Protein AF-0000000077134402 (afdb_homodimer)

Solvent-accessible surface area (backbone atoms only — not comparable to full-atom values): 26500 Å² total; per-residue (Å²): 78,47,36,36,38,31,28,26,30,56,18,74,83,23,66,14,29,56,68,52,81,73,99,56,54,17,52,42,47,50,51,47,54,36,48,26,69,74,70,67,46,53,70,77,66,26,56,72,42,44,47,68,75,46,51,51,25,24,29,27,65,27,42,36,31,26,36,39,36,92,64,82,77,86,51,47,68,60,49,38,51,52,44,47,68,61,34,60,74,41,41,32,59,74,43,62,47,64,33,29,77,82,57,44,39,45,81,50,39,56,36,37,30,36,38,35,28,37,31,40,31,74,64,68,55,40,90,40,61,70,52,24,43,69,37,25,93,60,51,57,41,64,67,41,34,41,50,27,36,51,57,60,47,41,76,41,54,43,44,19,34,32,56,82,59,87,61,71,84,65,78,67,80,48,63,39,38,26,78,42,45,45,72,40,78,44,98,60,91,42,38,34,37,37,38,37,31,21,54,55,78,56,54,64,19,68,34,20,48,49,18,36,26,49,45,24,18,57,41,92,87,36,46,40,70,50,53,44,52,40,43,74,63,45,42,39,88,77,46,56,67,52,40,73,39,38,16,33,27,40,47,38,65,39,59,60,66,74,40,60,87,80,46,35,35,37,31,29,28,31,55,20,74,83,23,68,14,29,55,68,51,79,83,92,52,52,18,51,43,46,50,51,48,53,34,48,26,68,73,71,68,46,54,72,78,65,26,56,72,42,45,46,68,77,45,51,51,25,26,29,27,64,26,42,37,30,28,34,40,38,93,63,82,76,86,50,49,70,60,48,38,52,52,43,48,68,62,33,59,75,40,40,34,58,74,44,61,47,63,34,30,75,82,57,43,39,45,80,48,39,56,36,35,31,36,37,35,29,38,30,39,33,75,63,69,54,39,88,39,60,73,51,24,43,71,36,25,93,58,50,56,41,64,69,42,34,41,52,27,35,52,57,59,47,39,76,42,53,40,43,17,34,33,54,81,60,87,60,72,81,64,80,67,80,46,64,38,38,26,79,42,45,46,72,41,76,45,97,59,92,43,38,36,38,37,36,38,31,20,55,57,78,56,55,63,18,67,34,21,48,49,18,37,26,50,45,25,19,57,43,92,87,38,47,40,69,51,54,44,52,40,40,72,64,45,41,41,87,77,45,56,68,53,41,72,40,38,18,33,28,39,47,37,65,39,59,59,68,74,39,60,88

Secondary structure (DSSP, 8-state):
-EEEEEEEE-GGGSS-SS--SSS---HHHHHHHHHHHHH---HHHH--EES--PPTT-EEEEEEEEEE-SS--S-HHHHHHHHHHHS-TTEEEEEEE---TT--TTTT--EEEEEEEEE-SSS--TTTTTTSEE-TTSPPPHHHHHHHHHHH-EEEE-GGG-PPPS-TT-----EEEEEEEEEEE-SSTTEEEEEEEES---TTHHHHHHHHHHHHHH-SS--HHHHHHHHHHT-GGGSPPPPPGGGEEEEEEE--HHHH-/-EEEEEEEE-GGGSS-SS--SSS---HHHHHHHHHHHHH---HHHH--EES--PPTT-EEEEEEEEEE-SS--S-HHHHHHHHHHHS-TTEEEEEEE---TT--TTTT--EEEEEEEEE-SSS--TTTTTTSEE-TTSPPPHHHHHHHHHHH-EEEE-GGG-PPPSSTT-----EEEEEEEEEEE-SSTTEEEEEEEES---TTHHHHHHHHHHHHHH-SS--HHHHHHHHHHT-GGGSPPPPPGGGEEEEEEE--HHHH-

Sequence (522 aa):
HTYALTLAYDGENYLGFQYQPRDAKTVQGEVEKALTKITGEDRDFLGIQASGRTDAGVHARGQVLHFYARRPIEDLARFQRSMNGVLPRDVRVMKAIRPHPAFHARFHAVRKTYHYYLDTRLTMDPFLRRHALHVGWNPPDVEKLRRGAECFVGTRDFSAFSNKPRDKTLVRDPVRTIYRFDVNELKGDGLLRLEVEGNGFMYKQVRNMVGAMITAATSKKMQPADIAAMLEGKDRGVAPMGAPAHGLFLHDVVYPRELLEHTYALTLAYDGENYLGFQYQPRDAKTVQGEVEKALTKITGEDRDFLGIQASGRTDAGVHARGQVLHFYARRPIEDLARFQRSMNGVLPRDVRVMKAIRPHPAFHARFHAVRKTYHYYLDTRLTMDPFLRRHALHVGWNPPDVEKLRRGAECFVGTRDFSAFSNKPRDKTLVRDPVRTIYRFDVNELKGDGLLRLEVEGNGFMYKQVRNMVGAMITAATSKKMQPADIAAMLEGKDRGVAPMGAPAHGLFLHDVVYPRELLE

Nearest PDB structures (foldseek):
  9enb-assembly1_B  TM=8.510E-01  e=1.877E-19  Homo sapiens
  9enc-assembly1_B  TM=8.887E-01  e=1.921E-18  Homo sapiens
  9enf-assembly1_B  TM=8.537E-01  e=2.308E-18  Homo sapiens
  9ene-assembly1_B  TM=8.421E-01  e=1.002E-17  Homo sapiens
  8okd-assembly1_A  TM=8.614E-01  e=1.447E-17  Homo sapiens

Foldseek 3Di:
DKKKWWKWFQLAQAQKADDDDDPGHHVVVLLLVLCCVLQVDHSVQQVKDKQDIAGRLATAPTIMIMTDGPDDDDDVPVVQVSSCVRGDVRMHGPDMADWAPVDGNHPQWQKWKKKFKAFQDLDDDPVCVQAHHYDNVQGFDLVQLALLQVLQAAWAQQLLQADQDPPNVPPDRSTWHKHDWDWDDDDDPGMIMTMTMTRDHHHLRVQLSNQQSRCQRRDPVHGSVVSNVSRVVSHNVVGGDGHDNSRMYRYHTDGDPNGRD/DKKKWWKWFQLAQAQKADDDDDPGRHVVVLLLVLCCVLQVDHSVQQPKDKQDIAGRLATAPTIMIMTDGPDDDDDVPVVQVSSCVRGDVRMHGPDMADWAPVDGNHPQWQKWKKKFKAFQDLDDDPVCVQAHHYDNVQGFDLVQLALLQVLQAAWAQQLLQADQDPPNVPPDRSTWHKHDWDWDDDDDPGMIMTMTMTRDHHHLRVQQSNQQSRCQRRDPVHGSVVSNVSRVVSHNVVGGDGHDNSRMYRYHTDGDPNGRD

pLDDT: mean 95.22, std 7.21, range [56.81, 98.94]

Structure (mmCIF, N/CA/C/O backbone):
data_AF-0000000077134402-model_v1
#
loop_
_entity.id
_entity.type
_entity.pdbx_description
1 polymer 'tRNA pseudouridine synthase'
#
loop_
_atom_site.group_PDB
_atom_site.id
_atom_site.type_symbol
_atom_site.label_atom_id
_atom_site.label_alt_id
_atom_site.label_comp_id
_atom_site.label_asym_id
_atom_site.label_entity_id
_atom_site.label_seq_id
_atom_site.pdbx_PDB_ins_code
_atom_site.Cartn_x
_atom_site.Cartn_y
_atom_site.Cartn_z
_atom_site.occupancy
_atom_site.B_iso_or_equiv
_atom_site.auth_seq_id
_atom_site.auth_comp_id
_atom_site.auth_asym_id
_atom_site.auth_atom_id
_atom_site.pdbx_PDB_model_num
ATOM 1 N N . HIS A 1 1 ? 27.797 22.297 10.875 1 96.56 1 HIS A N 1
ATOM 2 C CA . HIS A 1 1 ? 27.266 22.219 9.523 1 96.56 1 HIS A CA 1
ATOM 3 C C . HIS A 1 1 ? 25.797 21.812 9.523 1 96.56 1 HIS A C 1
ATOM 5 O O . HIS A 1 1 ? 25.391 20.953 10.297 1 96.56 1 HIS A O 1
ATOM 11 N N . THR A 1 2 ? 25.078 22.562 8.656 1 97.31 2 THR A N 1
ATOM 12 C CA . THR A 1 2 ? 23.641 22.312 8.586 1 97.31 2 THR A CA 1
ATOM 13 C C . THR A 1 2 ? 23.312 21.375 7.422 1 97.31 2 THR A C 1
ATOM 15 O O . THR A 1 2 ? 23.797 21.578 6.305 1 97.31 2 THR A O 1
ATOM 18 N N . TYR A 1 3 ? 22.484 20.375 7.707 1 98.56 3 TYR A N 1
ATOM 19 C CA . TYR A 1 3 ? 22.016 19.453 6.68 1 98.56 3 TYR A CA 1
ATOM 20 C C . TYR A 1 3 ? 20.5 19.312 6.746 1 98.56 3 TYR A C 1
ATOM 22 O O . TYR A 1 3 ? 19.891 19.547 7.793 1 98.56 3 TYR A O 1
ATOM 30 N N . ALA A 1 4 ? 19.906 18.984 5.633 1 98.69 4 ALA A N 1
ATOM 31 C CA . ALA A 1 4 ? 18.469 18.719 5.57 1 98.69 4 ALA A CA 1
ATOM 32 C C . ALA A 1 4 ? 18.188 17.359 4.938 1 98.69 4 ALA A C 1
ATOM 34 O O . ALA A 1 4 ? 18.828 16.984 3.965 1 98.69 4 ALA A O 1
ATOM 35 N N . LEU A 1 5 ? 17.266 16.656 5.508 1 98.69 5 LEU A N 1
ATOM 36 C CA . LEU A 1 5 ? 16.797 15.375 4.98 1 98.69 5 LEU A CA 1
ATOM 37 C C . LEU A 1 5 ? 15.328 15.453 4.598 1 98.69 5 LEU A C 1
ATOM 39 O O . LEU A 1 5 ? 14.523 16.062 5.309 1 98.69 5 LEU A O 1
ATOM 43 N N . THR A 1 6 ? 14.953 14.891 3.488 1 98.81 6 THR A N 1
ATOM 44 C CA . THR A 1 6 ? 13.57 14.562 3.172 1 98.81 6 THR A CA 1
ATOM 45 C C . THR A 1 6 ? 13.266 13.102 3.51 1 98.81 6 THR A C 1
ATOM 47 O O . THR A 1 6 ? 13.961 12.195 3.039 1 98.81 6 THR A O 1
ATOM 50 N N . LEU A 1 7 ? 12.266 12.891 4.277 1 98.75 7 LEU A N 1
ATOM 51 C CA . LEU A 1 7 ? 11.945 11.555 4.77 1 98.75 7 LEU A CA 1
ATOM 52 C C . LEU A 1 7 ? 10.594 11.094 4.23 1 98.75 7 LEU A C 1
ATOM 54 O O . LEU A 1 7 ? 9.648 11.883 4.137 1 98.75 7 LEU A O 1
ATOM 58 N N . ALA A 1 8 ? 10.508 9.828 3.92 1 98.81 8 ALA A N 1
ATOM 59 C CA . ALA A 1 8 ? 9.25 9.094 3.803 1 98.81 8 ALA A CA 1
ATOM 60 C C . ALA A 1 8 ? 9.141 8.023 4.887 1 98.81 8 ALA A C 1
ATOM 62 O O . ALA A 1 8 ? 10.125 7.371 5.23 1 98.81 8 ALA A O 1
ATOM 63 N N . TYR A 1 9 ? 7.934 7.906 5.484 1 98.81 9 TYR A N 1
ATOM 64 C CA . TYR A 1 9 ? 7.773 6.855 6.48 1 98.81 9 TYR A CA 1
ATOM 65 C C . TYR A 1 9 ? 6.316 6.41 6.574 1 98.81 9 TYR A C 1
ATOM 67 O O . TYR A 1 9 ? 5.402 7.215 6.379 1 98.81 9 TYR A O 1
ATOM 75 N N . ASP A 1 10 ? 6.133 5.113 6.812 1 98.69 10 ASP A N 1
ATOM 76 C CA . ASP A 1 10 ? 4.871 4.52 7.242 1 98.69 10 ASP A CA 1
ATOM 77 C C . ASP A 1 10 ? 4.664 4.699 8.75 1 98.69 10 ASP A C 1
ATOM 79 O O . ASP A 1 10 ? 5.367 4.086 9.555 1 98.69 10 ASP A O 1
ATOM 83 N N . GLY A 1 11 ? 3.686 5.512 9.133 1 98.5 11 GLY A N 1
ATOM 84 C CA . GLY A 1 11 ? 3.52 5.914 10.516 1 98.5 11 GLY A CA 1
ATOM 85 C C . GLY A 1 11 ? 2.766 4.895 11.352 1 98.5 11 GLY A C 1
ATOM 86 O O . GLY A 1 11 ? 2.557 5.094 12.547 1 98.5 11 GLY A O 1
ATOM 87 N N . GLU A 1 12 ? 2.441 3.77 10.797 1 97.12 12 GLU A N 1
ATOM 88 C CA . GLU A 1 12 ? 1.578 2.777 11.43 1 97.12 12 GLU A CA 1
ATOM 89 C C . GLU A 1 12 ? 2.129 2.355 12.789 1 97.12 12 GLU A C 1
ATOM 91 O O . GLU A 1 12 ? 1.375 2.225 13.758 1 97.12 12 GLU A O 1
ATOM 96 N N . ASN A 1 13 ? 3.424 2.16 12.883 1 96.5 13 ASN A N 1
ATOM 97 C CA . ASN A 1 13 ? 4.012 1.557 14.07 1 96.5 13 ASN A CA 1
ATOM 98 C C . ASN A 1 13 ? 4.648 2.607 14.977 1 96.5 13 ASN A C 1
ATOM 100 O O . ASN A 1 13 ? 5.48 2.281 15.828 1 96.5 13 ASN A O 1
ATOM 104 N N . TYR A 1 14 ? 4.266 3.857 14.828 1 97.94 14 TYR A N 1
ATOM 105 C CA . TYR A 1 14 ? 4.957 4.91 15.562 1 97.94 14 TYR A CA 1
ATOM 106 C C . TYR A 1 14 ? 3.969 5.758 16.359 1 97.94 14 TYR A C 1
ATOM 108 O O . TYR A 1 14 ? 2.861 6.031 15.891 1 97.94 14 TYR A O 1
ATOM 116 N N . LEU A 1 15 ? 4.367 6.199 17.453 1 96.94 15 LEU A N 1
ATOM 117 C CA . LEU A 1 15 ? 3.607 7.137 18.281 1 96.94 15 LEU A CA 1
ATOM 118 C C . LEU A 1 15 ? 3.863 8.57 17.844 1 96.94 15 LEU A C 1
ATOM 120 O O . LEU A 1 15 ? 4.184 9.43 18.672 1 96.94 15 LEU A O 1
ATOM 124 N N . GLY A 1 16 ? 3.816 8.781 16.484 1 96.44 16 GLY A N 1
ATOM 125 C CA . GLY A 1 16 ? 4.027 10.094 15.906 1 96.44 16 GLY A CA 1
ATOM 126 C C . GLY A 1 16 ? 5.473 10.352 15.516 1 96.44 16 GLY A C 1
ATOM 127 O O . GLY A 1 16 ? 6.309 9.453 15.586 1 96.44 16 GLY A O 1
ATOM 128 N N . PHE A 1 17 ? 5.688 11.547 15.055 1 97.5 17 PHE A N 1
ATOM 129 C CA . PHE A 1 17 ? 7.031 11.922 14.625 1 97.5 17 PHE A CA 1
ATOM 130 C C . PHE A 1 17 ? 7.902 12.273 15.82 1 97.5 17 PHE A C 1
ATOM 132 O O . PHE A 1 17 ? 9.023 11.781 15.945 1 97.5 17 PHE A O 1
ATOM 139 N N . GLN A 1 18 ? 7.402 13.086 16.688 1 93.81 18 GLN A N 1
ATOM 140 C CA . GLN A 1 18 ? 8.172 13.75 17.734 1 93.81 18 GLN A CA 1
ATOM 141 C C . GLN A 1 18 ? 8.672 12.75 18.781 1 93.81 18 GLN A C 1
ATOM 143 O O . GLN A 1 18 ? 7.906 11.898 19.234 1 93.81 18 GLN A O 1
ATOM 148 N N . TYR A 1 19 ? 9.898 12.992 19.078 1 93.25 19 TYR A N 1
ATOM 149 C CA . TYR A 1 19 ? 10.523 12.156 20.094 1 93.25 19 TYR A CA 1
ATOM 150 C C . TYR A 1 19 ? 9.781 12.266 21.422 1 93.25 19 TYR A C 1
ATOM 152 O O . TYR A 1 19 ? 9.391 13.359 21.828 1 93.25 19 TYR A O 1
ATOM 160 N N . GLN A 1 20 ? 9.508 11.203 22 1 86.75 20 GLN A N 1
ATOM 161 C CA . GLN A 1 20 ? 8.93 11.109 23.344 1 86.75 20 GLN A CA 1
ATOM 162 C C . GLN A 1 20 ? 9.789 10.242 24.25 1 86.75 20 GLN A C 1
ATOM 164 O O . GLN A 1 20 ? 10.305 9.203 23.828 1 86.75 20 GLN A O 1
ATOM 169 N N . PRO A 1 21 ? 9.828 10.828 25.453 1 77.12 21 PRO A N 1
ATOM 170 C CA . PRO A 1 21 ? 10.633 10.023 26.375 1 77.12 21 PRO A CA 1
ATOM 171 C C . PRO A 1 21 ? 10.047 8.633 26.609 1 77.12 21 PRO A C 1
ATOM 173 O O . PRO A 1 21 ? 8.898 8.375 26.25 1 77.12 21 PRO A O 1
ATOM 176 N N . ARG A 1 22 ? 10.727 7.844 27.375 1 69.19 22 ARG A N 1
ATOM 177 C CA . ARG A 1 22 ? 10.273 6.551 27.875 1 69.19 22 ARG A CA 1
ATOM 178 C C . ARG A 1 22 ? 9.961 5.598 26.734 1 69.19 22 ARG A C 1
ATOM 180 O O . ARG A 1 22 ? 9.836 6.023 25.578 1 69.19 22 ARG A O 1
ATOM 187 N N . ASP A 1 23 ? 10.406 4.535 26.297 1 76.75 23 ASP A N 1
ATOM 188 C CA . ASP A 1 23 ? 10.336 3.365 25.438 1 76.75 23 ASP A CA 1
ATOM 189 C C . ASP A 1 23 ? 9.305 3.564 24.328 1 76.75 23 ASP A C 1
ATOM 191 O O . ASP A 1 23 ? 8.797 2.594 23.766 1 76.75 23 ASP A O 1
ATOM 195 N N . ALA A 1 24 ? 9.055 4.922 23.969 1 89.31 24 ALA A N 1
ATOM 196 C CA . ALA A 1 24 ? 8.109 5.16 22.875 1 89.31 24 ALA A CA 1
ATOM 197 C C . ALA A 1 24 ? 8.797 5.094 21.516 1 89.31 24 ALA A C 1
ATOM 199 O O . ALA A 1 24 ? 9.875 5.668 21.344 1 89.31 24 ALA A O 1
ATOM 200 N N . LYS A 1 25 ? 8.25 4.305 20.609 1 95.75 25 LYS A N 1
ATOM 201 C CA . LYS A 1 25 ? 8.781 4.234 19.25 1 95.75 25 LYS A CA 1
ATOM 202 C C . LYS A 1 25 ? 8.273 5.398 18.406 1 95.75 25 LYS A C 1
ATOM 204 O O . LYS A 1 25 ? 7.086 5.469 18.078 1 95.75 25 LYS A O 1
ATOM 209 N N . THR A 1 26 ? 9.125 6.414 18.109 1 97.81 26 THR A N 1
ATOM 210 C CA . THR A 1 26 ? 8.805 7.578 17.297 1 97.81 26 THR A CA 1
ATOM 211 C C . THR A 1 26 ? 9.711 7.648 16.078 1 97.81 26 THR A C 1
ATOM 213 O O . THR A 1 26 ? 10.789 7.051 16.062 1 97.81 26 THR A O 1
ATOM 216 N N . VAL A 1 27 ? 9.273 8.312 15.031 1 98.31 27 VAL A N 1
ATOM 217 C CA . VAL A 1 27 ? 10.078 8.453 13.82 1 98.31 27 VAL A CA 1
ATOM 218 C C . VAL A 1 27 ? 11.352 9.227 14.133 1 98.31 27 VAL A C 1
ATOM 220 O O . VAL A 1 27 ? 12.453 8.82 13.742 1 98.31 27 VAL A O 1
ATOM 223 N N . GLN A 1 28 ? 11.18 10.344 14.852 1 97.5 28 GLN A N 1
ATOM 224 C CA . GLN A 1 28 ? 12.336 11.156 15.234 1 97.5 28 GLN A CA 1
ATOM 225 C C . GLN A 1 28 ? 13.359 10.32 16 1 97.5 28 GLN A C 1
ATOM 227 O O . GLN A 1 28 ? 14.562 10.453 15.781 1 97.5 28 GLN A O 1
ATOM 232 N N . GLY A 1 29 ? 12.867 9.555 16.938 1 96.62 29 GLY A N 1
ATOM 233 C CA . GLY A 1 29 ? 13.758 8.703 17.703 1 96.62 29 GLY A CA 1
ATOM 234 C C . GLY A 1 29 ? 14.609 7.793 16.828 1 96.62 29 GLY A C 1
ATOM 235 O O . GLY A 1 29 ? 15.812 7.668 17.047 1 96.62 29 GLY A O 1
ATOM 236 N N . GLU A 1 30 ? 14.008 7.137 15.836 1 97.56 30 GLU A N 1
ATOM 237 C CA . GLU A 1 30 ? 14.734 6.262 14.922 1 97.56 30 GLU A CA 1
ATOM 238 C C . GLU A 1 30 ? 15.758 7.043 14.102 1 97.56 30 GLU A C 1
ATOM 240 O O . GLU A 1 30 ? 16.875 6.574 13.875 1 97.56 30 GLU A O 1
ATOM 245 N N . VAL A 1 31 ? 15.383 8.211 13.656 1 98.12 31 VAL A N 1
ATOM 246 C CA . VAL A 1 31 ? 16.266 9.039 12.836 1 98.12 31 VAL A CA 1
ATOM 247 C C . VAL A 1 31 ? 17.469 9.5 13.672 1 98.12 31 VAL A C 1
ATOM 249 O O . VAL A 1 31 ? 18.609 9.461 13.203 1 98.12 31 VAL A O 1
ATOM 252 N N . GLU A 1 32 ? 17.203 9.922 14.906 1 96.94 32 GLU A N 1
ATOM 253 C CA . GLU A 1 32 ? 18.266 10.359 15.789 1 96.94 32 GLU A CA 1
ATOM 254 C C . GLU A 1 32 ? 19.25 9.227 16.078 1 96.94 32 GLU A C 1
ATOM 256 O O . GLU A 1 32 ? 20.469 9.438 16.078 1 96.94 32 GLU A O 1
ATOM 261 N N . LYS A 1 33 ? 18.719 8.086 16.359 1 96.25 33 LYS A N 1
ATOM 262 C CA . LYS A 1 33 ? 19.562 6.922 16.578 1 96.25 33 LYS A CA 1
ATOM 263 C C . LYS A 1 33 ? 20.484 6.68 15.375 1 96.25 33 LYS A C 1
ATOM 265 O O . LYS A 1 33 ? 21.688 6.457 15.539 1 96.25 33 LYS A O 1
ATOM 270 N N . ALA A 1 34 ? 19.922 6.719 14.195 1 98.12 34 ALA A N 1
ATOM 271 C CA . ALA A 1 34 ? 20.703 6.496 12.969 1 98.12 34 ALA A CA 1
ATOM 272 C C . ALA A 1 34 ? 21.75 7.586 12.781 1 98.12 34 ALA A C 1
ATOM 274 O O . ALA A 1 34 ? 22.906 7.297 12.477 1 98.12 34 ALA A O 1
ATOM 275 N N . LEU A 1 35 ? 21.375 8.852 12.977 1 98.31 35 LEU A N 1
ATOM 276 C CA . LEU A 1 35 ? 22.297 9.977 12.805 1 98.31 35 LEU A CA 1
ATOM 277 C C . LEU A 1 35 ? 23.453 9.891 13.797 1 98.31 35 LEU A C 1
ATOM 279 O O . LEU A 1 35 ? 24.594 10.148 13.438 1 98.31 35 LEU A O 1
ATOM 283 N N . THR A 1 36 ? 23.094 9.555 15.031 1 97.62 36 THR A N 1
ATOM 284 C CA . THR A 1 36 ? 24.125 9.43 16.047 1 97.62 36 THR A CA 1
ATOM 285 C C . THR A 1 36 ? 25.141 8.352 15.664 1 97.62 36 THR A C 1
ATOM 287 O O . THR A 1 36 ? 26.359 8.555 15.773 1 97.62 36 THR A O 1
ATOM 290 N N . LYS A 1 37 ? 24.672 7.293 15.203 1 97.38 37 LYS A N 1
ATOM 291 C CA . LYS A 1 37 ? 25.531 6.18 14.805 1 97.38 37 LYS A CA 1
ATOM 292 C C . LYS A 1 37 ? 26.453 6.574 13.656 1 97.38 37 LYS A C 1
ATOM 294 O O . LYS A 1 37 ? 27.641 6.238 13.656 1 97.38 37 LYS A O 1
ATOM 299 N N . ILE A 1 38 ? 25.953 7.293 12.727 1 97.12 38 ILE A N 1
ATOM 300 C CA . ILE A 1 38 ? 26.672 7.559 11.477 1 97.12 38 ILE A CA 1
ATOM 301 C C . ILE A 1 38 ? 27.594 8.758 11.664 1 97.12 38 ILE A C 1
ATOM 303 O O . ILE A 1 38 ? 28.719 8.766 11.141 1 97.12 38 ILE A O 1
ATOM 307 N N . THR A 1 39 ? 27.188 9.766 12.406 1 96.31 39 THR A N 1
ATOM 308 C CA . THR A 1 39 ? 27.969 11 12.508 1 96.31 39 THR A CA 1
ATOM 309 C C . THR A 1 39 ? 28.844 10.984 13.758 1 96.31 39 THR A C 1
ATOM 311 O O . THR A 1 39 ? 29.797 11.75 13.867 1 96.31 39 THR A O 1
ATOM 314 N N . GLY A 1 40 ? 28.422 10.188 14.742 1 95.81 40 GLY A N 1
ATOM 315 C CA . GLY A 1 40 ? 29.094 10.188 16.031 1 95.81 40 GLY A CA 1
ATOM 316 C C . GLY A 1 40 ? 28.656 11.32 16.938 1 95.81 40 GLY A C 1
ATOM 317 O O . GLY A 1 40 ? 29.219 11.516 18.016 1 95.81 40 GLY A O 1
ATOM 318 N N . GLU A 1 41 ? 27.672 12.102 16.5 1 95.81 41 GLU A N 1
ATOM 319 C CA . GLU A 1 41 ? 27.188 13.242 17.281 1 95.81 41 GLU A CA 1
ATOM 320 C C . GLU A 1 41 ? 26.188 12.805 18.344 1 95.81 41 GLU A C 1
ATOM 322 O O . GLU A 1 41 ? 25.391 11.898 18.109 1 95.81 41 GLU A O 1
ATOM 327 N N . ASP A 1 42 ? 26.203 13.43 19.453 1 94.06 42 ASP A N 1
ATOM 328 C CA . ASP A 1 42 ? 25.172 13.188 20.453 1 94.06 42 ASP A CA 1
ATOM 329 C C . ASP A 1 42 ? 23.844 13.805 20.016 1 94.06 42 ASP A C 1
ATOM 331 O O . ASP A 1 42 ? 23.812 14.766 19.25 1 94.06 42 ASP A O 1
ATOM 335 N N . ARG A 1 43 ? 22.812 13.289 20.594 1 90.06 43 ARG A N 1
ATOM 336 C CA . ARG A 1 43 ? 21.453 13.695 20.25 1 90.06 43 ARG A CA 1
ATOM 337 C C . ARG A 1 43 ? 21.281 15.195 20.422 1 90.06 43 ARG A C 1
ATOM 339 O O . ARG A 1 43 ? 20.703 15.859 19.547 1 90.06 43 ARG A O 1
ATOM 346 N N . ASP A 1 44 ? 21.781 15.703 21.469 1 91.69 44 ASP A N 1
ATOM 347 C CA . ASP A 1 44 ? 21.578 17.109 21.797 1 91.69 44 ASP A CA 1
ATOM 348 C C . ASP A 1 44 ? 22.266 18.016 20.766 1 91.69 44 ASP A C 1
ATOM 350 O O . ASP A 1 44 ? 21.75 19.078 20.422 1 91.69 44 ASP A O 1
ATOM 354 N N . PHE A 1 45 ? 23.359 17.562 20.375 1 95.25 45 PHE A N 1
ATOM 355 C CA . PHE A 1 45 ? 24.094 18.375 19.406 1 95.25 45 PHE A CA 1
ATOM 356 C C . PHE A 1 45 ? 23.422 18.344 18.047 1 95.25 45 PHE A C 1
ATOM 358 O O . PHE A 1 45 ? 23.422 19.344 17.328 1 95.25 45 PHE A O 1
ATOM 365 N N . LEU A 1 46 ? 22.875 17.266 17.594 1 96.31 46 LEU A N 1
ATOM 366 C CA . LEU A 1 46 ? 22.219 17.141 16.312 1 96.31 46 LEU A CA 1
ATOM 367 C C . LEU A 1 46 ? 21.172 18.234 16.125 1 96.31 46 LEU A C 1
ATOM 369 O O . LEU A 1 46 ? 21 18.75 15.008 1 96.31 46 LEU A O 1
ATOM 373 N N . GLY A 1 47 ? 20.391 18.547 17.234 1 95.75 47 GLY A N 1
ATOM 374 C CA . GLY A 1 47 ? 19.422 19.641 17.188 1 95.75 47 GLY A CA 1
ATOM 375 C C . GLY A 1 47 ? 18.344 19.422 16.141 1 95.75 47 GLY A C 1
ATOM 376 O O . GLY A 1 47 ? 17.969 20.359 15.43 1 95.75 47 GLY A O 1
ATOM 377 N N . ILE A 1 48 ? 17.812 18.266 16.047 1 96.12 48 ILE A N 1
ATOM 378 C CA . ILE A 1 48 ? 16.875 17.891 15.016 1 96.12 48 ILE A CA 1
ATOM 379 C C . ILE A 1 48 ? 15.578 18.703 15.172 1 96.12 48 ILE A C 1
ATOM 381 O O . ILE A 1 48 ? 15.047 18.812 16.281 1 96.12 48 ILE A O 1
ATOM 385 N N . GLN A 1 49 ? 15.141 19.312 14.102 1 96.19 49 GLN A N 1
ATOM 386 C CA . GLN A 1 49 ? 13.82 19.922 13.969 1 96.19 49 GLN A CA 1
ATOM 387 C C . GLN A 1 49 ? 13.172 19.547 12.641 1 96.19 49 GLN A C 1
ATOM 389 O O . GLN A 1 49 ? 13.844 19.469 11.617 1 96.19 49 GLN A O 1
ATOM 394 N N . ALA A 1 50 ? 11.977 19.312 12.688 1 97.94 50 ALA A N 1
ATOM 395 C CA . ALA A 1 50 ? 11.242 18.922 11.492 1 97.94 50 ALA A CA 1
ATOM 396 C C . ALA A 1 50 ? 10.273 20.016 11.047 1 97.94 50 ALA A C 1
ATOM 398 O O . ALA A 1 50 ? 9.984 20.938 11.812 1 97.94 50 ALA A O 1
ATOM 399 N N . SER A 1 51 ? 9.844 19.859 9.758 1 97.81 51 SER A N 1
ATOM 400 C CA . SER A 1 51 ? 8.891 20.828 9.219 1 97.81 51 SER A CA 1
ATOM 401 C C . SER A 1 51 ? 7.547 20.734 9.938 1 97.81 51 SER A C 1
ATOM 403 O O . SER A 1 51 ? 6.812 21.734 10 1 97.81 51 SER A O 1
ATOM 405 N N . GLY A 1 52 ? 7.195 19.609 10.328 1 94.25 52 GLY A N 1
ATOM 406 C CA . GLY A 1 52 ? 5.957 19.359 11.055 1 94.25 52 GLY A CA 1
ATOM 407 C C . GLY A 1 52 ? 6.016 18.109 11.906 1 94.25 52 GLY A C 1
ATOM 408 O O . GLY A 1 52 ? 6.859 17.234 11.688 1 94.25 52 GLY A O 1
ATOM 409 N N . ARG A 1 53 ? 5.16 18.047 12.906 1 93.31 53 ARG A N 1
ATOM 410 C CA . ARG A 1 53 ? 5.02 16.875 13.773 1 93.31 53 ARG A CA 1
ATOM 411 C C . ARG A 1 53 ? 3.756 16.094 13.438 1 93.31 53 ARG A C 1
ATOM 413 O O . ARG A 1 53 ? 2.646 16.531 13.742 1 93.31 53 ARG A O 1
ATOM 420 N N . THR A 1 54 ? 3.941 14.969 12.836 1 97.06 54 THR A N 1
ATOM 421 C CA . THR A 1 54 ? 2.785 14.148 12.484 1 97.06 54 THR A CA 1
ATOM 422 C C . THR A 1 54 ? 2.309 13.344 13.695 1 97.06 54 THR A C 1
ATOM 424 O O . THR A 1 54 ? 3.121 12.875 14.492 1 97.06 54 THR A O 1
ATOM 427 N N . ASP A 1 55 ? 0.983 13.148 13.812 1 96.06 55 ASP A N 1
ATOM 428 C CA . ASP A 1 55 ? 0.365 12.367 14.875 1 96.06 55 ASP A CA 1
ATOM 429 C C . ASP A 1 55 ? 0.697 10.883 14.734 1 96.06 55 ASP A C 1
ATOM 431 O O . ASP A 1 55 ? 1.209 10.453 13.695 1 96.06 55 ASP A O 1
ATOM 435 N N . ALA A 1 56 ? 0.428 10.219 15.906 1 97.19 56 ALA A N 1
ATOM 436 C CA . ALA A 1 56 ? 0.511 8.766 15.852 1 97.19 56 ALA A CA 1
ATOM 437 C C . ALA A 1 56 ? -0.332 8.211 14.711 1 97.19 56 ALA A C 1
ATOM 439 O O . ALA A 1 56 ? -1.491 8.594 14.539 1 97.19 56 ALA A O 1
ATOM 440 N N . GLY A 1 57 ? 0.314 7.371 13.883 1 98.19 57 GLY A N 1
ATOM 441 C CA . GLY A 1 57 ? -0.411 6.695 12.812 1 98.19 57 GLY A CA 1
ATOM 442 C C . GLY A 1 57 ? -0.388 7.457 11.5 1 98.19 57 GLY A C 1
ATOM 443 O O . GLY A 1 57 ? -0.767 6.918 10.461 1 98.19 57 GLY A O 1
ATOM 444 N N . VAL A 1 58 ? 0.014 8.734 11.531 1 98.81 58 VAL A N 1
ATOM 445 C CA . VAL A 1 58 ? 0.063 9.531 10.312 1 98.81 58 VAL A CA 1
ATOM 446 C C . VAL A 1 58 ? 1.345 9.227 9.539 1 98.81 58 VAL A C 1
ATOM 448 O O . VAL A 1 58 ? 2.398 9.008 10.141 1 98.81 58 VAL A O 1
ATOM 451 N N . HIS A 1 59 ? 1.251 9.219 8.25 1 98.88 59 HIS A N 1
ATOM 452 C CA . HIS A 1 59 ? 2.35 8.875 7.355 1 98.88 59 HIS A CA 1
ATOM 453 C C . HIS A 1 59 ? 2.986 10.125 6.758 1 98.88 59 HIS A C 1
ATOM 455 O O . HIS A 1 59 ? 2.488 11.234 6.961 1 98.88 59 HIS A O 1
ATOM 461 N N . ALA A 1 60 ? 4.109 9.859 6.035 1 98.88 60 ALA A N 1
ATOM 462 C CA . ALA A 1 60 ? 4.695 10.961 5.277 1 98.88 60 ALA A CA 1
ATOM 463 C C . ALA A 1 60 ? 5.402 10.453 4.027 1 98.88 60 ALA A C 1
ATOM 465 O O . ALA A 1 60 ? 6.043 9.398 4.051 1 98.88 60 ALA A O 1
ATOM 466 N N . ARG A 1 61 ? 5.309 11.188 2.951 1 98.5 61 ARG A N 1
ATOM 467 C CA . ARG A 1 61 ? 6.105 10.977 1.745 1 98.5 61 ARG A CA 1
ATOM 468 C C . ARG A 1 61 ? 7.176 12.055 1.601 1 98.5 61 ARG A C 1
ATOM 470 O O . ARG A 1 61 ? 8.148 11.875 0.865 1 98.5 61 ARG A O 1
ATOM 477 N N . GLY A 1 62 ? 6.945 13.203 2.35 1 98.69 62 GLY A N 1
ATOM 478 C CA . GLY A 1 62 ? 7.867 14.312 2.162 1 98.69 62 GLY A CA 1
ATOM 479 C C . GLY A 1 62 ? 8.086 15.125 3.424 1 98.69 62 GLY A C 1
ATOM 480 O O . GLY A 1 62 ? 7.996 16.359 3.4 1 98.69 62 GLY A O 1
ATOM 481 N N . GLN A 1 63 ? 8.305 14.5 4.586 1 98.81 63 GLN A N 1
ATOM 482 C CA . GLN A 1 63 ? 8.727 15.203 5.789 1 98.81 63 GLN A CA 1
ATOM 483 C C . GLN A 1 63 ? 10.148 15.742 5.645 1 98.81 63 GLN A C 1
ATOM 485 O O . GLN A 1 63 ? 11.023 15.062 5.094 1 98.81 63 GLN A O 1
ATOM 490 N N . VAL A 1 64 ? 10.367 16.969 6.035 1 98.81 64 VAL A N 1
ATOM 491 C CA . VAL A 1 64 ? 11.711 17.531 5.977 1 98.81 64 VAL A CA 1
ATOM 492 C C . VAL A 1 64 ? 12.211 17.812 7.391 1 98.81 64 VAL A C 1
ATOM 494 O O . VAL A 1 64 ? 11.461 18.328 8.227 1 98.81 64 VAL A O 1
ATOM 497 N N . LEU A 1 65 ? 13.375 17.453 7.676 1 98.5 65 LEU A N 1
ATOM 498 C CA . LEU A 1 65 ? 14.016 17.844 8.93 1 98.5 65 LEU A CA 1
ATOM 499 C C . LEU A 1 65 ? 15.43 18.359 8.68 1 98.5 65 LEU A C 1
ATOM 501 O O . LEU A 1 65 ? 15.984 18.156 7.598 1 98.5 65 LEU A O 1
ATOM 505 N N . HIS A 1 66 ? 15.953 19.141 9.586 1 98.5 66 HIS A N 1
ATOM 506 C CA . HIS A 1 66 ? 17.359 19.5 9.539 1 98.5 66 HIS A CA 1
ATOM 507 C C . HIS A 1 66 ? 18.094 19.062 10.797 1 98.5 66 HIS A C 1
ATOM 509 O O . HIS A 1 66 ? 17.469 18.75 11.812 1 98.5 66 HIS A O 1
ATOM 515 N N . PHE A 1 67 ? 19.375 18.953 10.695 1 98.31 67 PHE A N 1
ATOM 516 C CA . PHE A 1 67 ? 20.25 18.625 11.812 1 98.31 67 PHE A CA 1
ATOM 517 C C . PHE A 1 67 ? 21.609 19.266 11.633 1 98.31 67 PHE A C 1
ATOM 519 O O . PHE A 1 67 ? 21.906 19.828 10.57 1 98.31 67 PHE A O 1
ATOM 526 N N . TYR A 1 68 ? 22.344 19.219 12.711 1 97.56 68 TYR A N 1
ATOM 527 C CA . TYR A 1 68 ? 23.688 19.812 12.703 1 97.56 68 TYR A CA 1
ATOM 528 C C . TYR A 1 68 ? 24.75 18.734 12.883 1 97.56 68 TYR A C 1
ATOM 530 O O . TYR A 1 68 ? 24.516 17.719 13.562 1 97.56 68 TYR A O 1
ATOM 538 N N . ALA A 1 69 ? 25.828 18.938 12.273 1 97.12 69 ALA A N 1
ATOM 539 C CA . ALA A 1 69 ? 27 18.078 12.438 1 97.12 69 ALA A CA 1
ATOM 540 C C . ALA A 1 69 ? 28.266 18.906 12.617 1 97.12 69 ALA A C 1
ATOM 542 O O . ALA A 1 69 ? 28.438 19.922 11.961 1 97.12 69 ALA A O 1
ATOM 543 N N . ARG A 1 70 ? 29.141 18.406 13.508 1 95.94 70 ARG A N 1
ATOM 544 C CA . ARG A 1 70 ? 30.375 19.125 13.773 1 95.94 70 ARG A CA 1
ATOM 545 C C . ARG A 1 70 ? 31.328 19.062 12.57 1 95.94 70 ARG A C 1
ATOM 547 O O . ARG A 1 70 ? 31.953 20.062 12.219 1 95.94 70 ARG A O 1
ATOM 554 N N . ARG A 1 71 ? 31.406 17.891 12.023 1 95.44 71 ARG A N 1
ATOM 555 C CA . ARG A 1 71 ? 32.281 17.672 10.859 1 95.44 71 ARG A CA 1
ATOM 556 C C . ARG A 1 71 ? 31.453 17.609 9.578 1 95.44 71 ARG A C 1
ATOM 558 O O . ARG A 1 71 ? 30.328 17.078 9.57 1 95.44 71 ARG A O 1
ATOM 565 N N . PRO A 1 72 ? 32.094 18.141 8.547 1 96.31 72 PRO A N 1
ATOM 566 C CA . PRO A 1 72 ? 31.344 18.109 7.285 1 96.31 72 PRO A CA 1
ATOM 567 C C . PRO A 1 72 ? 31.141 16.703 6.738 1 96.31 72 PRO A C 1
ATOM 569 O O . PRO A 1 72 ? 32.031 15.859 6.852 1 96.31 72 PRO A O 1
ATOM 572 N N . ILE A 1 73 ? 29.984 16.453 6.238 1 96.75 73 ILE A N 1
ATOM 573 C CA . ILE A 1 73 ? 29.688 15.234 5.504 1 96.75 73 ILE A CA 1
ATOM 574 C C . ILE A 1 73 ? 30.094 15.398 4.043 1 96.75 73 ILE A C 1
ATOM 576 O O . ILE A 1 73 ? 29.484 16.156 3.299 1 96.75 73 ILE A O 1
ATOM 580 N N . GLU A 1 74 ? 31.047 14.711 3.605 1 95.38 74 GLU A N 1
ATOM 581 C CA . GLU A 1 74 ? 31.672 14.93 2.309 1 95.38 74 GLU A CA 1
ATOM 582 C C . GLU A 1 74 ? 30.828 14.352 1.177 1 95.38 74 GLU A C 1
ATOM 584 O O . GLU A 1 74 ? 30.672 14.984 0.13 1 95.38 74 GLU A O 1
ATOM 589 N N . ASP A 1 75 ? 30.328 13.172 1.394 1 97.62 75 ASP A N 1
ATOM 590 C CA . ASP A 1 75 ? 29.547 12.477 0.374 1 97.62 75 ASP A CA 1
ATOM 591 C C . ASP A 1 75 ? 28.109 12.242 0.838 1 97.62 75 ASP A C 1
ATOM 593 O O . ASP A 1 75 ? 27.812 11.25 1.515 1 97.62 75 ASP A O 1
ATOM 597 N N . LEU A 1 76 ? 27.234 13.133 0.406 1 97.44 76 LEU A N 1
ATOM 598 C CA . LEU A 1 76 ? 25.844 13.078 0.872 1 97.44 76 LEU A CA 1
ATOM 599 C C . LEU A 1 76 ? 25.125 11.859 0.306 1 97.44 76 LEU A C 1
ATOM 601 O O . LEU A 1 76 ? 24.234 11.297 0.951 1 97.44 76 LEU A O 1
ATOM 605 N N . ALA A 1 77 ? 25.547 11.484 -0.88 1 96.5 77 ALA A N 1
ATOM 606 C CA . ALA A 1 77 ? 24.953 10.281 -1.459 1 96.5 77 ALA A CA 1
ATOM 607 C C . ALA A 1 77 ? 25.281 9.047 -0.625 1 96.5 77 ALA A C 1
ATOM 609 O O . ALA A 1 77 ? 24.406 8.227 -0.342 1 96.5 77 ALA A O 1
ATOM 610 N N . ARG A 1 78 ? 26.547 8.938 -0.292 1 96.81 78 ARG A N 1
ATOM 611 C CA . ARG A 1 78 ? 26.969 7.836 0.566 1 96.81 78 ARG A CA 1
ATOM 612 C C . ARG A 1 78 ? 26.312 7.93 1.939 1 96.81 78 ARG A C 1
ATOM 614 O O . ARG A 1 78 ? 25.906 6.914 2.514 1 96.81 78 ARG A O 1
ATOM 621 N N . PHE A 1 79 ? 26.281 9.156 2.457 1 98.06 79 PHE A N 1
ATOM 622 C CA . PHE A 1 79 ? 25.625 9.414 3.732 1 98.06 79 PHE A CA 1
ATOM 623 C C . PHE A 1 79 ? 24.172 8.953 3.689 1 98.06 79 PHE A C 1
ATOM 625 O O . PHE A 1 79 ? 23.719 8.227 4.578 1 98.06 79 PHE A O 1
ATOM 632 N N . GLN A 1 80 ? 23.406 9.297 2.668 1 98.31 80 GLN A N 1
ATOM 633 C CA . GLN A 1 80 ? 22.031 8.891 2.48 1 98.31 80 GLN A CA 1
ATOM 634 C C . GLN A 1 80 ? 21.891 7.371 2.473 1 98.31 80 GLN A C 1
ATOM 636 O O . GLN A 1 80 ? 21 6.816 3.131 1 98.31 80 GLN A O 1
ATOM 641 N N . ARG A 1 81 ? 22.75 6.699 1.772 1 97.06 81 ARG A N 1
ATOM 642 C CA . ARG A 1 81 ? 22.734 5.242 1.704 1 97.06 81 ARG A CA 1
ATOM 643 C C . ARG A 1 81 ? 22.984 4.625 3.074 1 97.06 81 ARG A C 1
ATOM 645 O O . ARG A 1 81 ? 22.328 3.648 3.455 1 97.06 81 ARG A O 1
ATOM 652 N N . SER A 1 82 ? 23.953 5.18 3.768 1 98.06 82 SER A N 1
ATOM 653 C CA . SER A 1 82 ? 24.281 4.695 5.105 1 98.06 82 SER A CA 1
ATOM 654 C C . SER A 1 82 ? 23.094 4.852 6.047 1 98.06 82 SER A C 1
ATOM 656 O O . SER A 1 82 ? 22.781 3.941 6.82 1 98.06 82 SER A O 1
ATOM 658 N N . MET A 1 83 ? 22.453 6.039 5.996 1 98.56 83 MET A N 1
ATOM 659 C CA . MET A 1 83 ? 21.25 6.266 6.793 1 98.56 83 MET A CA 1
ATOM 660 C C . MET A 1 83 ? 20.203 5.191 6.516 1 98.56 83 MET A C 1
ATOM 662 O O . MET A 1 83 ? 19.656 4.59 7.445 1 98.56 83 MET A O 1
ATOM 666 N N . ASN A 1 84 ? 19.953 4.926 5.258 1 98.12 84 ASN A N 1
ATOM 667 C CA . ASN A 1 84 ? 18.922 3.967 4.859 1 98.12 84 ASN A CA 1
ATOM 668 C C . ASN A 1 84 ? 19.344 2.535 5.191 1 98.12 84 ASN A C 1
ATOM 670 O O . ASN A 1 84 ? 18.5 1.644 5.277 1 98.12 84 ASN A O 1
ATOM 674 N N . GLY A 1 85 ? 20.625 2.307 5.355 1 97.38 85 GLY A N 1
ATOM 675 C CA . GLY A 1 85 ? 21.109 1.018 5.82 1 97.38 85 GLY A CA 1
ATOM 676 C C . GLY A 1 85 ? 20.844 0.771 7.293 1 97.38 85 GLY A C 1
ATOM 677 O O . GLY A 1 85 ? 20.719 -0.377 7.723 1 97.38 85 GLY A O 1
ATOM 678 N N . VAL A 1 86 ? 20.703 1.819 8.047 1 97.88 86 VAL A N 1
ATOM 679 C CA . VAL A 1 86 ? 20.562 1.728 9.492 1 97.88 86 VAL A CA 1
ATOM 680 C C . VAL A 1 86 ? 19.094 1.856 9.883 1 97.88 86 VAL A C 1
ATOM 682 O O . VAL A 1 86 ? 18.641 1.208 10.828 1 97.88 86 VAL A O 1
ATOM 685 N N . LEU A 1 87 ? 18.359 2.635 9.227 1 98.56 87 LEU A N 1
ATOM 686 C CA . LEU A 1 87 ? 16.953 2.93 9.555 1 98.56 87 LEU A CA 1
ATOM 687 C C . LEU A 1 87 ? 16.078 1.7 9.344 1 98.56 87 LEU A C 1
ATOM 689 O O . LEU A 1 87 ? 16.359 0.872 8.477 1 98.56 87 LEU A O 1
ATOM 693 N N . PRO A 1 88 ? 15.039 1.601 10.227 1 98.19 88 PRO A N 1
ATOM 694 C CA . PRO A 1 88 ? 14.047 0.573 9.898 1 98.19 88 PRO A CA 1
ATOM 695 C C . PRO A 1 88 ? 13.469 0.735 8.492 1 98.19 88 PRO A C 1
ATOM 697 O O . PRO A 1 88 ? 13.445 1.845 7.957 1 98.19 88 PRO A O 1
ATOM 700 N N . ARG A 1 89 ? 12.875 -0.34 7.918 1 97.62 89 ARG A N 1
ATOM 701 C CA . ARG A 1 89 ? 12.461 -0.373 6.52 1 97.62 89 ARG A CA 1
ATOM 702 C C . ARG A 1 89 ? 11.242 0.511 6.293 1 97.62 89 ARG A C 1
ATOM 704 O O . ARG A 1 89 ? 10.891 0.808 5.148 1 97.62 89 ARG A O 1
ATOM 711 N N . ASP A 1 90 ? 10.562 0.888 7.383 1 98.5 90 ASP A N 1
ATOM 712 C CA . ASP A 1 90 ? 9.383 1.726 7.227 1 98.5 90 ASP A CA 1
ATOM 713 C C . ASP A 1 90 ? 9.734 3.205 7.363 1 98.5 90 ASP A C 1
ATOM 715 O O . ASP A 1 90 ? 8.844 4.059 7.406 1 98.5 90 ASP A O 1
ATOM 719 N N . VAL A 1 91 ? 10.961 3.588 7.477 1 98.81 91 VAL A N 1
ATOM 720 C CA . VAL A 1 91 ? 11.477 4.953 7.449 1 98.81 91 VAL A CA 1
ATOM 721 C C . VAL A 1 91 ? 12.617 5.059 6.441 1 98.81 91 VAL A C 1
ATOM 723 O O . VAL A 1 91 ? 13.562 4.266 6.48 1 98.81 91 VAL A O 1
ATOM 726 N N . ARG A 1 92 ? 12.539 6.043 5.551 1 98.75 92 ARG A N 1
ATOM 727 C CA . ARG A 1 92 ? 13.547 6.184 4.504 1 98.75 92 ARG A CA 1
ATOM 728 C C . ARG A 1 92 ? 13.969 7.641 4.34 1 98.75 92 ARG A C 1
ATOM 730 O O . ARG A 1 92 ? 13.125 8.539 4.371 1 98.75 92 ARG A O 1
ATOM 737 N N . VAL A 1 93 ? 15.242 7.848 4.195 1 98.81 93 VAL A N 1
ATOM 738 C CA . VAL A 1 93 ? 15.75 9.117 3.697 1 98.81 93 VAL A CA 1
ATOM 739 C C . VAL A 1 93 ? 15.672 9.148 2.172 1 98.81 93 VAL A C 1
ATOM 741 O O . VAL A 1 93 ? 16.391 8.422 1.49 1 98.81 93 VAL A O 1
ATOM 744 N N . MET A 1 94 ? 14.883 9.992 1.695 1 98.25 94 MET A N 1
ATOM 745 C CA . MET A 1 94 ? 14.664 10.094 0.255 1 98.25 94 MET A CA 1
ATOM 746 C C . MET A 1 94 ? 15.664 11.039 -0.386 1 98.25 94 MET A C 1
ATOM 748 O O . MET A 1 94 ? 16.031 10.875 -1.553 1 98.25 94 MET A O 1
ATOM 752 N N . LYS A 1 95 ? 16.047 12.039 0.312 1 98 95 LYS A N 1
ATOM 753 C CA . LYS A 1 95 ? 16.969 13.07 -0.163 1 98 95 LYS A CA 1
ATOM 754 C C . LYS A 1 95 ? 17.781 13.664 0.99 1 98 95 LYS A C 1
ATOM 756 O O . LYS A 1 95 ? 17.234 13.867 2.082 1 98 95 LYS A O 1
ATOM 761 N N . ALA A 1 96 ? 19.031 13.914 0.788 1 98.31 96 ALA A N 1
ATOM 762 C CA . ALA A 1 96 ? 19.906 14.633 1.705 1 98.31 96 ALA A CA 1
ATOM 763 C C . ALA A 1 96 ? 20.594 15.797 1.002 1 98.31 96 ALA A C 1
ATOM 765 O O . ALA A 1 96 ? 21.172 15.625 -0.074 1 98.31 96 ALA A O 1
ATOM 766 N N . ILE A 1 97 ? 20.531 17 1.658 1 98.31 97 ILE A N 1
ATOM 767 C CA . ILE A 1 97 ? 21.172 18.141 1.021 1 98.31 97 ILE A CA 1
ATOM 768 C C . ILE A 1 97 ? 21.906 18.969 2.072 1 98.31 97 ILE A C 1
ATOM 770 O O . ILE A 1 97 ? 21.672 18.812 3.271 1 98.31 97 ILE A O 1
ATOM 774 N N . ARG A 1 98 ? 22.844 19.766 1.571 1 97.81 98 ARG A N 1
ATOM 775 C CA . ARG A 1 98 ? 23.453 20.844 2.354 1 97.81 98 ARG A CA 1
ATOM 776 C C . ARG A 1 98 ? 22.828 22.188 2.025 1 97.81 98 ARG A C 1
ATOM 778 O O . ARG A 1 98 ? 23.234 22.844 1.068 1 97.81 98 ARG A O 1
ATOM 785 N N . PRO A 1 99 ? 21.906 22.578 2.836 1 98.19 99 PRO A N 1
ATOM 786 C CA . PRO A 1 99 ? 21.219 23.844 2.545 1 98.19 99 PRO A CA 1
ATOM 787 C C . PRO A 1 99 ? 22.016 25.062 3.023 1 98.19 99 PRO A C 1
ATOM 789 O O . PRO A 1 99 ? 23.156 24.922 3.473 1 98.19 99 PRO A O 1
ATOM 792 N N . HIS A 1 100 ? 21.406 26.266 2.812 1 96.94 100 HIS A N 1
ATOM 793 C CA . HIS A 1 100 ? 21.969 27.469 3.436 1 96.94 100 HIS A CA 1
ATOM 794 C C . HIS A 1 100 ? 22.141 27.281 4.938 1 96.94 100 HIS A C 1
ATOM 796 O O . HIS A 1 100 ? 21.281 26.688 5.594 1 96.94 100 HIS A O 1
ATOM 802 N N . PRO A 1 101 ? 23.188 27.766 5.52 1 95.81 101 PRO A N 1
ATOM 803 C CA . PRO A 1 101 ? 23.453 27.562 6.945 1 95.81 101 PRO A CA 1
ATOM 804 C C . PRO A 1 101 ? 22.328 28.094 7.832 1 95.81 101 PRO A C 1
ATOM 806 O O . PRO A 1 101 ? 22.156 27.641 8.969 1 95.81 101 PRO A O 1
ATOM 809 N N . ALA A 1 102 ? 21.594 29 7.332 1 95.62 102 ALA A N 1
ATOM 810 C CA . ALA A 1 102 ? 20.516 29.609 8.109 1 95.62 102 ALA A CA 1
ATOM 811 C C . ALA A 1 102 ? 19.234 28.812 7.977 1 95.62 102 ALA A C 1
ATOM 813 O O . ALA A 1 102 ? 18.219 29.141 8.586 1 95.62 102 ALA A O 1
ATOM 814 N N . PHE A 1 103 ? 19.281 27.781 7.18 1 97.88 103 PHE A N 1
ATOM 815 C CA . PHE A 1 103 ? 18.094 26.984 6.898 1 97.88 103 PHE A CA 1
ATOM 816 C C . PHE A 1 103 ? 17.484 26.438 8.188 1 97.88 103 PHE A C 1
ATOM 818 O O . PHE A 1 103 ? 18.203 25.922 9.047 1 97.88 103 PHE A O 1
ATOM 825 N N . HIS A 1 104 ? 16.219 26.578 8.344 1 97.88 104 HIS A N 1
ATOM 826 C CA . HIS A 1 104 ? 15.422 25.984 9.422 1 97.88 104 HIS A CA 1
ATOM 827 C C . HIS A 1 104 ? 14.188 25.281 8.883 1 97.88 104 HIS A C 1
ATOM 829 O O . HIS A 1 104 ? 13.32 25.906 8.273 1 97.88 104 HIS A O 1
ATOM 835 N N . ALA A 1 105 ? 14.078 23.984 9.156 1 98.06 105 ALA A N 1
ATOM 836 C CA . ALA A 1 105 ? 13.07 23.141 8.531 1 98.06 105 ALA A CA 1
ATOM 837 C C . ALA A 1 105 ? 11.656 23.594 8.883 1 98.06 105 ALA A C 1
ATOM 839 O O . ALA A 1 105 ? 10.75 23.516 8.055 1 98.06 105 ALA A O 1
ATOM 840 N N . ARG A 1 106 ? 11.445 24.078 10.078 1 95.5 106 ARG A N 1
ATOM 841 C CA . ARG A 1 106 ? 10.109 24.453 10.547 1 95.5 106 ARG A CA 1
ATOM 842 C C . ARG A 1 106 ? 9.766 25.875 10.117 1 95.5 106 ARG A C 1
ATOM 844 O O . ARG A 1 106 ? 8.727 26.094 9.484 1 95.5 106 ARG A O 1
ATOM 851 N N . PHE A 1 107 ? 10.711 26.797 10.297 1 95.31 107 PHE A N 1
ATOM 852 C CA . PHE A 1 107 ? 10.383 28.219 10.234 1 95.31 107 PHE A CA 1
ATOM 853 C C . PHE A 1 107 ? 10.43 28.703 8.789 1 95.31 107 PHE A C 1
ATOM 855 O O . PHE A 1 107 ? 9.773 29.688 8.445 1 95.31 107 PHE A O 1
ATOM 862 N N . HIS A 1 108 ? 11.195 28.094 8 1 97.56 108 HIS A N 1
ATOM 863 C CA . HIS A 1 108 ? 11.359 28.578 6.637 1 97.56 108 HIS A CA 1
ATOM 864 C C . HIS A 1 108 ? 10.422 27.859 5.672 1 97.56 108 HIS A C 1
ATOM 866 O O . HIS A 1 108 ? 10.414 28.156 4.473 1 97.56 108 HIS A O 1
ATOM 872 N N . ALA A 1 109 ? 9.656 26.875 6.199 1 97.56 109 ALA A N 1
ATOM 873 C CA . ALA A 1 109 ? 8.656 26.25 5.34 1 97.56 109 ALA A CA 1
ATOM 874 C C . ALA A 1 109 ? 7.605 27.25 4.887 1 97.56 109 ALA A C 1
ATOM 876 O O . ALA A 1 109 ? 7.043 27.984 5.703 1 97.56 109 ALA A O 1
ATOM 877 N N . VAL A 1 110 ? 7.297 27.266 3.598 1 97.94 110 VAL A N 1
ATOM 878 C CA . VAL A 1 110 ? 6.355 28.25 3.104 1 97.94 110 VAL A CA 1
ATOM 879 C C . VAL A 1 110 ? 5.047 27.578 2.701 1 97.94 110 VAL A C 1
ATOM 881 O O . VAL A 1 110 ? 3.996 28.219 2.654 1 97.94 110 VAL A O 1
ATOM 884 N N . ARG A 1 111 ? 5.09 26.344 2.311 1 98.25 111 ARG A N 1
ATOM 885 C CA . ARG A 1 111 ? 3.902 25.562 1.975 1 98.25 111 ARG A CA 1
ATOM 886 C C . ARG A 1 111 ? 4.031 24.125 2.473 1 98.25 111 ARG A C 1
ATOM 888 O O . ARG A 1 111 ? 5.121 23.547 2.443 1 98.25 111 ARG A O 1
ATOM 895 N N . LYS A 1 112 ? 2.975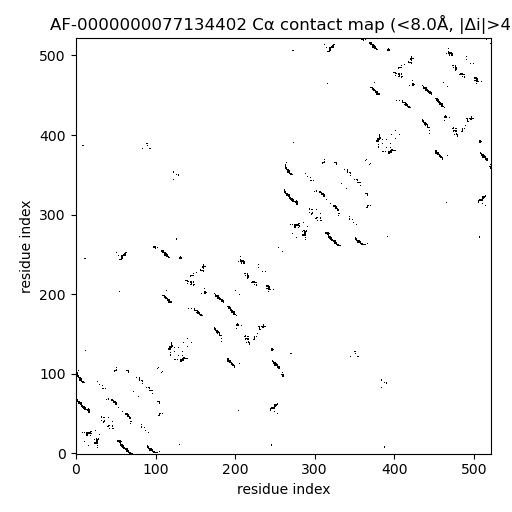 23.656 2.967 1 98.56 112 LYS A N 1
ATOM 896 C CA . LYS A 1 112 ? 2.838 22.234 3.277 1 98.56 112 LYS A CA 1
ATOM 897 C C . LYS A 1 112 ? 1.613 21.641 2.588 1 98.56 112 LYS A C 1
ATOM 899 O O . LYS A 1 112 ? 0.551 22.266 2.549 1 98.56 112 LYS A O 1
ATOM 904 N N . THR A 1 113 ? 1.812 20.484 2.02 1 98.88 113 THR A N 1
ATOM 905 C CA . THR A 1 113 ? 0.715 19.781 1.367 1 98.88 113 THR A CA 1
ATOM 906 C C . THR A 1 113 ? 0.441 18.453 2.059 1 98.88 113 THR A C 1
ATOM 908 O O . THR A 1 113 ? 1.362 17.672 2.295 1 98.88 113 THR A O 1
ATOM 911 N N . TYR A 1 114 ? -0.807 18.266 2.389 1 98.88 114 TYR A N 1
ATOM 912 C CA . TYR A 1 114 ? -1.253 17 2.949 1 98.88 114 TYR A CA 1
ATOM 913 C C . TYR A 1 114 ? -2.221 16.297 2.004 1 98.88 114 TYR A C 1
ATOM 915 O O . TYR A 1 114 ? -2.998 16.953 1.304 1 98.88 114 TYR A O 1
ATOM 923 N N . HIS A 1 115 ? -2.123 15 1.948 1 98.88 115 HIS A N 1
ATOM 924 C CA . HIS A 1 115 ? -3.094 14.133 1.29 1 98.88 115 HIS A CA 1
ATOM 925 C C . HIS A 1 115 ? -3.848 13.273 2.305 1 98.88 115 HIS A C 1
ATOM 927 O O . HIS A 1 115 ? -3.246 12.734 3.232 1 98.88 115 HIS A O 1
ATOM 933 N N . TYR A 1 116 ? -5.098 13.258 2.211 1 98.94 116 TYR A N 1
ATOM 934 C CA . TYR A 1 116 ? -5.922 12.281 2.924 1 98.94 116 TYR A CA 1
ATOM 935 C C . TYR A 1 116 ? -6.645 11.359 1.948 1 98.94 116 TYR A C 1
ATOM 937 O O . TYR A 1 116 ? -7.336 11.828 1.039 1 98.94 116 TYR A O 1
ATOM 945 N N . TYR A 1 117 ? -6.555 10.047 2.184 1 98.56 117 TYR A N 1
ATOM 946 C CA . TYR A 1 117 ? -7.141 9.102 1.24 1 98.56 117 TYR A CA 1
ATOM 947 C C . TYR A 1 117 ? -8.414 8.484 1.809 1 98.56 117 TYR A C 1
ATOM 949 O O . TYR A 1 117 ? -8.43 8.016 2.949 1 98.56 117 TYR A O 1
ATOM 957 N N . LEU A 1 118 ? -9.469 8.523 0.967 1 98.12 118 LEU A N 1
ATOM 958 C CA . LEU A 1 118 ? -10.742 7.875 1.254 1 98.12 118 LEU A CA 1
ATOM 959 C C . LEU A 1 118 ? -11.008 6.742 0.268 1 98.12 118 LEU A C 1
ATOM 961 O O . LEU A 1 118 ? -10.906 6.93 -0.946 1 98.12 118 LEU A O 1
ATOM 965 N N . ASP A 1 119 ? -11.234 5.566 0.771 1 97.06 119 ASP A N 1
ATOM 966 C CA . ASP A 1 119 ? -11.695 4.438 -0.038 1 97.06 119 ASP A CA 1
ATOM 967 C C . ASP A 1 119 ? -13.219 4.324 -0.007 1 97.06 119 ASP A C 1
ATOM 969 O O . ASP A 1 119 ? -13.789 3.895 0.997 1 97.06 119 ASP A O 1
ATOM 973 N N . THR A 1 120 ? -13.891 4.688 -1.113 1 96.5 120 THR A N 1
ATOM 974 C CA . THR A 1 120 ? -15.344 4.762 -1.132 1 96.5 120 THR A CA 1
ATOM 975 C C . THR A 1 120 ? -15.945 3.502 -1.755 1 96.5 120 THR A C 1
ATOM 977 O O . THR A 1 120 ? -17.156 3.42 -1.959 1 96.5 120 THR A O 1
ATOM 980 N N . ARG A 1 121 ? -15.188 2.527 -2.086 1 95.06 121 ARG A N 1
ATOM 981 C CA . ARG A 1 121 ? -15.688 1.271 -2.639 1 95.06 121 ARG A CA 1
ATOM 982 C C . ARG A 1 121 ? -16.453 0.475 -1.589 1 95.06 121 ARG A C 1
ATOM 984 O O . ARG A 1 121 ? -16.156 0.565 -0.396 1 95.06 121 ARG A O 1
ATOM 991 N N . LEU A 1 122 ? -17.422 -0.245 -2.061 1 93.12 122 LEU A N 1
ATOM 992 C CA . LEU A 1 122 ? -18.25 -1.018 -1.141 1 93.12 122 LEU A CA 1
ATOM 993 C C . LEU A 1 122 ? -17.391 -2.016 -0.357 1 93.12 122 LEU A C 1
ATOM 995 O O . LEU A 1 122 ? -17.547 -2.146 0.859 1 93.12 122 LEU A O 1
ATOM 999 N N . THR A 1 123 ? -16.562 -2.732 -1.054 1 95.44 123 THR A N 1
ATOM 1000 C CA . THR A 1 123 ? -15.625 -3.652 -0.409 1 95.44 123 THR A CA 1
ATOM 1001 C C . THR A 1 123 ? -14.25 -3.016 -0.26 1 95.44 123 THR A C 1
ATOM 1003 O O . THR A 1 123 ? -13.656 -2.57 -1.245 1 95.44 123 THR A O 1
ATOM 1006 N N . MET A 1 124 ? -13.773 -2.969 0.973 1 95.94 124 MET A N 1
ATOM 1007 C CA . MET A 1 124 ? -12.469 -2.389 1.268 1 95.94 124 MET A CA 1
ATOM 1008 C C . MET A 1 124 ? -11.367 -3.123 0.515 1 95.94 124 MET A C 1
ATOM 1010 O O . MET A 1 124 ? -11.375 -4.352 0.43 1 95.94 124 MET A O 1
ATOM 1014 N N . ASP A 1 125 ? -10.438 -2.459 -0.042 1 95.31 125 ASP A N 1
ATOM 1015 C CA . ASP A 1 125 ? -9.203 -3.047 -0.559 1 95.31 125 ASP A CA 1
ATOM 1016 C C . ASP A 1 125 ? -8.25 -3.41 0.577 1 95.31 125 ASP A C 1
ATOM 1018 O O . ASP A 1 125 ? -7.781 -2.533 1.305 1 95.31 125 ASP A O 1
ATOM 1022 N N . PRO A 1 126 ? -7.98 -4.684 0.733 1 97.44 126 PRO A N 1
ATOM 1023 C CA . PRO A 1 126 ? -7.121 -5.051 1.862 1 97.44 126 PRO A CA 1
ATOM 1024 C C . PRO A 1 126 ? -5.727 -4.434 1.769 1 97.44 126 PRO A C 1
ATOM 1026 O O . PRO A 1 126 ? -5.023 -4.336 2.775 1 97.44 126 PRO A O 1
ATOM 1029 N N . PHE A 1 127 ? -5.277 -3.975 0.604 1 97.06 127 PHE A N 1
ATOM 1030 C CA . PHE A 1 127 ? -3.945 -3.416 0.408 1 97.06 127 PHE A CA 1
ATOM 1031 C C . PHE A 1 127 ? -3.93 -1.926 0.72 1 97.06 127 PHE A C 1
ATOM 1033 O O . PHE A 1 127 ? -2.863 -1.314 0.811 1 97.06 127 PHE A O 1
ATOM 1040 N N . LEU A 1 128 ? -5.078 -1.318 0.884 1 96.25 128 LEU A N 1
ATOM 1041 C CA . LEU A 1 128 ? -5.18 0.102 1.201 1 96.25 128 LEU A CA 1
ATOM 1042 C C . LEU A 1 128 ? -5.613 0.307 2.648 1 96.25 128 LEU A C 1
ATOM 1044 O O . LEU A 1 128 ? -5.664 1.44 3.131 1 96.25 128 LEU A O 1
ATOM 1048 N N . ARG A 1 129 ? -5.797 -0.756 3.357 1 96.88 129 ARG A N 1
ATOM 1049 C CA . ARG A 1 129 ? -6.461 -0.753 4.656 1 96.88 129 ARG A CA 1
ATOM 1050 C C . ARG A 1 129 ? -5.684 0.084 5.668 1 96.88 129 ARG A C 1
ATOM 1052 O O . ARG A 1 129 ? -6.258 0.591 6.633 1 96.88 129 ARG A O 1
ATOM 1059 N N . ARG A 1 130 ? -4.445 0.314 5.418 1 97.44 130 ARG A N 1
ATOM 1060 C CA . ARG A 1 130 ? -3.605 1.013 6.387 1 97.44 130 ARG A CA 1
ATOM 1061 C C . ARG A 1 130 ? -3.312 2.438 5.93 1 97.44 130 ARG A C 1
ATOM 1063 O O . ARG A 1 130 ? -2.691 3.213 6.66 1 97.44 130 ARG A O 1
ATOM 1070 N N . HIS A 1 131 ? -3.787 2.783 4.734 1 98.19 131 HIS A N 1
ATOM 1071 C CA . HIS A 1 131 ? -3.342 4.043 4.152 1 98.19 131 HIS A CA 1
ATOM 1072 C C . HIS A 1 131 ? -4.516 4.832 3.58 1 98.19 131 HIS A C 1
ATOM 1074 O O . HIS A 1 131 ? -4.32 5.887 2.975 1 98.19 131 HIS A O 1
ATOM 1080 N N . ALA A 1 132 ? -5.699 4.309 3.736 1 98.06 132 ALA A N 1
ATOM 1081 C CA . ALA A 1 132 ? -6.934 4.973 3.324 1 98.06 132 ALA A CA 1
ATOM 1082 C C . ALA A 1 132 ? -8.078 4.652 4.285 1 98.06 132 ALA A C 1
ATOM 1084 O O . ALA A 1 132 ? -8.195 3.521 4.77 1 98.06 132 ALA A O 1
ATOM 1085 N N . LEU A 1 133 ? -8.852 5.633 4.559 1 98.38 133 LEU A N 1
ATOM 1086 C CA . LEU A 1 133 ? -10.047 5.395 5.355 1 98.38 133 LEU A CA 1
ATOM 1087 C C . LEU A 1 133 ? -11.164 4.801 4.5 1 98.38 133 LEU A C 1
ATOM 1089 O O . LEU A 1 133 ? -11.602 5.426 3.533 1 98.38 133 LEU A O 1
ATOM 1093 N N . HIS A 1 134 ? -11.594 3.613 4.805 1 97.62 134 HIS A N 1
ATOM 1094 C CA . HIS A 1 134 ? -12.711 2.988 4.098 1 97.62 134 HIS A CA 1
ATOM 1095 C C . HIS A 1 134 ? -14.047 3.566 4.551 1 97.62 134 HIS A C 1
ATOM 1097 O O . HIS A 1 134 ? -14.359 3.555 5.742 1 97.62 134 HIS A O 1
ATOM 1103 N N . VAL A 1 135 ? -14.797 4.117 3.604 1 96.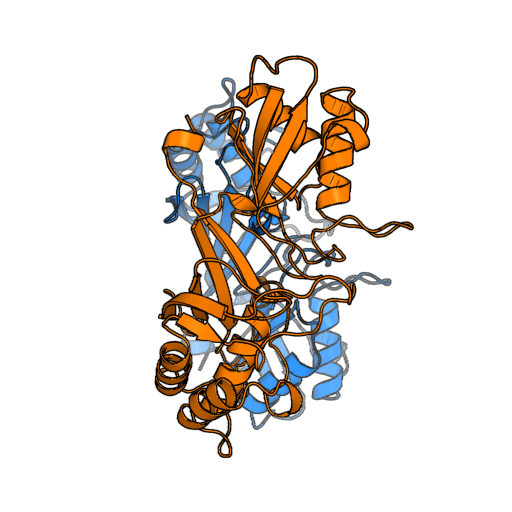69 135 VAL A N 1
ATOM 1104 C CA . VAL A 1 135 ? -16.078 4.738 3.918 1 96.69 135 VAL A CA 1
ATOM 1105 C C . VAL A 1 135 ? -17.156 4.219 2.967 1 96.69 135 VAL A C 1
ATOM 1107 O O . VAL A 1 135 ? -18.109 4.93 2.648 1 96.69 135 VAL A O 1
ATOM 1110 N N . GLY A 1 136 ? -17.047 2.998 2.471 1 92 136 GLY A N 1
ATOM 1111 C CA . GLY A 1 136 ? -17.906 2.438 1.438 1 92 136 GLY A CA 1
ATOM 1112 C C . GLY A 1 136 ? -19.328 2.162 1.916 1 92 136 GLY A C 1
ATOM 1113 O O . GLY A 1 136 ? -20.266 2.164 1.121 1 92 136 GLY A O 1
ATOM 1114 N N . TRP A 1 137 ? -19.562 1.94 3.15 1 89.69 137 TRP A N 1
ATOM 1115 C CA . TRP A 1 137 ? -20.891 1.639 3.697 1 89.69 137 TRP A CA 1
ATOM 1116 C C . TRP A 1 137 ? -21.781 2.867 3.654 1 89.69 137 TRP A C 1
ATOM 1118 O O . TRP A 1 137 ? -23.016 2.744 3.609 1 89.69 137 TRP A O 1
ATOM 1128 N N . ASN A 1 138 ? -21.141 4.027 3.664 1 92.69 138 ASN A N 1
ATOM 1129 C CA . ASN A 1 138 ? -21.797 5.32 3.521 1 92.69 138 ASN A CA 1
ATOM 1130 C C . ASN A 1 138 ? -20.938 6.309 2.744 1 92.69 138 ASN A C 1
ATOM 1132 O O . ASN A 1 138 ? -20.359 7.23 3.328 1 92.69 138 ASN A O 1
ATOM 1136 N N . PRO A 1 139 ? -20.938 6.086 1.447 1 93.62 139 PRO A N 1
ATOM 1137 C CA . PRO A 1 139 ? -20.016 6.906 0.649 1 93.62 139 PRO A CA 1
ATOM 1138 C C . PRO A 1 139 ? -20.422 8.383 0.626 1 93.62 139 PRO A C 1
ATOM 1140 O O . PRO A 1 139 ? -21.609 8.703 0.512 1 93.62 139 PRO A O 1
ATOM 1143 N N . PRO A 1 140 ? -19.438 9.211 0.742 1 96.69 140 PRO A N 1
ATOM 1144 C CA . PRO A 1 140 ? -19.734 10.641 0.73 1 96.69 140 PRO A CA 1
ATOM 1145 C C . PRO A 1 140 ? -20.109 11.156 -0.658 1 96.69 140 PRO A C 1
ATOM 1147 O O . PRO A 1 140 ? -19.625 10.633 -1.665 1 96.69 140 PRO A O 1
ATOM 1150 N N . ASP A 1 141 ? -21 12.172 -0.672 1 96.75 141 ASP A N 1
ATOM 1151 C CA . ASP A 1 141 ? -21.266 12.938 -1.889 1 96.75 141 ASP A CA 1
ATOM 1152 C C . ASP A 1 141 ? -20.047 13.766 -2.279 1 96.75 141 ASP A C 1
ATOM 1154 O O . ASP A 1 141 ? -19.641 14.664 -1.542 1 96.75 141 ASP A O 1
ATOM 1158 N N . VAL A 1 142 ? -19.5 13.484 -3.398 1 96.81 142 VAL A N 1
ATOM 1159 C CA . VAL A 1 142 ? -18.234 14.07 -3.803 1 96.81 142 VAL A CA 1
ATOM 1160 C C . VAL A 1 142 ? -18.391 15.586 -3.947 1 96.81 142 VAL A C 1
ATOM 1162 O O . VAL A 1 142 ? -17.484 16.344 -3.609 1 96.81 142 VAL A O 1
ATOM 1165 N N . GLU A 1 143 ? -19.516 16 -4.48 1 97.44 143 GLU A N 1
ATOM 1166 C CA . GLU A 1 143 ? -19.75 17.438 -4.629 1 97.44 143 GLU A CA 1
ATOM 1167 C C . GLU A 1 143 ? -19.844 18.125 -3.27 1 97.44 143 GLU A C 1
ATOM 1169 O O . GLU A 1 143 ? -19.359 19.25 -3.107 1 97.44 143 GLU A O 1
ATOM 1174 N N . LYS A 1 144 ? -20.453 17.516 -2.309 1 98 144 LYS A N 1
ATOM 1175 C CA . LYS A 1 144 ? -20.5 18.078 -0.959 1 98 144 LYS A CA 1
ATOM 1176 C C . LYS A 1 144 ? -19.109 18.141 -0.345 1 98 144 LYS A C 1
ATOM 1178 O O . LYS A 1 144 ? -18.781 19.094 0.375 1 98 144 LYS A O 1
ATOM 1183 N N . LEU A 1 145 ? -18.297 17.109 -0.625 1 98.5 145 LEU A N 1
ATOM 1184 C CA . LEU A 1 145 ? -16.906 17.156 -0.185 1 98.5 145 LEU A CA 1
ATOM 1185 C C . LEU A 1 145 ? -16.203 18.391 -0.752 1 98.5 145 LEU A C 1
ATOM 1187 O O . LEU A 1 145 ? -15.508 19.094 -0.025 1 98.5 145 LEU A O 1
ATOM 1191 N N . ARG A 1 146 ? -16.406 18.609 -2.045 1 98.69 146 ARG A N 1
ATOM 1192 C CA . ARG A 1 146 ? -15.766 19.734 -2.717 1 98.69 146 ARG A CA 1
ATOM 1193 C C . ARG A 1 146 ? -16.219 21.062 -2.117 1 98.69 146 ARG A C 1
ATOM 1195 O O . ARG A 1 146 ? -15.398 21.953 -1.878 1 98.69 146 ARG A O 1
ATOM 1202 N N . ARG A 1 147 ? -17.453 21.188 -1.868 1 98.44 147 ARG A N 1
ATOM 1203 C CA . ARG A 1 147 ? -17.984 22.406 -1.267 1 98.44 147 ARG A CA 1
ATOM 1204 C C . ARG A 1 147 ? -17.453 22.594 0.145 1 98.44 147 ARG A C 1
ATOM 1206 O O . ARG A 1 147 ? -17.141 23.719 0.547 1 98.44 147 ARG A O 1
ATOM 1213 N N . GLY A 1 148 ? -17.406 21.5 0.922 1 98.44 148 GLY A N 1
ATOM 1214 C CA . GLY A 1 148 ? -16.797 21.578 2.242 1 98.44 148 GLY A CA 1
ATOM 1215 C C . GLY A 1 148 ? -15.352 22.047 2.207 1 98.44 148 GLY A C 1
ATOM 1216 O O . GLY A 1 148 ? -14.945 22.891 3.01 1 98.44 148 GLY A O 1
ATOM 1217 N N . ALA A 1 149 ? -14.594 21.484 1.288 1 98.75 149 ALA A N 1
ATOM 1218 C CA . ALA A 1 149 ? -13.188 21.859 1.117 1 98.75 149 ALA A CA 1
ATOM 1219 C C . ALA A 1 149 ? -13.055 23.344 0.805 1 98.75 149 ALA A C 1
ATOM 1221 O O . ALA A 1 149 ? -12.188 24.016 1.359 1 98.75 149 ALA A O 1
ATOM 1222 N N . GLU A 1 150 ? -13.883 23.844 -0.02 1 98.38 150 GLU A N 1
ATOM 1223 C CA . GLU A 1 150 ? -13.852 25.25 -0.458 1 98.38 150 GLU A CA 1
ATOM 1224 C C . GLU A 1 150 ? -14.062 26.203 0.713 1 98.38 150 GLU A C 1
ATOM 1226 O O . GLU A 1 150 ? -13.508 27.297 0.734 1 98.38 150 GLU A O 1
ATOM 1231 N N . CYS A 1 151 ? -14.812 25.797 1.665 1 98.12 151 CYS A N 1
ATOM 1232 C CA . CYS A 1 151 ? -15.094 26.625 2.83 1 98.12 151 CYS A CA 1
ATOM 1233 C C . CYS A 1 151 ? -13.812 26.984 3.576 1 98.12 151 CYS A C 1
ATOM 1235 O O . CYS A 1 151 ? -13.734 28.016 4.234 1 98.12 151 CYS A O 1
ATOM 1237 N N . PHE A 1 152 ? -12.836 26.125 3.453 1 98.5 152 PHE A N 1
ATOM 1238 C CA . PHE A 1 152 ? -11.633 26.281 4.262 1 98.5 152 PHE A CA 1
ATOM 1239 C C . PHE A 1 152 ? -10.602 27.156 3.545 1 98.5 152 PHE A C 1
ATOM 1241 O O . PHE A 1 152 ? -9.641 27.609 4.156 1 98.5 152 PHE A O 1
ATOM 1248 N N . VAL A 1 153 ? -10.727 27.359 2.287 1 98.69 153 VAL A N 1
ATOM 1249 C CA . VAL A 1 153 ? -9.711 28.031 1.488 1 98.69 153 VAL A CA 1
ATOM 1250 C C . VAL A 1 153 ? -9.656 29.516 1.86 1 98.69 153 VAL A C 1
ATOM 1252 O O . VAL A 1 153 ? -10.695 30.156 1.997 1 98.69 153 VAL A O 1
ATOM 1255 N N . GLY A 1 154 ? -8.469 30.062 2.012 1 98.25 154 GLY A N 1
ATOM 1256 C CA . GLY A 1 154 ? -8.242 31.453 2.404 1 98.25 154 GLY A CA 1
ATOM 1257 C C . GLY A 1 154 ? -7.605 31.578 3.773 1 98.25 154 GLY A C 1
ATOM 1258 O O . GLY A 1 154 ? -7.16 30.594 4.355 1 98.25 154 GLY A O 1
ATOM 1259 N N . THR A 1 155 ? -7.391 32.812 4.223 1 98.06 155 THR A N 1
ATOM 1260 C CA . THR A 1 155 ? -6.848 33.094 5.543 1 98.06 155 THR A CA 1
ATOM 1261 C C . THR A 1 155 ? -7.957 33.156 6.586 1 98.06 155 THR A C 1
ATOM 1263 O O . THR A 1 155 ? -8.852 34 6.508 1 98.06 155 THR A O 1
ATOM 1266 N N . ARG A 1 156 ? -7.895 32.188 7.52 1 96.5 156 ARG A N 1
ATOM 1267 C CA . ARG A 1 156 ? -8.969 32.062 8.5 1 96.5 156 ARG A CA 1
ATOM 1268 C C . ARG A 1 156 ? -8.406 31.688 9.875 1 96.5 156 ARG A C 1
ATOM 1270 O O . ARG A 1 156 ? -7.238 31.328 10 1 96.5 156 ARG A O 1
ATOM 1277 N N . ASP A 1 157 ? -9.234 32.031 10.883 1 96.69 157 ASP A N 1
ATOM 1278 C CA . ASP A 1 157 ? -8.992 31.469 12.211 1 96.69 157 ASP A CA 1
ATOM 1279 C C . ASP A 1 157 ? -9.461 30.016 12.305 1 96.69 157 ASP A C 1
ATOM 1281 O O . ASP A 1 157 ? -10.648 29.734 12.133 1 96.69 157 ASP A O 1
ATOM 1285 N N . PHE A 1 158 ? -8.547 29.078 12.609 1 97.12 158 PHE A N 1
ATOM 1286 C CA . PHE A 1 158 ? -8.891 27.672 12.555 1 97.12 158 PHE A CA 1
ATOM 1287 C C . PHE A 1 158 ? -9.039 27.094 13.961 1 97.12 158 PHE A C 1
ATOM 1289 O O . PHE A 1 158 ? -8.914 25.875 14.156 1 97.12 158 PHE A O 1
ATOM 1296 N N . SER A 1 159 ? -9.359 27.906 14.945 1 95.5 159 SER A N 1
ATOM 1297 C CA . SER A 1 159 ? -9.562 27.469 16.328 1 95.5 159 SER A CA 1
ATOM 1298 C C . SER A 1 159 ? -10.617 26.375 16.422 1 95.5 159 SER A C 1
ATOM 1300 O O . SER A 1 159 ? -10.469 25.422 17.188 1 95.5 159 SER A O 1
ATOM 1302 N N . ALA A 1 160 ? -11.656 26.484 15.609 1 96.44 160 ALA A N 1
ATOM 1303 C CA . ALA A 1 160 ? -12.742 25.5 15.641 1 96.44 160 ALA A CA 1
ATOM 1304 C C . ALA A 1 160 ? -12.289 24.156 15.117 1 96.44 160 ALA A C 1
ATOM 1306 O O . ALA A 1 160 ? -12.961 23.141 15.328 1 96.44 160 ALA A O 1
ATOM 1307 N N . PHE A 1 161 ? -11.164 24.125 14.43 1 97.31 161 PHE A N 1
ATOM 1308 C CA . PHE A 1 161 ? -10.719 22.891 13.789 1 97.31 161 PHE A CA 1
ATOM 1309 C C . PHE A 1 161 ? -9.312 22.516 14.266 1 97.31 161 PHE A C 1
ATOM 1311 O O . PHE A 1 161 ? -8.555 21.891 13.523 1 97.31 161 PHE A O 1
ATOM 1318 N N . SER A 1 162 ? -8.977 22.922 15.391 1 95.12 162 SER A N 1
ATOM 1319 C CA . SER A 1 162 ? -7.699 22.531 15.984 1 95.12 162 SER A CA 1
ATOM 1320 C C . SER A 1 162 ? -7.867 22.109 17.438 1 95.12 162 SER A C 1
ATOM 1322 O O . SER A 1 162 ? -8.797 22.547 18.125 1 95.12 162 SER A O 1
ATOM 1324 N N . ASN A 1 163 ? -7.023 21.203 17.875 1 91.44 163 ASN A N 1
ATOM 1325 C CA . ASN A 1 163 ? -6.992 20.812 19.281 1 91.44 163 ASN A CA 1
ATOM 1326 C C . ASN A 1 163 ? -5.977 21.641 20.062 1 91.44 163 ASN A C 1
ATOM 1328 O O . ASN A 1 163 ? -5.078 22.234 19.469 1 91.44 163 ASN A O 1
ATOM 1332 N N . LYS A 1 164 ? -6.227 21.75 21.312 1 83.38 164 LYS A N 1
ATOM 1333 C CA . LYS A 1 164 ? -5.25 22.406 22.172 1 83.38 164 LYS A CA 1
ATOM 1334 C C . LYS A 1 164 ? -4.008 21.547 22.359 1 83.38 164 LYS A C 1
ATOM 1336 O O . LYS A 1 164 ? -4.113 20.344 22.641 1 83.38 164 LYS A O 1
ATOM 1341 N N . PRO A 1 165 ? -2.871 22.156 22.016 1 73.69 165 PRO A N 1
ATOM 1342 C CA . PRO A 1 165 ? -1.649 21.375 22.234 1 73.69 165 PRO A CA 1
ATOM 1343 C C . PRO A 1 165 ? -1.423 21.016 23.703 1 73.69 165 PRO A C 1
ATOM 1345 O O . PRO A 1 165 ? -1.945 21.703 24.594 1 73.69 165 PRO A O 1
ATOM 1348 N N . ARG A 1 166 ? -0.816 19.969 23.969 1 66.12 166 ARG A N 1
ATOM 1349 C CA . ARG A 1 166 ? -0.535 19.516 25.312 1 66.12 166 ARG A CA 1
ATOM 1350 C C . ARG A 1 166 ? 0.27 20.547 26.094 1 66.12 166 ARG A C 1
ATOM 1352 O O . ARG A 1 166 ? 0.086 20.703 27.297 1 66.12 166 ARG A O 1
ATOM 1359 N N . ASP A 1 167 ? 1.17 21.094 25.312 1 62.19 167 ASP A N 1
ATOM 1360 C CA . ASP A 1 167 ? 1.93 22.172 25.938 1 62.19 167 ASP A CA 1
ATOM 1361 C C . ASP A 1 167 ? 1.157 23.484 25.875 1 62.19 167 ASP A C 1
ATOM 1363 O O . ASP A 1 167 ? 1.141 24.156 24.844 1 62.19 167 ASP A O 1
ATOM 1367 N N . LYS A 1 168 ? 0.46 23.812 27 1 60.72 168 LYS A N 1
ATOM 1368 C CA . LYS A 1 168 ? -0.483 24.922 27.125 1 60.72 168 LYS A CA 1
ATOM 1369 C C . LYS A 1 168 ? 0.227 26.266 27 1 60.72 168 LYS A C 1
ATOM 1371 O O . LYS A 1 168 ? -0.419 27.297 26.812 1 60.72 168 LYS A O 1
ATOM 1376 N N . THR A 1 169 ? 1.488 26.234 27.188 1 57.06 169 THR A N 1
ATOM 1377 C CA . THR A 1 169 ? 2.223 27.484 27.141 1 57.06 169 THR A CA 1
ATOM 1378 C C . THR A 1 169 ? 2.385 27.969 25.703 1 57.06 169 THR A C 1
ATOM 1380 O O . THR A 1 169 ? 2.717 29.141 25.469 1 57.06 169 THR A O 1
ATOM 1383 N N . LEU A 1 170 ? 2.154 27.094 24.797 1 58.19 170 LEU A N 1
ATOM 1384 C CA . LEU A 1 170 ? 2.35 27.438 23.391 1 58.19 170 LEU A CA 1
ATOM 1385 C C . LEU A 1 170 ? 1.074 28.016 22.797 1 58.19 170 LEU A C 1
ATOM 1387 O O . LEU A 1 170 ? 0.086 27.312 22.609 1 58.19 170 LEU A O 1
ATOM 1391 N N . VAL A 1 171 ? 0.807 29.375 23.172 1 59.09 171 VAL A N 1
ATOM 1392 C CA . VAL A 1 171 ? -0.305 30.016 22.484 1 59.09 171 VAL A CA 1
ATOM 1393 C C . VAL A 1 171 ? 0.058 30.234 21.016 1 59.09 171 VAL A C 1
ATOM 1395 O O . VAL A 1 171 ? 1.011 30.953 20.719 1 59.09 171 VAL A O 1
ATOM 1398 N N . ARG A 1 172 ? -0.458 29.422 20.141 1 73.44 172 ARG A N 1
ATOM 1399 C CA . ARG A 1 172 ? -0.17 29.625 18.734 1 73.44 172 ARG A CA 1
ATOM 1400 C C . ARG A 1 172 ? -1.306 30.375 18.047 1 73.44 172 ARG A C 1
ATOM 1402 O O . ARG A 1 172 ? -2.473 30.219 18.406 1 73.44 172 ARG A O 1
ATOM 1409 N N . ASP A 1 173 ? -0.906 31.328 17.312 1 86.69 173 ASP A N 1
ATOM 1410 C CA . ASP A 1 173 ? -1.824 32.031 16.422 1 86.69 173 ASP A CA 1
ATOM 1411 C C . ASP A 1 173 ? -2.645 31.031 15.602 1 86.69 173 ASP A C 1
ATOM 1413 O O . ASP A 1 173 ? -2.088 30.25 14.836 1 86.69 173 ASP A O 1
ATOM 1417 N N . PRO A 1 174 ? -3.924 31.062 15.805 1 93.38 174 PRO A N 1
ATOM 1418 C CA . PRO A 1 174 ? -4.762 30.062 15.117 1 93.38 174 PRO A CA 1
ATOM 1419 C C . PRO A 1 174 ? -5.074 30.453 13.672 1 93.38 174 PRO A C 1
ATOM 1421 O O . PRO A 1 174 ? -5.793 29.734 12.977 1 93.38 174 PRO A O 1
ATOM 1424 N N . VAL A 1 175 ? -4.555 31.609 13.242 1 96.31 175 VAL A N 1
ATOM 1425 C CA . VAL A 1 175 ? -4.809 32.062 11.883 1 96.31 175 VAL A CA 1
ATOM 1426 C C . VAL A 1 175 ? -3.844 31.359 10.922 1 96.31 175 VAL A C 1
ATOM 1428 O O . VAL A 1 175 ? -2.629 31.375 11.133 1 96.31 175 VAL A O 1
ATOM 1431 N N . ARG A 1 176 ? -4.379 30.734 9.938 1 97.06 176 ARG A N 1
ATOM 1432 C CA . ARG A 1 176 ? -3.637 30.078 8.875 1 97.06 176 ARG A CA 1
ATOM 1433 C C . ARG A 1 176 ? -4.223 30.422 7.508 1 97.06 176 ARG A C 1
ATOM 1435 O O . ARG A 1 176 ? -5.352 30.906 7.414 1 97.06 176 ARG A O 1
ATOM 1442 N N . THR A 1 177 ? -3.402 30.203 6.516 1 98.44 177 THR A N 1
ATOM 1443 C CA . THR A 1 177 ? -3.867 30.344 5.141 1 98.44 177 THR A CA 1
ATOM 1444 C C . THR A 1 177 ? -3.867 28.984 4.434 1 98.44 177 THR A C 1
ATOM 1446 O O . THR A 1 177 ? -2.84 28.312 4.379 1 98.44 177 THR A O 1
ATOM 1449 N N . ILE A 1 178 ? -4.973 28.578 3.947 1 98.69 178 ILE A N 1
ATOM 1450 C CA . ILE A 1 178 ? -5.086 27.453 3.045 1 98.69 178 ILE A CA 1
ATOM 1451 C C . ILE A 1 178 ? -5.125 27.938 1.599 1 98.69 178 ILE A C 1
ATOM 1453 O O . ILE A 1 178 ? -6.047 28.656 1.202 1 98.69 178 ILE A O 1
ATOM 1457 N N . TYR A 1 179 ? -4.152 27.562 0.84 1 98.81 179 TYR A N 1
ATOM 1458 C CA . TYR A 1 179 ? -4.023 28.016 -0.541 1 98.81 179 TYR A CA 1
ATOM 1459 C C . TYR A 1 179 ? -4.953 27.234 -1.461 1 98.81 179 TYR A C 1
ATOM 1461 O O . TYR A 1 179 ? -5.512 27.797 -2.408 1 98.81 179 TYR A O 1
ATOM 1469 N N . ARG A 1 180 ? -5.07 26.016 -1.214 1 98.69 180 ARG A N 1
ATOM 1470 C CA . ARG A 1 180 ? -5.934 25.141 -2.012 1 98.69 180 ARG A CA 1
ATOM 1471 C C . ARG A 1 180 ? -6.367 23.922 -1.215 1 98.69 180 ARG A C 1
ATOM 1473 O O . ARG A 1 180 ? -5.641 23.453 -0.332 1 98.69 180 ARG A O 1
ATOM 1480 N N . PHE A 1 181 ? -7.504 23.438 -1.476 1 98.81 181 PHE A N 1
ATOM 1481 C CA . PHE A 1 181 ? -8.062 22.203 -0.918 1 98.81 181 PHE A CA 1
ATOM 1482 C C . PHE A 1 181 ? -8.891 21.469 -1.96 1 98.81 181 PHE A C 1
ATOM 1484 O O . PHE A 1 181 ? -10.062 21.781 -2.168 1 98.81 181 PHE A O 1
ATOM 1491 N N . ASP A 1 182 ? -8.328 20.422 -2.574 1 98.75 182 ASP A N 1
ATOM 1492 C CA . ASP A 1 182 ? -8.914 19.75 -3.729 1 98.75 182 ASP A CA 1
ATOM 1493 C C . ASP A 1 182 ? -9.398 18.344 -3.365 1 98.75 182 ASP A C 1
ATOM 1495 O O . ASP A 1 182 ? -8.82 17.703 -2.494 1 98.75 182 ASP A O 1
ATOM 1499 N N . VAL A 1 183 ? -10.461 17.984 -3.967 1 98.31 183 VAL A N 1
ATOM 1500 C CA . VAL A 1 183 ? -10.953 16.609 -3.918 1 98.31 183 VAL A CA 1
ATOM 1501 C C . VAL A 1 183 ? -10.719 15.93 -5.266 1 98.31 183 VAL A C 1
ATOM 1503 O O . VAL A 1 183 ? -11.406 16.234 -6.246 1 98.31 183 VAL A O 1
ATOM 1506 N N . ASN A 1 184 ? -9.797 15 -5.289 1 97.69 184 ASN A N 1
ATOM 1507 C CA . ASN A 1 184 ? -9.406 14.344 -6.535 1 97.69 184 ASN A CA 1
ATOM 1508 C C . ASN A 1 184 ? -9.875 12.891 -6.578 1 97.69 184 ASN A C 1
ATOM 1510 O O . ASN A 1 184 ? -9.602 12.125 -5.656 1 97.69 184 ASN A O 1
ATOM 1514 N N . GLU A 1 185 ? -10.555 12.562 -7.633 1 96 185 GLU A N 1
ATOM 1515 C CA . GLU A 1 185 ? -10.875 11.164 -7.891 1 96 185 GLU A CA 1
ATOM 1516 C C . GLU A 1 185 ? -9.719 10.453 -8.594 1 96 185 GLU A C 1
ATOM 1518 O O . GLU A 1 185 ? -9.344 10.812 -9.711 1 96 185 GLU A O 1
ATOM 1523 N N . LEU A 1 186 ? -9.102 9.539 -7.93 1 92.88 186 LEU A N 1
ATOM 1524 C CA . LEU A 1 186 ? -7.949 8.852 -8.492 1 92.88 186 LEU A CA 1
ATOM 1525 C C . LEU A 1 186 ? -8.383 7.809 -9.516 1 92.88 186 LEU A C 1
ATOM 1527 O O . LEU A 1 186 ? -9.5 7.301 -9.461 1 92.88 186 LEU A O 1
ATOM 1531 N N . LYS A 1 187 ? -7.348 7.59 -10.516 1 73.56 187 LYS A N 1
ATOM 1532 C CA . LYS A 1 187 ? -7.617 6.594 -11.547 1 73.56 187 LYS A CA 1
ATOM 1533 C C . LYS A 1 187 ? -7.891 5.223 -10.938 1 73.56 187 LYS A C 1
ATOM 1535 O O . LYS A 1 187 ? -7.203 4.809 -10 1 73.56 187 LYS A O 1
ATOM 1540 N N . GLY A 1 188 ? -8.969 4.625 -10.93 1 65.19 188 GLY A N 1
ATOM 1541 C CA . GLY A 1 188 ? -9.531 3.396 -10.398 1 65.19 188 GLY A CA 1
ATOM 1542 C C . GLY A 1 188 ? -10.773 3.625 -9.562 1 65.19 188 GLY A C 1
ATOM 1543 O O . GLY A 1 188 ? -10.977 4.711 -9.016 1 65.19 188 GLY A O 1
ATOM 1544 N N . ASP A 1 189 ? -11.766 3.154 -9.688 1 71.12 189 ASP A N 1
ATOM 1545 C CA . ASP A 1 189 ? -13.148 3.32 -9.258 1 71.12 189 ASP A CA 1
ATOM 1546 C C . ASP A 1 189 ? -13.258 3.273 -7.734 1 71.12 189 ASP A C 1
ATOM 1548 O O . ASP A 1 189 ? -13.023 2.23 -7.121 1 71.12 189 ASP A O 1
ATOM 1552 N N . GLY A 1 190 ? -13.227 4.629 -7.023 1 90.62 190 GLY A N 1
ATOM 1553 C CA . GLY A 1 190 ? -13.742 4.668 -5.664 1 90.62 190 GLY A CA 1
ATOM 1554 C C . GLY A 1 190 ? -12.742 5.203 -4.66 1 90.62 190 GLY A C 1
ATOM 1555 O O . GLY A 1 190 ? -13.047 5.309 -3.469 1 90.62 190 GLY A O 1
ATOM 1556 N N . LEU A 1 191 ? -11.508 5.551 -5.195 1 96 191 LEU A N 1
ATOM 1557 C CA . LEU A 1 191 ? -10.523 6.156 -4.301 1 96 191 LEU A CA 1
ATOM 1558 C C . LEU A 1 191 ? -10.492 7.672 -4.48 1 96 191 LEU A C 1
ATOM 1560 O O . LEU A 1 191 ? -10.398 8.164 -5.609 1 96 191 LEU A O 1
ATOM 1564 N N . LEU A 1 192 ? -10.609 8.367 -3.365 1 97.88 192 LEU A N 1
ATOM 1565 C CA . LEU A 1 192 ? -10.508 9.82 -3.367 1 97.88 192 LEU A CA 1
ATOM 1566 C C . LEU A 1 192 ? -9.25 10.281 -2.639 1 97.88 192 LEU A C 1
ATOM 1568 O O . LEU A 1 192 ? -8.844 9.672 -1.652 1 97.88 192 LEU A O 1
ATOM 1572 N N . ARG A 1 193 ? -8.68 11.266 -3.137 1 98.56 193 ARG A N 1
ATOM 1573 C CA . ARG A 1 193 ? -7.578 11.961 -2.469 1 98.56 193 ARG A CA 1
ATOM 1574 C C . ARG A 1 193 ? -7.953 13.406 -2.15 1 98.56 193 ARG A C 1
ATOM 1576 O O . ARG A 1 193 ? -8.18 14.203 -3.059 1 98.56 193 ARG A O 1
ATOM 1583 N N . LEU A 1 194 ? -8.117 13.688 -0.922 1 98.81 194 LEU A N 1
ATOM 1584 C CA . LEU A 1 194 ? -8.25 15.062 -0.459 1 98.81 194 LEU A CA 1
ATOM 1585 C C . LEU A 1 194 ? -6.879 15.719 -0.294 1 98.81 194 LEU A C 1
ATOM 1587 O O . LEU A 1 194 ? -6.031 15.211 0.444 1 98.81 194 LEU A O 1
ATOM 1591 N N . GLU A 1 195 ? -6.668 16.75 -1.008 1 98.88 195 GLU A N 1
ATOM 1592 C CA . GLU A 1 195 ? -5.359 17.391 -1.059 1 98.88 195 GLU A CA 1
ATOM 1593 C C . GLU A 1 195 ? -5.441 18.844 -0.579 1 98.88 195 GLU A C 1
ATOM 1595 O O . GLU A 1 195 ? -6.09 19.672 -1.213 1 98.88 195 GLU A O 1
ATOM 1600 N N . VAL A 1 196 ? -4.754 19.141 0.55 1 98.88 196 VAL A N 1
ATOM 1601 C CA . VAL A 1 196 ? -4.801 20.484 1.118 1 98.88 196 VAL A CA 1
ATOM 1602 C C . VAL A 1 196 ? -3.389 21.062 1.189 1 98.88 196 VAL A C 1
ATOM 1604 O O . VAL A 1 196 ? -2.441 20.359 1.562 1 98.88 196 VAL A O 1
ATOM 1607 N N . GLU A 1 197 ? -3.273 22.219 0.712 1 98.88 197 GLU A N 1
ATOM 1608 C CA . GLU A 1 197 ? -2.025 22.969 0.762 1 98.88 197 GLU A CA 1
ATOM 1609 C C . GLU A 1 197 ? -2.197 24.266 1.543 1 98.88 197 GLU A C 1
ATOM 1611 O O . GLU A 1 197 ? -3.143 25.031 1.303 1 98.88 197 GLU A O 1
ATOM 1616 N N . GLY A 1 198 ? -1.343 24.5 2.449 1 98.56 198 GLY A N 1
ATOM 1617 C CA . GLY A 1 198 ? -1.388 25.719 3.248 1 98.56 198 GLY A CA 1
ATOM 1618 C C . GLY A 1 198 ? -0.027 26.141 3.77 1 98.56 198 GLY A C 1
ATOM 1619 O O . GLY A 1 198 ? 0.979 25.484 3.498 1 98.56 198 GLY A O 1
ATOM 1620 N N . ASN A 1 199 ? 0.017 27.266 4.496 1 97.38 199 ASN A N 1
ATOM 1621 C CA . ASN A 1 199 ? 1.275 27.781 5.02 1 97.38 199 ASN A CA 1
ATOM 1622 C C . ASN A 1 199 ? 1.658 27.109 6.336 1 97.38 199 ASN A C 1
ATOM 1624 O O . ASN A 1 199 ? 2.736 27.359 6.875 1 97.38 199 ASN A O 1
ATOM 1628 N N . GLY A 1 200 ? 0.853 26.297 6.828 1 96 200 GLY A N 1
ATOM 1629 C CA . GLY A 1 200 ? 0.997 25.578 8.078 1 96 200 GLY A CA 1
ATOM 1630 C C . GLY A 1 200 ? -0.329 25.125 8.664 1 96 200 GLY A C 1
ATOM 1631 O O . GLY A 1 200 ? -1.388 25.609 8.258 1 96 200 GLY A O 1
ATOM 1632 N N . PHE A 1 201 ? -0.238 24.219 9.539 1 96.62 201 PHE A N 1
ATOM 1633 C CA . PHE A 1 201 ? -1.457 23.672 10.125 1 96.62 201 PHE A CA 1
ATOM 1634 C C . PHE A 1 201 ? -1.315 23.547 11.633 1 96.62 201 PHE A C 1
ATOM 1636 O O . PHE A 1 201 ? -0.236 23.219 12.133 1 96.62 201 PHE A O 1
ATOM 1643 N N . MET A 1 202 ? -2.387 23.719 12.297 1 95 202 MET A N 1
ATOM 1644 C CA . MET A 1 202 ? -2.443 23.531 13.742 1 95 202 MET A CA 1
ATOM 1645 C C . MET A 1 202 ? -2.543 22.047 14.086 1 95 202 MET A C 1
ATOM 1647 O O . MET A 1 202 ? -2.688 21.203 13.195 1 95 202 MET A O 1
ATOM 1651 N N . TYR A 1 203 ? -2.42 21.859 15.453 1 95 203 TYR A N 1
ATOM 1652 C CA . TYR A 1 203 ? -2.5 20.5 15.953 1 95 203 TYR A CA 1
ATOM 1653 C C . TYR A 1 203 ? -3.818 19.844 15.555 1 95 203 TYR A C 1
ATOM 1655 O O . TYR A 1 203 ? -4.895 20.359 15.883 1 95 203 TYR A O 1
ATOM 1663 N N . LYS A 1 204 ? -3.752 18.719 14.797 1 97 204 LYS A N 1
ATOM 1664 C CA . LYS A 1 204 ? -4.855 17.875 14.352 1 97 204 LYS A CA 1
ATOM 1665 C C . LYS A 1 204 ? -5.762 18.609 13.375 1 97 204 LYS A C 1
ATOM 1667 O O . LYS A 1 204 ? -6.84 18.125 13.031 1 97 204 LYS A O 1
ATOM 1672 N N . GLN A 1 205 ? -5.363 19.703 12.883 1 97.88 205 GLN A N 1
ATOM 1673 C CA . GLN A 1 205 ? -6.215 20.562 12.07 1 97.88 205 GLN A CA 1
ATOM 1674 C C . GLN A 1 205 ? -6.711 19.844 10.828 1 97.88 205 GLN A C 1
ATOM 1676 O O . GLN A 1 205 ? -7.91 19.828 10.539 1 97.88 205 GLN A O 1
ATOM 1681 N N . VAL A 1 206 ? -5.809 19.203 10.047 1 98.75 206 VAL A N 1
ATOM 1682 C CA . VAL A 1 206 ? -6.191 18.562 8.781 1 98.75 206 VAL A CA 1
ATOM 1683 C C . VAL A 1 206 ? -7.199 17.453 9.047 1 98.75 206 VAL A C 1
ATOM 1685 O O . VAL A 1 206 ? -8.211 17.344 8.352 1 98.75 206 VAL A O 1
ATOM 1688 N N . ARG A 1 207 ? -6.945 16.672 10.047 1 98.81 207 ARG A N 1
ATOM 1689 C CA . ARG A 1 207 ? -7.844 15.57 10.383 1 98.81 207 ARG A CA 1
ATOM 1690 C C . ARG A 1 207 ? -9.219 16.094 10.797 1 98.81 207 ARG A C 1
ATOM 1692 O O . ARG A 1 207 ? -10.242 15.492 10.453 1 98.81 207 ARG A O 1
ATOM 1699 N N . ASN A 1 208 ? -9.203 17.156 11.562 1 98.5 208 ASN A N 1
ATOM 1700 C CA . ASN A 1 208 ? -10.469 17.766 11.977 1 98.5 208 ASN A CA 1
ATOM 1701 C C . ASN A 1 208 ? -11.242 18.328 10.781 1 98.5 208 ASN A C 1
ATOM 1703 O O . ASN A 1 208 ? -12.461 18.172 10.695 1 98.5 208 ASN A O 1
ATOM 1707 N N . MET A 1 209 ? -10.531 18.969 9.914 1 98.75 209 MET A N 1
ATOM 1708 C CA . MET A 1 209 ? -11.172 19.484 8.703 1 98.75 209 MET A CA 1
ATOM 1709 C C . MET A 1 209 ? -11.766 18.344 7.879 1 98.75 209 MET A C 1
ATOM 1711 O O . MET A 1 209 ? -12.938 18.406 7.48 1 98.75 209 MET A O 1
ATOM 1715 N N . VAL A 1 210 ? -11.016 17.281 7.703 1 98.81 210 VAL A N 1
ATOM 1716 C CA . VAL A 1 210 ? -11.461 16.141 6.91 1 98.81 210 VAL A CA 1
ATOM 1717 C C . VAL A 1 210 ? -12.664 15.484 7.59 1 98.81 210 VAL A C 1
ATOM 1719 O O . VAL A 1 210 ? -13.625 15.094 6.922 1 98.81 210 VAL A O 1
ATOM 1722 N N . GLY A 1 211 ? -12.578 15.352 8.906 1 98.5 211 GLY A N 1
ATOM 1723 C CA . GLY A 1 211 ? -13.719 14.812 9.633 1 98.5 211 GLY A CA 1
ATOM 1724 C C . GLY A 1 211 ? -15 15.586 9.391 1 98.5 211 GLY A C 1
ATOM 1725 O O . GLY A 1 211 ? -16.062 14.992 9.164 1 98.5 211 GLY A O 1
ATOM 1726 N N . ALA A 1 212 ? -14.93 16.891 9.453 1 98.44 212 ALA A N 1
ATOM 1727 C CA . ALA A 1 212 ? -16.094 17.75 9.203 1 98.44 212 ALA A CA 1
ATOM 1728 C C . ALA A 1 212 ? -16.594 17.594 7.777 1 98.44 212 ALA A C 1
ATOM 1730 O O . ALA A 1 212 ? -17.812 17.516 7.543 1 98.44 212 ALA A O 1
ATOM 1731 N N . MET A 1 213 ? -15.711 17.547 6.848 1 98.62 213 MET A N 1
ATOM 1732 C CA . MET A 1 213 ? -16.078 17.359 5.441 1 98.62 213 MET A CA 1
ATOM 1733 C C . MET A 1 213 ? -16.844 16.062 5.242 1 98.62 213 MET A C 1
ATOM 1735 O O . MET A 1 213 ? -17.891 16.047 4.586 1 98.62 213 MET A O 1
ATOM 1739 N N . ILE A 1 214 ? -16.297 14.977 5.801 1 98.44 214 ILE A N 1
ATOM 1740 C CA . ILE A 1 214 ? -16.938 13.672 5.66 1 98.44 214 ILE A CA 1
ATOM 1741 C C . ILE A 1 214 ? -18.328 13.703 6.285 1 98.44 214 ILE A C 1
ATOM 1743 O O . ILE A 1 214 ? -19.297 13.227 5.688 1 98.44 214 ILE A O 1
ATOM 1747 N N . THR A 1 215 ? -18.438 14.289 7.441 1 98.12 215 THR A N 1
ATOM 1748 C CA . THR A 1 215 ? -19.719 14.383 8.133 1 98.12 215 THR A CA 1
ATOM 1749 C C . THR A 1 215 ? -20.734 15.148 7.285 1 98.12 215 THR A C 1
ATOM 1751 O O . THR A 1 215 ? -21.859 14.688 7.094 1 98.12 215 THR A O 1
ATOM 1754 N N . ALA A 1 216 ? -20.344 16.266 6.75 1 97.88 216 ALA A N 1
ATOM 1755 C CA . ALA A 1 216 ? -21.234 17.078 5.934 1 97.88 216 ALA A CA 1
ATOM 1756 C C . ALA A 1 216 ? -21.625 16.359 4.652 1 97.88 216 ALA A C 1
ATOM 1758 O O . ALA A 1 216 ? -22.719 16.562 4.129 1 97.88 216 ALA A O 1
ATOM 1759 N N . ALA A 1 217 ? -20.75 15.516 4.18 1 98.19 217 ALA A N 1
ATOM 1760 C CA . ALA A 1 217 ? -20.953 14.875 2.883 1 98.19 217 ALA A CA 1
ATOM 1761 C C . ALA A 1 217 ? -21.75 13.578 3.037 1 98.19 217 ALA A C 1
ATOM 1763 O O . ALA A 1 217 ? -22.156 12.977 2.045 1 98.19 217 ALA A O 1
ATOM 1764 N N . THR A 1 218 ? -21.938 13.07 4.242 1 96.62 218 THR A N 1
ATOM 1765 C CA . THR A 1 218 ? -22.594 11.773 4.434 1 96.62 218 THR A CA 1
ATOM 1766 C C . THR A 1 218 ? -23.844 11.922 5.301 1 96.62 218 THR A C 1
ATOM 1768 O O . THR A 1 218 ? -24.672 11.016 5.359 1 96.62 218 THR A O 1
ATOM 1771 N N . SER A 1 219 ? -23.938 13.016 6.031 1 92.62 219 SER A N 1
ATOM 1772 C CA . SER A 1 219 ? -25.031 13.211 6.965 1 92.62 219 SER A CA 1
ATOM 1773 C C . SER A 1 219 ? -26.156 14.039 6.332 1 92.62 219 SER A C 1
ATOM 1775 O O . SER A 1 219 ? -25.906 14.852 5.441 1 92.62 219 SER A O 1
ATOM 1777 N N . LYS A 1 220 ? -27.328 13.836 6.879 1 90.75 220 LYS A N 1
ATOM 1778 C CA . LYS A 1 220 ? -28.453 14.664 6.488 1 90.75 220 LYS A CA 1
ATOM 1779 C C . LYS A 1 220 ? -28.578 15.891 7.387 1 90.75 220 LYS A C 1
ATOM 1781 O O . LYS A 1 220 ? -29.25 16.859 7.031 1 90.75 220 LYS A O 1
ATOM 1786 N N . LYS A 1 221 ? -27.859 15.875 8.469 1 93.25 221 LYS A N 1
ATOM 1787 C CA . LYS A 1 221 ? -28.047 16.906 9.484 1 93.25 221 LYS A CA 1
ATOM 1788 C C . LYS A 1 221 ? -27.016 18.016 9.328 1 93.25 221 LYS A C 1
ATOM 1790 O O . LYS A 1 221 ? -27.156 19.094 9.922 1 93.25 221 LYS A O 1
ATOM 1795 N N . MET A 1 222 ? -26.031 17.766 8.625 1 95.81 222 MET A N 1
ATOM 1796 C CA . MET A 1 222 ? -24.969 18.75 8.438 1 95.81 222 MET A CA 1
ATOM 1797 C C . MET A 1 222 ? -24.703 18.984 6.957 1 95.81 222 MET A C 1
ATOM 1799 O O . MET A 1 222 ? -24.578 18.047 6.184 1 95.81 222 MET A O 1
ATOM 1803 N N . GLN A 1 223 ? -24.641 20.281 6.609 1 96.5 223 GLN A N 1
ATOM 1804 C CA . GLN A 1 223 ? -24.328 20.703 5.246 1 96.5 223 GLN A CA 1
ATOM 1805 C C . GLN A 1 223 ? -23 21.453 5.184 1 96.5 223 GLN A C 1
ATOM 1807 O O . GLN A 1 223 ? -22.5 21.922 6.203 1 96.5 223 GLN A O 1
ATOM 1812 N N . PRO A 1 224 ? -22.406 21.484 3.965 1 96.5 224 PRO A N 1
ATOM 1813 C CA . PRO A 1 224 ? -21.141 22.219 3.828 1 96.5 224 PRO A CA 1
ATOM 1814 C C . PRO A 1 224 ? -21.219 23.641 4.383 1 96.5 224 PRO A C 1
ATOM 1816 O O . PRO A 1 224 ? -20.25 24.125 4.965 1 96.5 224 PRO A O 1
ATOM 1819 N N . ALA A 1 225 ? -22.359 24.281 4.293 1 96 225 ALA A N 1
ATOM 1820 C CA 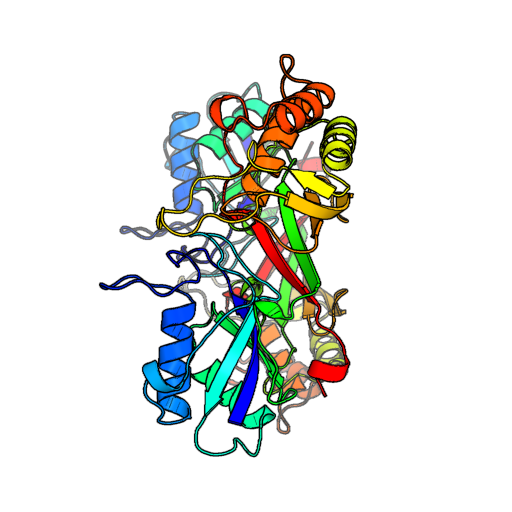. ALA A 1 225 ? -22.531 25.625 4.809 1 96 225 ALA A CA 1
ATOM 1821 C C . ALA A 1 225 ? -22.312 25.688 6.316 1 96 225 ALA A C 1
ATOM 1823 O O . ALA A 1 225 ? -21.875 26.703 6.855 1 96 225 ALA A O 1
ATOM 1824 N N . ASP A 1 226 ? -22.594 24.609 6.957 1 97.06 226 ASP A N 1
ATOM 1825 C CA . ASP A 1 226 ? -22.391 24.531 8.398 1 97.06 226 ASP A CA 1
ATOM 1826 C C . ASP A 1 226 ? -20.906 24.594 8.75 1 97.06 226 ASP A C 1
ATOM 1828 O O . ASP A 1 226 ? -20.531 25.047 9.828 1 97.06 226 ASP A O 1
ATOM 1832 N N . ILE A 1 227 ? -20.047 24.094 7.887 1 97.25 227 ILE A N 1
ATOM 1833 C CA . ILE A 1 227 ? -18.594 24.156 8.094 1 97.25 227 ILE A CA 1
ATOM 1834 C C . ILE A 1 227 ? -18.156 25.625 8.164 1 97.25 227 ILE A C 1
ATOM 1836 O O . ILE A 1 227 ? -17.375 26 9.047 1 97.25 227 ILE A O 1
ATOM 1840 N N . ALA A 1 228 ? -18.656 26.438 7.273 1 96 228 ALA A N 1
ATOM 1841 C CA . ALA A 1 228 ? -18.344 27.859 7.273 1 96 228 ALA A CA 1
ATOM 1842 C C . ALA A 1 228 ? -18.781 28.516 8.578 1 96 228 ALA A C 1
ATOM 1844 O O . ALA A 1 228 ? -18.062 29.344 9.141 1 96 228 ALA A O 1
ATOM 1845 N N . ALA A 1 229 ? -19.922 28.109 8.992 1 96.25 229 ALA A N 1
ATOM 1846 C CA . ALA A 1 229 ? -20.453 28.656 10.242 1 96.25 229 ALA A CA 1
ATOM 1847 C C . ALA A 1 229 ? -19.562 28.25 11.422 1 96.25 229 ALA A C 1
ATOM 1849 O O . ALA A 1 229 ? -19.328 29.062 12.328 1 96.25 229 ALA A O 1
ATOM 1850 N N . MET A 1 230 ? -19.125 27.047 11.43 1 96.31 230 MET A N 1
ATOM 1851 C CA . MET A 1 230 ? -18.234 26.578 12.484 1 96.31 230 MET A CA 1
ATOM 1852 C C . MET A 1 230 ? -16.922 27.359 12.492 1 96.31 230 MET A C 1
ATOM 1854 O O . MET A 1 230 ? -16.422 27.719 13.555 1 96.31 230 MET A O 1
ATOM 1858 N N . LEU A 1 231 ? -16.406 27.594 11.305 1 95.38 231 LEU A N 1
ATOM 1859 C CA . LEU A 1 231 ? -15.188 28.375 11.172 1 95.38 231 LEU A CA 1
ATOM 1860 C C . LEU A 1 231 ? -15.359 29.766 11.797 1 95.38 231 LEU A C 1
ATOM 1862 O O . LEU A 1 231 ? -14.484 30.234 12.523 1 95.38 231 LEU A O 1
ATOM 1866 N N . GLU A 1 232 ? -16.469 30.359 11.57 1 94.44 232 GLU A N 1
ATOM 1867 C CA . GLU A 1 232 ? -16.766 31.688 12.094 1 94.44 232 GLU A CA 1
ATOM 1868 C C . GLU A 1 232 ? -16.938 31.656 13.609 1 94.44 232 GLU A C 1
ATOM 1870 O O . GLU A 1 232 ? -16.547 32.594 14.305 1 94.44 232 GLU A O 1
ATOM 1875 N N . GLY A 1 233 ? -17.422 30.641 14.07 1 93.69 233 GLY A N 1
ATOM 1876 C CA . GLY A 1 233 ? -17.719 30.516 15.484 1 93.69 233 GLY A CA 1
ATOM 1877 C C . GLY A 1 233 ? -16.484 30.297 16.328 1 93.69 233 GLY A C 1
ATOM 1878 O O . GLY A 1 233 ? -16.484 30.547 17.547 1 93.69 233 GLY A O 1
ATOM 1879 N N . LYS A 1 234 ? -15.461 29.641 15.781 1 93.75 234 LYS A N 1
ATOM 1880 C CA . LYS A 1 234 ? -14.148 29.484 16.391 1 93.75 234 LYS A CA 1
ATOM 1881 C C . LYS A 1 234 ? -14.227 28.594 17.641 1 93.75 234 LYS A C 1
ATOM 1883 O O . LYS A 1 234 ? -13.438 28.75 18.562 1 93.75 234 LYS A O 1
ATOM 1888 N N . ASP A 1 235 ? -15.242 27.734 17.641 1 93.19 235 ASP A N 1
ATOM 1889 C CA . ASP A 1 235 ? -15.445 26.844 18.766 1 93.19 235 ASP A CA 1
ATOM 1890 C C . ASP A 1 235 ? -15.219 25.391 18.375 1 93.19 235 ASP A C 1
ATOM 1892 O O . ASP A 1 235 ? -16.016 24.812 17.625 1 93.19 235 ASP A O 1
ATOM 1896 N N . ARG A 1 236 ? -14.219 24.781 18.969 1 93.56 236 ARG A N 1
ATOM 1897 C CA . ARG A 1 236 ? -13.867 23.391 18.656 1 93.56 236 ARG A CA 1
ATOM 1898 C C . ARG A 1 236 ? -14.953 22.438 19.125 1 93.56 236 ARG A C 1
ATOM 1900 O O . ARG A 1 236 ? -15.164 21.375 18.516 1 93.56 236 ARG A O 1
ATOM 1907 N N . GLY A 1 237 ? -15.656 22.781 20.109 1 93.19 237 GLY A N 1
ATOM 1908 C CA . GLY A 1 237 ? -16.641 21.922 20.734 1 93.19 237 GLY A CA 1
ATOM 1909 C C . GLY A 1 237 ? -17.828 21.625 19.828 1 93.19 237 GLY A C 1
ATOM 1910 O O . GLY A 1 237 ? -18.547 20.641 20.047 1 93.19 237 GLY A O 1
ATOM 1911 N N . VAL A 1 238 ? -18 22.375 18.781 1 92.06 238 VAL A N 1
ATOM 1912 C CA . VAL A 1 238 ? -19.156 22.219 17.922 1 92.06 238 VAL A CA 1
ATOM 1913 C C . VAL A 1 238 ? -18.781 21.438 16.672 1 92.06 238 VAL A C 1
ATOM 1915 O O . VAL A 1 238 ? -19.641 20.953 15.945 1 92.06 238 VAL A O 1
ATOM 1918 N N . ALA A 1 239 ? -17.5 21.344 16.359 1 93 239 ALA A N 1
ATOM 1919 C CA . ALA A 1 239 ? -17.031 20.672 15.148 1 93 239 ALA A CA 1
ATOM 1920 C C . ALA A 1 239 ? -17.031 19.156 15.328 1 93 239 ALA A C 1
ATOM 1922 O O . ALA A 1 239 ? -16.844 18.672 16.453 1 93 239 ALA A O 1
ATOM 1923 N N . PRO A 1 240 ? -17.266 18.391 14.289 1 95.62 240 PRO A N 1
ATOM 1924 C CA . PRO A 1 240 ? -17.25 16.922 14.359 1 95.62 240 PRO A CA 1
ATOM 1925 C C . PRO A 1 240 ? -15.875 16.359 14.727 1 95.62 240 PRO A C 1
ATOM 1927 O O . PRO A 1 240 ? -14.883 17.094 14.727 1 95.62 240 PRO A O 1
ATOM 1930 N N . MET A 1 241 ? -15.898 15.07 15.078 1 95.56 241 MET A N 1
ATOM 1931 C CA . MET A 1 241 ? -14.648 14.367 15.383 1 95.56 241 MET A CA 1
ATOM 1932 C C . MET A 1 241 ? -13.711 14.367 14.18 1 95.56 241 MET A C 1
ATOM 1934 O O . MET A 1 241 ? -14.172 14.305 13.039 1 95.56 241 MET A O 1
ATOM 1938 N N . GLY A 1 242 ? -12.453 14.414 14.438 1 97.88 242 GLY A N 1
ATOM 1939 C CA . GLY A 1 242 ? -11.445 14.359 13.383 1 97.88 242 GLY A CA 1
ATOM 1940 C C . GLY A 1 242 ? -11.375 13.008 12.703 1 97.88 242 GLY A C 1
ATOM 1941 O O . GLY A 1 242 ? -11.695 11.984 13.305 1 97.88 242 GLY A O 1
ATOM 1942 N N . ALA A 1 243 ? -10.914 13.039 11.453 1 98.62 243 ALA A N 1
ATOM 1943 C CA . ALA A 1 243 ? -10.758 11.805 10.695 1 98.62 243 ALA A CA 1
ATOM 1944 C C . ALA A 1 243 ? -9.609 10.961 11.242 1 98.62 243 ALA A C 1
ATOM 1946 O O . ALA A 1 243 ? -8.656 11.5 11.812 1 98.62 243 ALA A O 1
ATOM 1947 N N . PRO A 1 244 ? -9.719 9.633 11.094 1 98.56 244 PRO A N 1
ATOM 1948 C CA . PRO A 1 244 ? -8.648 8.75 11.555 1 98.56 244 PRO A CA 1
ATOM 1949 C C . PRO A 1 244 ? -7.289 9.102 10.945 1 98.56 244 PRO A C 1
ATOM 1951 O O . PRO A 1 244 ? -7.223 9.586 9.812 1 98.56 244 PRO A O 1
ATOM 1954 N N . ALA A 1 245 ? -6.215 8.766 11.648 1 98.69 245 ALA A N 1
ATOM 1955 C CA . ALA A 1 245 ? -4.859 9.195 11.312 1 98.69 245 ALA A CA 1
ATOM 1956 C C . ALA A 1 245 ? -4.336 8.453 10.086 1 98.69 245 ALA A C 1
ATOM 1958 O O . ALA A 1 245 ? -3.607 9.016 9.266 1 98.69 245 ALA A O 1
ATOM 1959 N N . HIS A 1 246 ? -4.723 7.172 9.922 1 98.62 246 HIS A N 1
ATOM 1960 C CA . HIS A 1 246 ? -4.035 6.289 8.992 1 98.62 246 HIS A CA 1
ATOM 1961 C C . HIS A 1 246 ? -4.293 6.699 7.547 1 98.62 246 HIS A C 1
ATOM 1963 O O . HIS A 1 246 ? -3.613 6.223 6.633 1 98.62 246 HIS A O 1
ATOM 1969 N N . GLY A 1 247 ? -5.223 7.559 7.293 1 98.75 247 GLY A N 1
ATOM 1970 C CA . GLY A 1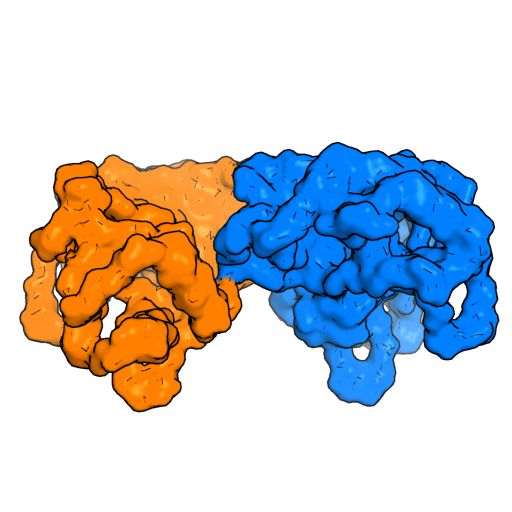 247 ? -5.465 8.047 5.945 1 98.75 247 GLY A CA 1
ATOM 1971 C C . GLY A 1 247 ? -4.641 9.273 5.598 1 98.75 247 GLY A C 1
ATOM 1972 O O . GLY A 1 247 ? -4.621 9.711 4.445 1 98.75 247 GLY A O 1
ATOM 1973 N N . LEU A 1 248 ? -3.945 9.859 6.5 1 98.94 248 LEU A N 1
ATOM 1974 C CA . LEU A 1 248 ? -3.312 11.164 6.332 1 98.94 248 LEU A CA 1
ATOM 1975 C C . LEU A 1 248 ? -1.824 11.016 6.035 1 98.94 248 LEU A C 1
ATOM 1977 O O . LEU A 1 248 ? -1.136 10.219 6.68 1 98.94 248 LEU A O 1
ATOM 1981 N N . PHE A 1 249 ? -1.323 11.773 5.008 1 98.94 249 PHE A N 1
ATOM 1982 C CA . PHE A 1 249 ? 0.076 11.82 4.598 1 98.94 249 PHE A CA 1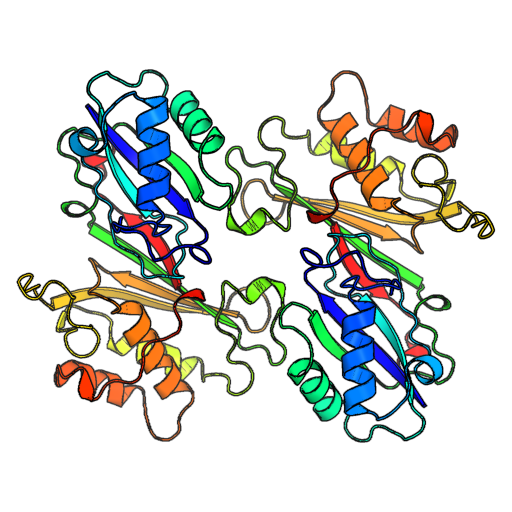
ATOM 1983 C C . PHE A 1 249 ? 0.571 13.258 4.527 1 98.94 249 PHE A C 1
ATOM 1985 O O . PHE A 1 249 ? -0.031 14.094 3.852 1 98.94 249 PHE A O 1
ATOM 1992 N N . LEU A 1 250 ? 1.651 13.578 5.25 1 98.88 250 LEU A N 1
ATOM 1993 C CA . LEU A 1 250 ? 2.41 14.75 4.844 1 98.88 250 LEU A CA 1
ATOM 1994 C C . LEU A 1 250 ? 3.125 14.508 3.52 1 98.88 250 LEU A C 1
ATOM 1996 O O . LEU A 1 250 ? 4.082 13.734 3.459 1 98.88 250 LEU A O 1
ATOM 2000 N N . HIS A 1 251 ? 2.738 15.211 2.525 1 98.75 251 HIS A N 1
ATOM 2001 C CA . HIS A 1 251 ? 3.154 14.844 1.177 1 98.75 251 HIS A CA 1
ATOM 2002 C C . HIS A 1 251 ? 4.348 15.672 0.722 1 98.75 251 HIS A C 1
ATOM 2004 O O . HIS A 1 251 ? 5.246 15.164 0.046 1 98.75 251 HIS A O 1
ATOM 2010 N N . ASP A 1 252 ? 4.277 16.922 1.053 1 98.56 252 ASP A N 1
ATOM 2011 C CA . ASP A 1 252 ? 5.312 17.797 0.524 1 98.56 252 ASP A CA 1
ATOM 2012 C C . ASP A 1 252 ? 5.473 19.047 1.392 1 98.56 252 ASP A C 1
ATOM 2014 O O . ASP A 1 252 ? 4.504 19.516 1.999 1 98.56 252 ASP A O 1
ATOM 2018 N N . VAL A 1 253 ? 6.652 19.516 1.443 1 98.75 253 VAL A N 1
ATOM 2019 C CA . VAL A 1 253 ? 6.98 20.781 2.094 1 98.75 253 VAL A CA 1
ATOM 2020 C C . VAL A 1 253 ? 7.848 21.625 1.165 1 98.75 253 VAL A C 1
ATOM 2022 O O . VAL A 1 253 ? 8.828 21.141 0.604 1 98.75 253 VAL A O 1
ATOM 2025 N N . VAL A 1 254 ? 7.516 22.875 1.044 1 98.62 254 VAL A N 1
ATOM 2026 C CA . VAL A 1 254 ? 8.203 23.766 0.109 1 98.62 254 VAL A CA 1
ATOM 2027 C C . VAL A 1 254 ? 8.977 24.828 0.88 1 98.62 254 VAL A C 1
ATOM 2029 O O . VAL A 1 254 ? 8.477 25.375 1.868 1 98.62 254 VAL A O 1
ATOM 2032 N N . TYR A 1 255 ? 10.109 25.156 0.402 1 98.44 255 TYR A N 1
ATOM 2033 C CA . TYR A 1 255 ? 10.984 26.188 0.958 1 98.44 255 TYR A CA 1
ATOM 2034 C C . TYR A 1 255 ? 11.422 27.172 -0.12 1 98.44 255 TYR A C 1
ATOM 2036 O O . TYR A 1 255 ? 11.391 26.844 -1.311 1 98.44 255 TYR A O 1
ATOM 2044 N N . PRO A 1 256 ? 11.844 28.391 0.331 1 97.56 256 PRO A N 1
ATOM 2045 C CA . PRO A 1 256 ? 12.492 29.281 -0.643 1 97.56 256 PRO A CA 1
ATOM 2046 C C . PRO A 1 256 ? 13.734 28.656 -1.274 1 97.56 256 PRO A C 1
ATOM 2048 O O . PRO A 1 256 ? 14.578 28.094 -0.566 1 97.56 256 PRO A O 1
ATOM 2051 N N . ARG A 1 257 ? 13.844 28.75 -2.529 1 96.19 257 ARG A N 1
ATOM 2052 C CA . ARG A 1 257 ? 14.922 28.109 -3.277 1 96.19 257 ARG A CA 1
ATOM 2053 C C . ARG A 1 257 ? 16.281 28.547 -2.771 1 96.19 257 ARG A C 1
ATOM 2055 O O . ARG A 1 257 ? 17.234 27.75 -2.729 1 96.19 257 ARG A O 1
ATOM 2062 N N . GLU A 1 258 ? 16.406 29.766 -2.357 1 95.81 258 GLU A N 1
ATOM 2063 C CA . GLU A 1 258 ? 17.688 30.344 -1.928 1 95.81 258 GLU A CA 1
ATOM 2064 C C . GLU A 1 258 ? 18.203 29.656 -0.676 1 95.81 258 GLU A C 1
ATOM 2066 O O . GLU A 1 258 ? 19.406 29.703 -0.388 1 95.81 258 GLU A O 1
ATOM 2071 N N . LEU A 1 259 ? 17.281 28.984 0.007 1 96.62 259 LEU A N 1
ATOM 2072 C CA . LEU A 1 259 ? 17.688 28.344 1.253 1 96.62 259 LEU A CA 1
ATOM 2073 C C . LEU A 1 259 ? 18.094 26.891 1.013 1 96.62 259 LEU A C 1
ATOM 2075 O O . LEU A 1 259 ? 18.688 26.25 1.882 1 96.62 259 LEU A O 1
ATOM 2079 N N . LEU A 1 260 ? 17.781 26.328 -0.149 1 94.19 260 LEU A N 1
ATOM 2080 C CA . LEU A 1 260 ? 18.047 24.922 -0.448 1 94.19 260 LEU A CA 1
ATOM 2081 C C . LEU A 1 260 ? 19.391 24.766 -1.156 1 94.19 260 LEU A C 1
ATOM 2083 O O . LEU A 1 260 ? 19.875 23.641 -1.305 1 94.19 260 LEU A O 1
ATOM 2087 N N . GLU A 1 261 ? 20.016 25.766 -1.778 1 83.31 261 GLU A N 1
ATOM 2088 C CA . GLU A 1 261 ? 21.281 25.75 -2.52 1 83.31 261 GLU A CA 1
ATOM 2089 C C . GLU A 1 261 ? 22.281 26.734 -1.917 1 83.31 261 GLU A C 1
ATOM 2091 O O . GLU A 1 261 ? 21.906 27.781 -1.393 1 83.31 261 GLU A O 1
ATOM 2096 N N . HIS B 1 1 ? -25.625 -26.859 -2.693 1 96.56 1 HIS B N 1
ATOM 2097 C CA . HIS B 1 1 ? -25.516 -25.703 -3.58 1 96.56 1 HIS B CA 1
ATOM 2098 C C . HIS B 1 1 ? -24.062 -25.25 -3.705 1 96.56 1 HIS B C 1
ATOM 2100 O O . HIS B 1 1 ? -23.328 -25.234 -2.717 1 96.56 1 HIS B O 1
ATOM 2106 N N . THR B 1 2 ? -23.734 -24.953 -4.98 1 97.31 2 THR B N 1
ATOM 2107 C CA . THR B 1 2 ? -22.375 -24.547 -5.258 1 97.31 2 THR B CA 1
ATOM 2108 C C . THR B 1 2 ? -22.266 -23.016 -5.332 1 97.31 2 THR B C 1
ATOM 2110 O O . THR B 1 2 ? -23.094 -22.375 -5.98 1 97.31 2 THR B O 1
ATOM 2113 N N . TYR B 1 3 ? -21.266 -22.484 -4.645 1 98.56 3 TYR B N 1
ATOM 2114 C CA . TYR B 1 3 ? -21 -21.047 -4.691 1 98.56 3 TYR B CA 1
ATOM 2115 C C . TYR B 1 3 ? -19.516 -20.781 -4.988 1 98.56 3 TYR B C 1
ATOM 2117 O O . TYR B 1 3 ? -18.672 -21.641 -4.738 1 98.56 3 TYR B O 1
ATOM 2125 N N . ALA B 1 4 ? -19.234 -19.656 -5.566 1 98.69 4 ALA B N 1
ATOM 2126 C CA . ALA B 1 4 ? -17.859 -19.234 -5.832 1 98.69 4 ALA B CA 1
ATOM 2127 C C . ALA B 1 4 ? -17.594 -17.844 -5.254 1 98.69 4 ALA B C 1
ATOM 2129 O O . ALA B 1 4 ? -18.438 -16.953 -5.328 1 98.69 4 ALA B O 1
ATOM 2130 N N . LEU B 1 5 ? -16.453 -17.703 -4.66 1 98.69 5 LEU B N 1
ATOM 2131 C CA . LEU B 1 5 ? -15.992 -16.422 -4.133 1 98.69 5 LEU B CA 1
ATOM 2132 C C . LEU B 1 5 ? -14.727 -15.969 -4.848 1 98.69 5 LEU B C 1
ATOM 2134 O O . LEU B 1 5 ? -13.844 -16.781 -5.137 1 98.69 5 LEU B O 1
ATOM 2138 N N . THR B 1 6 ? -14.625 -14.719 -5.184 1 98.81 6 THR B N 1
ATOM 2139 C CA . THR B 1 6 ? -13.359 -14.07 -5.527 1 98.81 6 THR B CA 1
ATOM 2140 C C . THR B 1 6 ? -12.773 -13.359 -4.316 1 98.81 6 THR B C 1
ATOM 2142 O O . THR B 1 6 ? -13.438 -12.523 -3.697 1 98.81 6 THR B O 1
ATOM 2145 N N . LEU B 1 7 ? -11.57 -13.664 -4.004 1 98.75 7 LEU B N 1
ATOM 2146 C CA . LEU B 1 7 ? -10.93 -13.148 -2.801 1 98.75 7 LEU B CA 1
ATOM 2147 C C . LEU B 1 7 ? -9.75 -12.25 -3.158 1 98.75 7 LEU B C 1
ATOM 2149 O O . LEU B 1 7 ? -8.992 -12.555 -4.086 1 98.75 7 LEU B O 1
ATOM 2153 N N . ALA B 1 8 ? -9.586 -11.203 -2.406 1 98.81 8 ALA B N 1
ATOM 2154 C CA . ALA B 1 8 ? -8.328 -10.469 -2.289 1 98.81 8 ALA B CA 1
ATOM 2155 C C . ALA B 1 8 ? -7.742 -10.602 -0.885 1 98.81 8 ALA B C 1
ATOM 2157 O O . ALA B 1 8 ? -8.484 -10.586 0.104 1 98.81 8 ALA B O 1
ATOM 2158 N N . TYR B 1 9 ? -6.406 -10.805 -0.8 1 98.88 9 TYR B N 1
ATOM 2159 C CA . TYR B 1 9 ? -5.809 -10.867 0.529 1 98.88 9 TYR B CA 1
ATOM 2160 C C . TYR B 1 9 ? -4.344 -10.453 0.489 1 98.88 9 TYR B C 1
ATOM 2162 O O . TYR B 1 9 ? -3.65 -10.688 -0.504 1 98.88 9 TYR B O 1
ATOM 2170 N N . ASP B 1 10 ? -3.916 -9.781 1.54 1 98.75 10 ASP B N 1
ATOM 2171 C CA . ASP B 1 10 ? -2.512 -9.555 1.866 1 98.75 10 ASP B CA 1
ATOM 2172 C C . ASP B 1 10 ? -1.899 -10.781 2.543 1 98.75 10 ASP B C 1
ATOM 2174 O O . ASP B 1 10 ? -2.232 -11.094 3.688 1 98.75 10 ASP B O 1
ATOM 2178 N N . GLY B 1 11 ? -0.979 -11.445 1.868 1 98.5 11 GLY B N 1
ATOM 2179 C CA . GLY B 1 11 ? -0.47 -12.727 2.32 1 98.5 11 GLY B CA 1
ATOM 2180 C C . GLY B 1 11 ? 0.636 -12.602 3.352 1 98.5 11 GLY B C 1
ATOM 2181 O O . GLY B 1 11 ? 1.156 -13.609 3.836 1 98.5 11 GLY B O 1
ATOM 2182 N N . GLU B 1 12 ? 0.938 -11.43 3.783 1 97.19 12 GLU B N 1
ATOM 2183 C CA . GLU B 1 12 ? 2.086 -11.164 4.645 1 97.19 12 GLU B CA 1
ATOM 2184 C C . GLU B 1 12 ? 2.031 -12 5.918 1 97.19 12 GLU B C 1
ATOM 2186 O O . GLU B 1 12 ? 3.047 -12.547 6.352 1 97.19 12 GLU B O 1
ATOM 2191 N N . ASN B 1 13 ? 0.859 -12.125 6.512 1 96.56 13 ASN B N 1
ATOM 2192 C CA . ASN B 1 13 ? 0.746 -12.727 7.836 1 96.56 13 ASN B CA 1
ATOM 2193 C C . ASN B 1 13 ? 0.261 -14.164 7.758 1 96.56 13 ASN B C 1
ATOM 2195 O O . ASN B 1 13 ? -0.225 -14.719 8.75 1 96.56 13 ASN B O 1
ATOM 2199 N N . TYR B 1 14 ? 0.4 -14.789 6.617 1 98 14 TYR B N 1
ATOM 2200 C CA . TYR B 1 14 ? -0.183 -16.109 6.453 1 98 14 TYR B CA 1
ATOM 2201 C C . TYR B 1 14 ? 0.863 -17.109 5.977 1 98 14 TYR B C 1
ATOM 2203 O O . TYR B 1 14 ? 1.731 -16.781 5.168 1 98 14 TYR B O 1
ATOM 2211 N N . LEU B 1 15 ? 0.749 -18.297 6.395 1 97 15 LEU B N 1
ATOM 2212 C CA . LEU B 1 15 ? 1.576 -19.406 5.938 1 97 15 LEU B CA 1
ATOM 2213 C C . LEU B 1 15 ? 1.001 -20.016 4.668 1 97 15 LEU B C 1
ATOM 2215 O O . LEU B 1 15 ? 0.825 -21.234 4.59 1 97 15 LEU B O 1
ATOM 2219 N N . GLY B 1 16 ? 0.606 -19.109 3.709 1 96.5 16 GLY B N 1
ATOM 2220 C CA . GLY B 1 16 ? 0.046 -19.531 2.436 1 96.5 16 GLY B CA 1
ATOM 2221 C C . GLY B 1 16 ? -1.469 -19.609 2.445 1 96.5 16 GLY B C 1
ATOM 2222 O O . GLY B 1 16 ? -2.107 -19.203 3.424 1 96.5 16 GLY B O 1
ATOM 2223 N N . PHE B 1 17 ? -1.983 -20.047 1.33 1 97.56 17 PHE B N 1
ATOM 2224 C CA . PHE B 1 17 ? -3.432 -20.141 1.196 1 97.56 17 PHE B CA 1
ATOM 2225 C C . PHE B 1 17 ? -3.953 -21.406 1.882 1 97.56 17 PHE B C 1
ATOM 2227 O O . PHE B 1 17 ? -4.906 -21.344 2.66 1 97.56 17 PHE B O 1
ATOM 2234 N N . GLN B 1 18 ? -3.334 -22.5 1.644 1 93.94 18 GLN B N 1
ATOM 2235 C CA . GLN B 1 18 ? -3.846 -23.828 1.977 1 93.94 18 GLN B CA 1
ATOM 2236 C C . GLN B 1 18 ? -3.863 -24.047 3.486 1 93.94 18 GLN B C 1
ATOM 2238 O O . GLN B 1 18 ? -2.889 -23.75 4.176 1 93.94 18 GLN B O 1
ATOM 2243 N N . TYR B 1 19 ? -4.965 -24.609 3.832 1 93.44 19 TYR B N 1
ATOM 2244 C CA . TYR B 1 19 ? -5.133 -24.938 5.246 1 93.44 19 TYR B CA 1
ATOM 2245 C C . TYR B 1 19 ? -4.055 -25.906 5.711 1 93.44 19 TYR B C 1
ATOM 2247 O O . TYR B 1 19 ? -3.721 -26.875 5.008 1 93.44 19 TYR B O 1
ATOM 2255 N N . GLN B 1 20 ? -3.494 -25.609 6.789 1 87.25 20 GLN B N 1
ATOM 2256 C CA . GLN B 1 20 ? -2.539 -26.484 7.465 1 87.25 20 GLN B CA 1
ATOM 2257 C C . GLN B 1 20 ? -2.957 -26.734 8.914 1 87.25 20 GLN B C 1
ATOM 2259 O O . GLN B 1 20 ? -3.42 -25.812 9.602 1 87.25 20 GLN B O 1
ATOM 2264 N N . PRO B 1 21 ? -2.812 -27.953 9.227 1 77.94 21 PRO B N 1
ATOM 2265 C CA . PRO B 1 21 ? -3.18 -28.219 10.617 1 77.94 21 PRO B CA 1
ATOM 2266 C C . PRO B 1 21 ? -2.316 -27.453 11.617 1 77.94 21 PRO B C 1
ATOM 2268 O O . PRO B 1 21 ? -1.33 -26.828 11.234 1 77.94 21 PRO B O 1
ATOM 2271 N N . ARG B 1 22 ? -2.512 -27.562 12.859 1 68.19 22 ARG B N 1
ATOM 2272 C CA . ARG B 1 22 ? -1.691 -27.125 13.992 1 68.19 22 ARG B CA 1
ATOM 2273 C C . ARG B 1 22 ? -1.541 -25.609 14 1 68.19 22 ARG B C 1
ATOM 2275 O O . ARG B 1 22 ? -0.434 -25.094 13.852 1 68.19 22 ARG B O 1
ATOM 2282 N N . ASP B 1 23 ? -2.262 -24.875 14.391 1 75.62 23 ASP B N 1
ATOM 2283 C CA . ASP B 1 23 ? -2.258 -23.469 14.781 1 75.62 23 ASP B CA 1
ATOM 2284 C C . ASP B 1 23 ? -1.622 -22.594 13.695 1 75.62 23 ASP B C 1
ATOM 2286 O O . ASP B 1 23 ? -1.151 -21.484 13.977 1 75.62 23 ASP B O 1
ATOM 2290 N N . ALA B 1 24 ? -1.596 -23.078 12.5 1 89.31 24 ALA B N 1
ATOM 2291 C CA . ALA B 1 24 ? -1.053 -22.281 11.406 1 89.31 24 ALA B CA 1
ATOM 2292 C C . ALA B 1 24 ? -2.098 -21.297 10.875 1 89.31 24 ALA B C 1
ATOM 2294 O O . ALA B 1 24 ? -3.25 -21.672 10.648 1 89.31 24 ALA B O 1
ATOM 2295 N N . LYS B 1 25 ? -1.712 -20.016 10.812 1 95.88 25 LYS B N 1
ATOM 2296 C CA . LYS B 1 25 ? -2.605 -19.031 10.234 1 95.88 25 LYS B CA 1
ATOM 2297 C C . LYS B 1 25 ? -2.545 -19.047 8.711 1 95.88 25 LYS B C 1
ATOM 2299 O O . LYS B 1 25 ? -1.525 -18.688 8.117 1 95.88 25 LYS B O 1
ATOM 2304 N N . THR B 1 26 ? -3.584 -19.594 8.031 1 97.88 26 THR B N 1
ATOM 2305 C CA . THR B 1 26 ? -3.684 -19.672 6.578 1 97.88 26 THR B CA 1
ATOM 2306 C C . THR B 1 26 ? -4.914 -18.906 6.078 1 97.88 26 THR B C 1
ATOM 2308 O O . THR B 1 26 ? -5.852 -18.672 6.844 1 97.88 26 THR B O 1
ATOM 2311 N N . VAL B 1 27 ? -4.91 -18.484 4.84 1 98.38 27 VAL B N 1
ATOM 2312 C CA . VAL B 1 27 ? -6.047 -17.766 4.27 1 98.38 27 VAL B CA 1
ATOM 2313 C C . VAL B 1 27 ? -7.27 -18.688 4.242 1 98.38 27 VAL B C 1
ATOM 2315 O O . VAL B 1 27 ? -8.367 -18.281 4.645 1 98.38 27 VAL B O 1
ATOM 2318 N N . GLN B 1 28 ? -7.051 -19.906 3.766 1 97.56 28 GLN B N 1
ATOM 2319 C CA . GLN B 1 28 ? -8.148 -20.875 3.719 1 97.56 28 GLN B CA 1
ATOM 2320 C C . GLN B 1 28 ? -8.766 -21.078 5.098 1 97.56 28 GLN B C 1
ATOM 2322 O O . GLN B 1 28 ? -9.992 -21.156 5.23 1 97.56 28 GLN B O 1
ATOM 2327 N N . GLY B 1 29 ? -7.91 -21.219 6.074 1 96.69 29 GLY B N 1
ATOM 2328 C CA . GLY B 1 29 ? -8.414 -21.391 7.43 1 96.69 29 GLY B CA 1
ATOM 2329 C C . GLY B 1 29 ? -9.344 -20.266 7.855 1 96.69 29 GLY B C 1
ATOM 2330 O O . GLY B 1 29 ? -10.398 -20.516 8.438 1 96.69 29 GLY B O 1
ATOM 2331 N N . GLU B 1 30 ? -8.984 -19.016 7.602 1 97.62 30 GLU B N 1
ATOM 2332 C CA . GLU B 1 30 ? -9.82 -17.859 7.945 1 97.62 30 GLU B CA 1
ATOM 2333 C C . GLU B 1 30 ? -11.133 -17.875 7.172 1 97.62 30 GLU B C 1
ATOM 2335 O O . GLU B 1 30 ? -12.188 -17.562 7.727 1 97.62 30 GLU B O 1
ATOM 2340 N N . VAL B 1 31 ? -11.086 -18.234 5.926 1 98.12 31 VAL B N 1
ATOM 2341 C CA . VAL B 1 31 ? -12.273 -18.281 5.078 1 98.12 31 VAL B CA 1
ATOM 2342 C C . VAL B 1 31 ? -13.227 -19.359 5.574 1 98.12 31 VAL B C 1
ATOM 2344 O O . VAL B 1 31 ? -14.438 -19.141 5.664 1 98.12 31 VAL B O 1
ATOM 2347 N N . GLU B 1 32 ? -12.672 -20.531 5.891 1 97 32 GLU B N 1
ATOM 2348 C CA . GLU B 1 32 ? -13.484 -21.625 6.391 1 97 32 GLU B CA 1
ATOM 2349 C C . GLU B 1 32 ? -14.164 -21.266 7.707 1 97 32 GLU B C 1
ATOM 2351 O O . GLU B 1 32 ? -15.336 -21.578 7.914 1 97 32 GLU B O 1
ATOM 2356 N N . LYS B 1 33 ? -13.422 -20.656 8.57 1 96.31 33 LYS B N 1
ATOM 2357 C CA . LYS B 1 33 ? -14 -20.203 9.836 1 96.31 33 LYS B CA 1
ATOM 2358 C C . LYS B 1 33 ? -15.188 -19.266 9.586 1 96.31 33 LYS B C 1
ATOM 2360 O O . LYS B 1 33 ? -16.234 -19.422 10.203 1 96.31 33 LYS B O 1
ATOM 2365 N N . ALA B 1 34 ? -15.008 -18.328 8.703 1 98.12 34 ALA B N 1
ATOM 2366 C CA . ALA B 1 34 ? -16.062 -17.375 8.391 1 98.12 34 ALA B CA 1
ATOM 2367 C C . ALA B 1 34 ? -17.266 -18.062 7.762 1 98.12 34 ALA B C 1
ATOM 2369 O O . ALA B 1 34 ? -18.422 -17.812 8.148 1 98.12 34 ALA B O 1
ATOM 2370 N N . LEU B 1 35 ? -17.047 -18.969 6.82 1 98.31 35 LEU B N 1
ATOM 2371 C CA . LEU B 1 35 ? -18.109 -19.688 6.137 1 98.31 35 LEU B CA 1
ATOM 2372 C C . LEU B 1 35 ? -18.906 -20.547 7.117 1 98.31 35 LEU B C 1
ATOM 2374 O O . LEU B 1 35 ? -20.125 -20.609 7.055 1 98.31 35 LEU B O 1
ATOM 2378 N N . THR B 1 36 ? -18.156 -21.219 7.984 1 97.69 36 THR B N 1
ATOM 2379 C CA . THR B 1 36 ? -18.812 -22.062 8.977 1 97.69 36 THR B CA 1
ATOM 2380 C C . THR B 1 36 ? -19.734 -21.234 9.867 1 97.69 36 THR B C 1
ATOM 2382 O O . THR B 1 36 ? -20.859 -21.609 10.141 1 97.69 36 THR B O 1
ATOM 2385 N N . LYS B 1 37 ? -19.281 -20.141 10.258 1 97.44 37 LYS B N 1
ATOM 2386 C CA . LYS B 1 37 ? -20.047 -19.25 11.125 1 97.44 37 LYS B CA 1
ATOM 2387 C C . LYS B 1 37 ? -21.312 -18.75 10.43 1 97.44 37 LYS B C 1
ATOM 2389 O O . LYS B 1 37 ? -22.375 -18.703 11.031 1 97.44 37 LYS B O 1
ATOM 2394 N N . ILE B 1 38 ? -21.219 -18.438 9.195 1 97.12 38 ILE B N 1
ATOM 2395 C CA . ILE B 1 38 ? -22.297 -17.766 8.484 1 97.12 38 ILE B CA 1
ATOM 2396 C C . ILE B 1 38 ? -23.297 -18.797 7.957 1 97.12 38 ILE B C 1
ATOM 2398 O O . ILE B 1 38 ? -24.5 -18.578 7.977 1 97.12 38 ILE B O 1
ATOM 2402 N N . THR B 1 39 ? -22.828 -19.938 7.496 1 96.25 39 THR B N 1
ATOM 2403 C CA . THR B 1 39 ? -23.719 -20.906 6.855 1 96.25 39 THR B CA 1
ATOM 2404 C C . THR B 1 39 ? -24.156 -21.969 7.855 1 96.25 39 THR B C 1
ATOM 2406 O O . THR B 1 39 ? -25.141 -22.672 7.621 1 96.25 39 THR B O 1
ATOM 2409 N N . GLY B 1 40 ? -23.359 -22.156 8.898 1 95.75 40 GLY B N 1
ATOM 2410 C CA . GLY B 1 40 ? -23.609 -23.219 9.852 1 95.75 40 GLY B CA 1
ATOM 2411 C C . GLY B 1 40 ? -23.094 -24.562 9.391 1 95.75 40 GLY B C 1
ATOM 2412 O O . GLY B 1 40 ? -23.312 -25.578 10.047 1 95.75 40 GLY B O 1
ATOM 2413 N N . GLU B 1 41 ? -22.406 -24.609 8.258 1 95.81 41 GLU B N 1
ATOM 2414 C CA . GLU B 1 41 ? -21.891 -25.859 7.707 1 95.81 41 GLU B CA 1
ATOM 2415 C C . GLU B 1 41 ? -20.562 -26.234 8.359 1 95.81 41 GLU B C 1
ATOM 2417 O O . GLU B 1 41 ? -19.75 -25.375 8.672 1 95.81 41 GLU B O 1
ATOM 2422 N N . ASP B 1 42 ? -20.344 -27.484 8.531 1 94.06 42 ASP B N 1
ATOM 2423 C CA . ASP B 1 42 ? -19.031 -27.938 8.984 1 94.06 42 ASP B CA 1
ATOM 2424 C C . ASP B 1 42 ? -17.984 -27.828 7.871 1 94.06 42 ASP B C 1
ATOM 2426 O O . ASP B 1 42 ? -18.328 -27.859 6.688 1 94.06 42 ASP B O 1
ATOM 2430 N N . ARG B 1 43 ? -16.781 -27.797 8.297 1 90.06 43 ARG B N 1
ATOM 2431 C CA . ARG B 1 43 ? -15.656 -27.594 7.391 1 90.06 43 ARG B CA 1
ATOM 2432 C C . ARG B 1 43 ? -15.656 -28.656 6.289 1 90.06 43 ARG B C 1
ATOM 2434 O O . ARG B 1 43 ? -15.453 -28.328 5.117 1 90.06 43 ARG B O 1
ATOM 2441 N N . ASP B 1 44 ? -15.906 -29.828 6.676 1 91.69 44 ASP B N 1
ATOM 2442 C CA . ASP B 1 44 ? -15.82 -30.953 5.734 1 91.69 44 ASP B CA 1
ATOM 2443 C C . ASP B 1 44 ? -16.891 -30.828 4.656 1 91.69 44 ASP B C 1
ATOM 2445 O O . ASP B 1 44 ? -16.656 -31.172 3.494 1 91.69 44 ASP B O 1
ATOM 2449 N N . PHE B 1 45 ? -17.984 -30.406 5.094 1 95.25 45 PHE B N 1
ATOM 2450 C CA . PHE B 1 45 ? -19.062 -30.297 4.129 1 95.25 45 PHE B CA 1
ATOM 2451 C C . PHE B 1 45 ? -18.812 -29.156 3.16 1 95.25 45 PHE B C 1
ATOM 2453 O O . PHE B 1 45 ? -19.188 -29.234 1.985 1 95.25 45 PHE B O 1
ATOM 2460 N N . LEU B 1 46 ? -18.281 -28.047 3.564 1 96.31 46 LEU B N 1
ATOM 2461 C CA . LEU B 1 46 ? -18.016 -26.891 2.717 1 96.31 46 LEU B CA 1
ATOM 2462 C C . LEU B 1 46 ? -17.234 -27.297 1.466 1 96.31 46 LEU B C 1
ATOM 2464 O O . LEU B 1 46 ? -17.484 -26.766 0.383 1 96.31 46 LEU B O 1
ATOM 2468 N N . GLY B 1 47 ? -16.219 -28.234 1.636 1 95.75 47 GLY B N 1
ATOM 2469 C CA . GLY B 1 47 ? -15.477 -28.75 0.497 1 95.75 47 GLY B CA 1
ATOM 2470 C C . GLY B 1 47 ? -14.734 -27.672 -0.264 1 95.75 47 GLY B C 1
ATOM 2471 O O . GLY B 1 47 ? -14.719 -27.672 -1.497 1 95.75 47 GLY B O 1
ATOM 2472 N N . ILE B 1 48 ? -14.094 -26.812 0.397 1 96.25 48 ILE B N 1
ATOM 2473 C CA . ILE B 1 48 ? -13.445 -25.641 -0.2 1 96.25 48 ILE B CA 1
ATOM 2474 C C . ILE B 1 48 ? -12.305 -26.094 -1.103 1 96.25 48 ILE B C 1
ATOM 2476 O O . ILE B 1 48 ? -11.484 -26.922 -0.709 1 96.25 48 ILE B O 1
ATOM 2480 N N . GLN B 1 49 ? -12.289 -25.594 -2.312 1 96.25 49 GLN B N 1
ATOM 2481 C CA . GLN B 1 49 ? -11.172 -25.703 -3.244 1 96.25 49 GLN B CA 1
ATOM 2482 C C . GLN B 1 49 ? -10.898 -24.359 -3.92 1 96.25 49 GLN B C 1
ATOM 2484 O O . GLN B 1 49 ? -11.828 -23.625 -4.254 1 96.25 49 GLN B O 1
ATOM 2489 N N . ALA B 1 50 ? -9.719 -24.078 -4.062 1 98 50 ALA B N 1
ATOM 2490 C CA . ALA B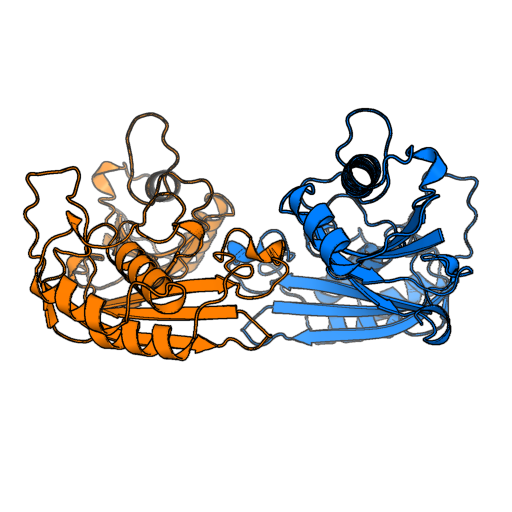 1 50 ? -9.32 -22.812 -4.676 1 98 50 ALA B CA 1
ATOM 2491 C C . ALA B 1 50 ? -8.695 -23.047 -6.051 1 98 50 ALA B C 1
ATOM 2493 O O . ALA B 1 50 ? -8.328 -24.172 -6.391 1 98 50 ALA B O 1
ATOM 2494 N N . SER B 1 51 ? -8.648 -21.906 -6.82 1 97.88 51 SER B N 1
ATOM 2495 C CA . SER B 1 51 ? -8.047 -21.969 -8.148 1 97.88 51 SER B CA 1
ATOM 2496 C C . SER B 1 51 ? -6.555 -22.281 -8.062 1 97.88 51 SER B C 1
ATOM 2498 O O . SER B 1 51 ? -5.977 -22.844 -8.992 1 97.88 51 SER B O 1
ATOM 2500 N N . GLY B 1 52 ? -5.945 -21.812 -7.078 1 94.5 52 GLY B N 1
ATOM 2501 C CA . GLY B 1 52 ? -4.527 -22.016 -6.832 1 94.5 52 GLY B CA 1
ATOM 2502 C C . GLY B 1 52 ? -4.152 -21.875 -5.367 1 94.5 52 GLY B C 1
ATOM 2503 O O . GLY B 1 52 ? -4.879 -21.266 -4.59 1 94.5 52 GLY B O 1
ATOM 2504 N N . ARG B 1 53 ? -3.043 -22.484 -4.988 1 93.38 53 ARG B N 1
ATOM 2505 C CA . ARG B 1 53 ? -2.488 -22.391 -3.645 1 93.38 53 ARG B CA 1
ATOM 2506 C C . ARG B 1 53 ? -1.283 -21.453 -3.619 1 93.38 53 ARG B C 1
ATOM 2508 O O . ARG B 1 53 ? -0.212 -21.797 -4.125 1 93.38 53 ARG B O 1
ATOM 2515 N N . THR B 1 54 ? -1.466 -20.297 -3.051 1 97.06 54 THR B N 1
ATOM 2516 C CA . THR B 1 54 ? -0.358 -19.359 -2.975 1 97.06 54 THR B CA 1
ATOM 2517 C C . THR B 1 54 ? 0.562 -19.688 -1.804 1 97.06 54 THR B C 1
ATOM 2519 O O . THR B 1 54 ? 0.095 -20.109 -0.741 1 97.06 54 THR B O 1
ATOM 2522 N N . ASP B 1 55 ? 1.879 -19.469 -1.986 1 96.12 55 ASP B N 1
ATOM 2523 C CA . ASP B 1 55 ? 2.891 -19.688 -0.957 1 96.12 55 ASP B CA 1
ATOM 2524 C C . ASP B 1 55 ? 2.746 -18.688 0.181 1 96.12 55 ASP B C 1
ATOM 2526 O O . ASP B 1 55 ? 2.02 -17.688 0.053 1 96.12 55 ASP B O 1
ATOM 2530 N N . ALA B 1 56 ? 3.439 -19.109 1.285 1 97.31 56 ALA B N 1
ATOM 2531 C CA . ALA B 1 56 ? 3.555 -18.156 2.381 1 97.31 56 ALA B CA 1
ATOM 2532 C C . ALA B 1 56 ? 4.094 -16.812 1.885 1 97.31 56 ALA B C 1
ATOM 2534 O O . ALA B 1 56 ? 5.086 -16.766 1.153 1 97.31 56 ALA B O 1
ATOM 2535 N N . GLY B 1 57 ? 3.359 -15.742 2.225 1 98.19 57 GLY B N 1
ATOM 2536 C CA . GLY B 1 57 ? 3.826 -14.406 1.9 1 98.19 57 GLY B CA 1
ATOM 2537 C C . GLY B 1 57 ? 3.309 -13.898 0.567 1 98.19 57 GLY B C 1
ATOM 2538 O O . GLY B 1 57 ? 3.434 -12.711 0.255 1 98.19 57 GLY B O 1
ATOM 2539 N N . VAL B 1 58 ? 2.754 -14.789 -0.265 1 98.81 58 VAL B N 1
ATOM 2540 C CA . VAL B 1 58 ? 2.232 -14.383 -1.566 1 98.81 58 VAL B CA 1
ATOM 2541 C C . VAL B 1 58 ? 0.837 -13.781 -1.4 1 98.81 58 VAL B C 1
ATOM 2543 O O . VAL B 1 58 ? 0.051 -14.25 -0.572 1 98.81 58 VAL B O 1
ATOM 2546 N N . HIS B 1 59 ? 0.541 -12.789 -2.168 1 98.88 59 HIS B N 1
ATOM 2547 C CA . HIS B 1 59 ? -0.715 -12.055 -2.102 1 98.88 59 HIS B CA 1
ATOM 2548 C C . HIS B 1 59 ? -1.669 -12.484 -3.209 1 98.88 59 HIS B C 1
ATOM 2550 O O . HIS B 1 59 ? -1.298 -13.273 -4.082 1 98.88 59 HIS B O 1
ATOM 2556 N N . ALA B 1 60 ? -2.906 -11.922 -3.102 1 98.88 60 ALA B N 1
ATOM 2557 C CA . ALA B 1 60 ? -3.842 -12.133 -4.203 1 98.88 60 ALA B CA 1
ATOM 2558 C C . ALA B 1 60 ? -4.809 -10.961 -4.336 1 98.88 60 ALA B C 1
ATOM 2560 O O . ALA B 1 60 ? -5.254 -10.398 -3.33 1 98.88 60 ALA B O 1
ATOM 2561 N N . ARG B 1 61 ? -5.141 -10.602 -5.547 1 98.5 61 ARG B N 1
ATOM 2562 C CA . ARG B 1 61 ? -6.215 -9.664 -5.848 1 98.5 61 ARG B CA 1
ATOM 2563 C C . ARG B 1 61 ? -7.426 -10.383 -6.43 1 98.5 61 ARG B C 1
ATOM 2565 O O . ARG B 1 61 ? -8.539 -9.852 -6.422 1 98.5 61 ARG B O 1
ATOM 2572 N N . GLY B 1 62 ? -7.16 -11.648 -6.945 1 98.69 62 GLY B N 1
ATOM 2573 C CA . GLY B 1 62 ? -8.25 -12.336 -7.621 1 98.69 62 GLY B CA 1
ATOM 2574 C C . GLY B 1 62 ? -8.203 -13.844 -7.438 1 98.69 62 GLY B C 1
ATOM 2575 O O . GLY B 1 62 ? -8.305 -14.594 -8.406 1 98.69 62 GLY B O 1
ATOM 2576 N N . GLN B 1 63 ? -7.965 -14.359 -6.223 1 98.81 63 GLN B N 1
ATOM 2577 C CA . GLN B 1 63 ? -8.109 -15.781 -5.93 1 98.81 63 GLN B CA 1
ATOM 2578 C C . GLN B 1 63 ? -9.57 -16.203 -6.004 1 98.81 63 GLN B C 1
ATOM 2580 O O . GLN B 1 63 ? -10.461 -15.477 -5.566 1 98.81 63 GLN B O 1
ATOM 2585 N N . VAL B 1 64 ? -9.836 -17.328 -6.625 1 98.81 64 VAL B N 1
ATOM 2586 C CA . VAL B 1 64 ? -11.195 -17.844 -6.691 1 98.81 64 VAL B CA 1
ATOM 2587 C C . VAL B 1 64 ? -11.297 -19.156 -5.941 1 98.81 64 VAL B C 1
ATOM 2589 O O . VAL B 1 64 ? -10.414 -20.016 -6.066 1 98.81 64 VAL B O 1
ATOM 2592 N N . LEU B 1 65 ? -12.258 -19.312 -5.164 1 98.56 65 LEU B N 1
ATOM 2593 C CA . LEU B 1 65 ? -12.555 -20.594 -4.539 1 98.56 65 LEU B CA 1
ATOM 2594 C C . LEU B 1 65 ? -14.039 -20.938 -4.652 1 98.56 65 LEU B C 1
ATOM 2596 O O . LEU B 1 65 ? -14.852 -20.062 -4.949 1 98.56 65 LEU B O 1
ATOM 2600 N N . HIS B 1 66 ? -14.367 -22.188 -4.559 1 98.5 66 HIS B N 1
ATOM 2601 C CA . HIS B 1 66 ? -15.766 -22.594 -4.449 1 98.5 66 HIS B CA 1
ATOM 2602 C C . HIS B 1 66 ? -16.016 -23.359 -3.162 1 98.5 66 HIS B C 1
ATOM 2604 O O . HIS B 1 66 ? -15.078 -23.844 -2.525 1 98.5 66 HIS B O 1
ATOM 2610 N N . PHE B 1 67 ? -17.234 -23.391 -2.762 1 98.31 67 PHE B N 1
ATOM 2611 C CA . PHE B 1 67 ? -17.688 -24.156 -1.604 1 98.31 67 PHE B CA 1
ATOM 2612 C C . PHE B 1 67 ? -19.125 -24.625 -1.789 1 98.31 67 PHE B C 1
ATOM 2614 O O . PHE B 1 67 ? -19.797 -24.219 -2.742 1 98.31 67 PHE B O 1
ATOM 2621 N N . TYR B 1 68 ? -19.484 -25.516 -0.915 1 97.56 68 TYR B N 1
ATOM 2622 C CA . TYR B 1 68 ? -20.828 -26.062 -0.96 1 97.56 68 TYR B CA 1
ATOM 2623 C C . TYR B 1 68 ? -21.641 -25.656 0.273 1 97.56 68 TYR B C 1
ATOM 2625 O O . TYR B 1 68 ? -21.078 -25.5 1.358 1 97.56 68 TYR B O 1
ATOM 2633 N N . ALA B 1 69 ? -22.859 -25.469 0.077 1 97.12 69 ALA B N 1
ATOM 2634 C CA . ALA B 1 69 ? -23.797 -25.203 1.169 1 97.12 69 ALA B CA 1
ATOM 2635 C C . ALA B 1 69 ? -25.062 -26.047 1.024 1 97.12 69 ALA B C 1
ATOM 2637 O O . ALA B 1 69 ? -25.578 -26.234 -0.084 1 97.12 69 ALA B O 1
ATOM 2638 N N . ARG B 1 70 ? -25.562 -26.547 2.172 1 95.88 70 ARG B N 1
ATOM 2639 C CA . ARG B 1 70 ? -26.75 -27.375 2.148 1 95.88 70 ARG B CA 1
ATOM 2640 C C . ARG B 1 70 ? -27.984 -26.562 1.782 1 95.88 70 ARG B C 1
ATOM 2642 O O . ARG B 1 70 ? -28.828 -27.016 1.007 1 95.88 70 ARG B O 1
ATOM 2649 N N . ARG B 1 71 ? -28.078 -25.406 2.381 1 95.38 71 ARG B N 1
ATOM 2650 C CA . ARG B 1 71 ? -29.188 -24.5 2.127 1 95.38 71 ARG B CA 1
ATOM 2651 C C . ARG B 1 71 ? -28.781 -23.375 1.181 1 95.38 71 ARG B C 1
ATOM 2653 O O . ARG B 1 71 ? -27.656 -22.891 1.238 1 95.38 71 ARG B O 1
ATOM 2660 N N . PRO B 1 72 ? -29.766 -23.031 0.376 1 96.25 72 PRO B N 1
ATOM 2661 C CA . PRO B 1 72 ? -29.438 -21.953 -0.562 1 96.25 72 PRO B CA 1
ATOM 2662 C C . PRO B 1 72 ? -29.219 -20.609 0.133 1 96.25 72 PRO B C 1
ATOM 2664 O O . PRO B 1 72 ? -29.906 -20.297 1.104 1 96.25 72 PRO B O 1
ATOM 2667 N N . ILE B 1 73 ? -28.234 -19.906 -0.32 1 96.75 73 ILE B N 1
ATOM 2668 C CA . ILE B 1 73 ? -28 -18.531 0.093 1 96.75 73 ILE B CA 1
ATOM 2669 C C . ILE B 1 73 ? -28.828 -17.594 -0.766 1 96.75 73 ILE B C 1
ATOM 2671 O O . ILE B 1 73 ? -28.562 -17.422 -1.958 1 96.75 73 ILE B O 1
ATOM 2675 N N . GLU B 1 74 ? -29.75 -16.953 -0.23 1 95.31 74 GLU B N 1
ATOM 2676 C CA . GLU B 1 74 ? -30.766 -16.203 -0.972 1 95.31 74 GLU B CA 1
ATOM 2677 C C . GLU B 1 74 ? -30.219 -14.859 -1.435 1 95.31 74 GLU B C 1
ATOM 2679 O O . GLU B 1 74 ? -30.453 -14.438 -2.568 1 95.31 74 GLU B O 1
ATOM 2684 N N . ASP B 1 75 ? -29.516 -14.203 -0.561 1 97.69 75 ASP B N 1
ATOM 2685 C CA . ASP B 1 75 ? -28.984 -12.875 -0.849 1 97.69 75 ASP B CA 1
ATOM 2686 C C . ASP B 1 75 ? -27.453 -12.883 -0.827 1 97.69 75 ASP B C 1
ATOM 2688 O O . ASP B 1 75 ? -26.844 -12.719 0.231 1 97.69 75 ASP B O 1
ATOM 2692 N N . LEU B 1 76 ? -26.859 -13 -2.012 1 97.5 76 LEU B N 1
ATOM 2693 C CA . LEU B 1 76 ? -25.422 -13.125 -2.104 1 97.5 76 LEU B CA 1
ATOM 2694 C C . LEU B 1 76 ? -24.734 -11.812 -1.721 1 97.5 76 LEU B C 1
ATOM 2696 O O . LEU B 1 76 ? -23.625 -11.82 -1.188 1 97.5 76 LEU B O 1
ATOM 2700 N N . ALA B 1 77 ? -25.422 -10.734 -2.012 1 96.5 77 ALA B N 1
ATOM 2701 C CA . ALA B 1 77 ? -24.875 -9.445 -1.613 1 96.5 77 ALA B CA 1
ATOM 2702 C C . ALA B 1 77 ? -24.766 -9.344 -0.095 1 96.5 77 ALA B C 1
ATOM 2704 O O . ALA B 1 77 ? -23.734 -8.914 0.434 1 96.5 77 ALA B O 1
ATOM 2705 N N . ARG B 1 78 ? -25.828 -9.703 0.554 1 96.88 78 ARG B N 1
ATOM 2706 C CA . ARG B 1 78 ? -25.828 -9.711 2.014 1 96.88 78 ARG B CA 1
ATOM 2707 C C . ARG B 1 78 ? -24.812 -10.719 2.549 1 96.88 78 ARG B C 1
ATOM 2709 O O . ARG B 1 78 ? -24.125 -10.453 3.535 1 96.88 78 ARG B O 1
ATOM 2716 N N . PHE B 1 79 ? -24.812 -11.883 1.919 1 98.06 79 PHE B N 1
ATOM 2717 C CA . PHE B 1 79 ? -23.844 -12.914 2.275 1 98.06 79 PHE B CA 1
ATOM 2718 C C . PHE B 1 79 ? -22.422 -12.391 2.172 1 98.06 79 PHE B C 1
ATOM 2720 O O . PHE B 1 79 ? -21.625 -12.539 3.105 1 98.06 79 PHE B O 1
ATOM 2727 N N . GLN B 1 80 ? -22.062 -11.727 1.088 1 98.31 80 GLN B N 1
ATOM 2728 C CA . GLN B 1 80 ? -20.734 -11.133 0.875 1 98.31 80 GLN B CA 1
ATOM 2729 C C . GLN B 1 80 ? -20.406 -10.141 1.982 1 98.31 80 GLN B C 1
ATOM 2731 O O . GLN B 1 80 ? -19.297 -10.164 2.525 1 98.31 80 GLN B O 1
ATOM 2736 N N . ARG B 1 81 ? -21.328 -9.305 2.346 1 97.06 81 ARG B N 1
ATOM 2737 C CA . ARG B 1 81 ? -21.125 -8.328 3.404 1 97.06 81 ARG B CA 1
ATOM 2738 C C . ARG B 1 81 ? -20.875 -9.008 4.746 1 97.06 81 ARG B C 1
ATOM 2740 O O . ARG B 1 81 ? -20 -8.586 5.512 1 97.06 81 ARG B O 1
ATOM 2747 N N . SER B 1 82 ? -21.656 -10.016 5.008 1 98.06 82 SER B N 1
ATOM 2748 C CA . SER B 1 82 ? -21.5 -10.766 6.246 1 98.06 82 SER B CA 1
ATOM 2749 C C . SER B 1 82 ? -20.125 -11.414 6.32 1 98.06 82 SER B C 1
ATOM 2751 O O . SER B 1 82 ? -19.469 -11.383 7.367 1 98.06 82 SER B O 1
ATOM 2753 N N . MET B 1 83 ? -19.703 -12.039 5.199 1 98.56 83 MET B N 1
ATOM 2754 C CA . MET B 1 83 ? -18.375 -12.617 5.137 1 98.56 83 MET B CA 1
ATOM 2755 C C . MET B 1 83 ? -17.312 -11.578 5.48 1 98.56 83 MET B C 1
ATOM 2757 O O . MET B 1 83 ? -16.438 -11.828 6.32 1 98.56 83 MET B O 1
ATOM 2761 N N . ASN B 1 84 ? -17.406 -10.422 4.875 1 98.12 84 ASN B N 1
ATOM 2762 C CA . ASN B 1 84 ? -16.422 -9.359 5.07 1 98.12 84 ASN B CA 1
ATOM 2763 C C . ASN B 1 84 ? -16.516 -8.758 6.469 1 98.12 84 ASN B C 1
ATOM 2765 O O . ASN B 1 84 ? -15.562 -8.133 6.941 1 98.12 84 ASN B O 1
ATOM 2769 N N . GLY B 1 85 ? -17.641 -8.93 7.121 1 97.38 85 GLY B N 1
ATOM 2770 C CA . GLY B 1 85 ? -17.781 -8.531 8.516 1 97.38 85 GLY B CA 1
ATOM 2771 C C . GLY B 1 85 ? -17.047 -9.453 9.477 1 97.38 85 GLY B C 1
ATOM 2772 O O . GLY B 1 85 ? -16.641 -9.031 10.555 1 97.38 85 GLY B O 1
ATOM 2773 N N . VAL B 1 86 ? -16.859 -10.672 9.07 1 97.88 86 VAL B N 1
ATOM 2774 C CA . VAL B 1 86 ? -16.281 -11.695 9.938 1 97.88 86 VAL B CA 1
ATOM 2775 C C . VAL B 1 86 ? -14.789 -11.867 9.633 1 97.88 86 VAL B C 1
ATOM 2777 O O . VAL B 1 86 ? -13.984 -12.102 10.531 1 97.88 86 VAL B O 1
ATOM 2780 N N . LEU B 1 87 ? -14.391 -11.758 8.445 1 98.56 87 LEU B N 1
ATOM 2781 C CA . LEU B 1 87 ? -13.023 -11.992 7.988 1 98.56 87 LEU B CA 1
ATOM 2782 C C . LEU B 1 87 ? -12.086 -10.93 8.539 1 98.56 87 LEU B C 1
ATOM 2784 O O . LEU B 1 87 ? -12.484 -9.781 8.75 1 98.56 87 LEU B O 1
ATOM 2788 N N . PRO B 1 88 ? -10.812 -11.383 8.82 1 98.19 88 PRO B N 1
ATOM 2789 C CA . PRO B 1 88 ? -9.828 -10.336 9.117 1 98.19 88 PRO B CA 1
ATOM 2790 C C . PRO B 1 88 ? -9.727 -9.289 8.008 1 98.19 88 PRO B C 1
ATOM 2792 O O . PRO B 1 88 ? -10.023 -9.586 6.844 1 98.19 88 PRO B O 1
ATOM 2795 N N . ARG B 1 89 ? -9.188 -8.094 8.312 1 97.62 89 ARG B N 1
ATOM 2796 C CA . ARG B 1 89 ? -9.203 -6.953 7.402 1 97.62 89 ARG B CA 1
ATOM 2797 C C . ARG B 1 89 ? -8.242 -7.172 6.238 1 97.62 89 ARG B C 1
ATOM 2799 O O . ARG B 1 89 ? -8.289 -6.445 5.242 1 97.62 89 ARG B O 1
ATOM 2806 N N . ASP B 1 90 ? -7.336 -8.133 6.398 1 98.5 90 ASP B N 1
ATOM 2807 C CA . ASP B 1 90 ? -6.383 -8.383 5.32 1 98.5 90 ASP B CA 1
ATOM 2808 C C . ASP B 1 90 ? -6.883 -9.477 4.383 1 98.5 90 ASP B C 1
ATOM 2810 O O . ASP B 1 90 ? -6.148 -9.93 3.504 1 98.5 90 ASP B O 1
ATOM 2814 N N . VAL B 1 91 ? -8.07 -9.984 4.52 1 98.81 91 VAL B N 1
ATOM 2815 C CA . VAL B 1 91 ? -8.75 -10.906 3.619 1 98.81 91 VAL B CA 1
ATOM 2816 C C . VAL B 1 91 ? -10.148 -10.367 3.295 1 98.81 91 VAL B C 1
ATOM 2818 O O . VAL B 1 91 ? -10.914 -10.031 4.199 1 98.81 91 VAL B O 1
ATOM 2821 N N . ARG B 1 92 ? -10.477 -10.32 2.008 1 98.75 92 ARG B N 1
ATOM 2822 C CA . ARG B 1 92 ? -11.758 -9.75 1.59 1 98.75 92 ARG B CA 1
ATOM 2823 C C . ARG B 1 92 ? -12.406 -10.617 0.512 1 98.75 92 ARG B C 1
ATOM 2825 O O . ARG B 1 92 ? -11.727 -11.094 -0.4 1 98.75 92 ARG B O 1
ATOM 2832 N N . VAL B 1 93 ? -13.688 -10.812 0.649 1 98.81 93 VAL B N 1
ATOM 2833 C CA . VAL B 1 93 ? -14.492 -11.32 -0.456 1 98.81 93 VAL B CA 1
ATOM 2834 C C . VAL B 1 93 ? -14.867 -10.172 -1.39 1 98.81 93 VAL B C 1
ATOM 2836 O O . VAL B 1 93 ? -15.648 -9.289 -1.017 1 98.81 93 VAL B O 1
ATOM 2839 N N . MET B 1 94 ? -14.391 -10.242 -2.537 1 98.25 94 MET B N 1
ATOM 2840 C CA . MET B 1 94 ? -14.617 -9.18 -3.512 1 98.25 94 MET B CA 1
ATOM 2841 C C . MET B 1 94 ? -15.891 -9.438 -4.312 1 98.25 94 MET B C 1
ATOM 2843 O O . MET B 1 94 ? -16.547 -8.5 -4.758 1 98.25 94 MET B O 1
ATOM 2847 N N . LYS B 1 95 ? -16.188 -10.656 -4.547 1 98 95 LYS B N 1
ATOM 2848 C CA . LYS B 1 95 ? -17.344 -11.078 -5.332 1 98 95 LYS B CA 1
ATOM 2849 C C . LYS B 1 95 ? -17.859 -12.445 -4.875 1 98 95 LYS B C 1
ATOM 2851 O O . LYS B 1 95 ? -17.062 -13.328 -4.551 1 98 95 LYS B O 1
ATOM 2856 N N . ALA B 1 96 ? -19.141 -12.633 -4.812 1 98.31 96 ALA B N 1
ATOM 2857 C CA . ALA B 1 96 ? -19.797 -13.914 -4.562 1 98.31 96 ALA B CA 1
ATOM 2858 C C . ALA B 1 96 ? -20.828 -14.219 -5.652 1 98.31 96 ALA B C 1
ATOM 2860 O O . ALA B 1 96 ? -21.656 -13.375 -5.98 1 98.31 96 ALA B O 1
ATOM 2861 N N . ILE B 1 97 ? -20.734 -15.477 -6.191 1 98.31 97 ILE B N 1
ATOM 2862 C CA . ILE B 1 97 ? -21.688 -15.812 -7.242 1 98.31 97 ILE B CA 1
ATOM 2863 C C . ILE B 1 97 ? -22.188 -17.25 -7.035 1 98.31 97 ILE B C 1
ATOM 2865 O O . ILE B 1 97 ? -21.594 -18.016 -6.293 1 98.31 97 ILE B O 1
ATOM 2869 N N . ARG B 1 98 ? -23.344 -17.5 -7.645 1 97.81 98 ARG B N 1
ATOM 2870 C CA . ARG B 1 98 ? -23.828 -18.859 -7.816 1 97.81 98 ARG B CA 1
ATOM 2871 C C . ARG B 1 98 ? -23.531 -19.391 -9.211 1 97.81 98 ARG B C 1
ATOM 2873 O O . ARG B 1 98 ? -24.281 -19.156 -10.156 1 97.81 98 ARG B O 1
ATOM 2880 N N . PRO B 1 99 ? -22.469 -20.125 -9.32 1 98.19 99 PRO B N 1
ATOM 2881 C CA . PRO B 1 99 ? -22.094 -20.609 -10.648 1 98.19 99 PRO B CA 1
ATOM 2882 C C . PRO B 1 99 ? -22.875 -21.859 -11.055 1 98.19 99 PRO B C 1
ATOM 2884 O O . PRO B 1 99 ? -23.797 -22.266 -10.344 1 98.19 99 PRO B O 1
ATOM 2887 N N . HIS B 1 100 ? -22.531 -22.391 -12.281 1 97 100 HIS B N 1
ATOM 2888 C CA . HIS B 1 100 ? -23.047 -23.703 -12.656 1 97 100 HIS B CA 1
ATOM 2889 C C . HIS B 1 100 ? -22.734 -24.734 -11.594 1 97 100 HIS B C 1
ATOM 2891 O O . HIS B 1 100 ? -21.656 -24.734 -11.016 1 97 100 HIS B O 1
ATOM 2897 N N . PRO B 1 101 ? -23.641 -25.641 -11.305 1 95.81 101 PRO B N 1
ATOM 2898 C CA . PRO B 1 101 ? -23.438 -26.625 -10.242 1 95.81 101 PRO B CA 1
ATOM 2899 C C . PRO B 1 101 ? -22.188 -27.484 -10.461 1 95.81 101 PRO B C 1
ATOM 2901 O O . PRO B 1 101 ? -21.625 -28.016 -9.508 1 95.81 101 PRO B O 1
ATOM 2904 N N . ALA B 1 102 ? -21.766 -27.562 -11.648 1 95.69 102 ALA B N 1
ATOM 2905 C CA . ALA B 1 102 ? -20.609 -28.391 -11.977 1 95.69 102 ALA B CA 1
ATOM 2906 C C . ALA B 1 102 ? -19.312 -27.594 -11.836 1 95.69 102 ALA B C 1
ATOM 2908 O O . ALA B 1 102 ? -18.219 -28.141 -12.039 1 95.69 102 ALA B O 1
ATOM 2909 N N . PHE B 1 103 ? -19.453 -26.344 -11.5 1 97.94 103 PHE B N 1
ATOM 2910 C CA . PHE B 1 103 ? -18.297 -25.453 -11.422 1 97.94 103 PHE B CA 1
ATOM 2911 C C . PHE B 1 103 ? -17.266 -26 -10.438 1 97.94 103 PHE B C 1
ATOM 2913 O O . PHE B 1 103 ? -17.609 -26.422 -9.328 1 97.94 103 PHE B O 1
ATOM 2920 N N . HIS B 1 104 ? -16.031 -26.031 -10.828 1 97.94 104 HIS B N 1
ATOM 2921 C CA . HIS B 1 104 ? -14.883 -26.359 -9.992 1 97.94 104 HIS B CA 1
ATOM 2922 C C . HIS B 1 104 ? -13.773 -25.312 -10.133 1 97.94 104 HIS B C 1
ATOM 2924 O O . HIS B 1 104 ? -13.227 -25.125 -11.227 1 97.94 104 HIS B O 1
ATOM 2930 N N . ALA B 1 105 ? -13.414 -24.688 -9.031 1 98.12 105 ALA B N 1
ATOM 2931 C CA . ALA B 1 105 ? -12.523 -23.531 -9.039 1 98.12 105 ALA B CA 1
ATOM 2932 C C . ALA B 1 105 ? -11.148 -23.891 -9.602 1 98.12 105 ALA B C 1
ATOM 2934 O O . ALA B 1 105 ? -10.523 -23.078 -10.289 1 98.12 105 ALA B O 1
ATOM 2935 N N . ARG B 1 106 ? -10.664 -25.062 -9.344 1 95.62 106 ARG B N 1
ATOM 2936 C CA . ARG B 1 106 ? -9.32 -25.469 -9.75 1 95.62 106 ARG B CA 1
ATOM 2937 C C . ARG B 1 106 ? -9.32 -26 -11.18 1 95.62 106 ARG B C 1
ATOM 2939 O O . ARG B 1 106 ? -8.555 -25.516 -12.023 1 95.62 106 ARG B O 1
ATOM 2946 N N . PHE B 1 107 ? -10.281 -26.859 -11.492 1 95.44 107 PHE B N 1
ATOM 2947 C CA . PHE B 1 107 ? -10.195 -27.672 -12.703 1 95.44 107 PHE B CA 1
ATOM 2948 C C . PHE B 1 107 ? -10.742 -26.906 -13.906 1 95.44 107 PHE B C 1
ATOM 2950 O O . PHE B 1 107 ? -10.359 -27.172 -15.047 1 95.44 107 PHE B O 1
ATOM 2957 N N . HIS B 1 108 ? -11.609 -26.016 -13.664 1 97.56 108 HIS B N 1
ATOM 2958 C CA . HIS B 1 108 ? -12.234 -25.312 -14.781 1 97.56 108 HIS B CA 1
ATOM 2959 C C . HIS B 1 108 ? -11.531 -24 -15.078 1 97.56 108 HIS B C 1
ATOM 2961 O O . HIS B 1 108 ? -11.922 -23.266 -15.992 1 97.56 108 HIS B O 1
ATOM 2967 N N . ALA B 1 109 ? -10.516 -23.656 -14.25 1 97.62 109 ALA B N 1
ATOM 2968 C CA . ALA B 1 109 ? -9.734 -22.469 -14.57 1 97.62 109 ALA B CA 1
ATOM 2969 C C . ALA B 1 109 ? -9.031 -22.609 -15.914 1 97.62 109 ALA B C 1
ATOM 2971 O O . ALA B 1 109 ? -8.367 -23.625 -16.156 1 97.62 109 ALA B O 1
ATOM 2972 N N . VAL B 1 110 ? -9.125 -21.594 -16.75 1 97.94 110 VAL B N 1
ATOM 2973 C CA . VAL B 1 110 ? -8.523 -21.719 -18.078 1 97.94 110 VAL B CA 1
ATOM 2974 C C . VAL B 1 110 ? -7.309 -20.797 -18.188 1 97.94 110 VAL B C 1
ATOM 2976 O O . VAL B 1 110 ? -6.422 -21.016 -19 1 97.94 110 VAL B O 1
ATOM 2979 N N . ARG B 1 111 ? -7.273 -19.734 -17.453 1 98.25 111 ARG B N 1
ATOM 2980 C CA . ARG B 1 111 ? -6.141 -18.812 -17.406 1 98.25 111 ARG B CA 1
ATOM 2981 C C . ARG B 1 111 ? -5.914 -18.297 -15.992 1 98.25 111 ARG B C 1
ATOM 2983 O O . ARG B 1 111 ? -6.867 -18.062 -15.25 1 98.25 111 ARG B O 1
ATOM 2990 N N . LYS B 1 112 ? -4.707 -18.219 -15.664 1 98.56 112 LYS B N 1
ATOM 2991 C CA . LYS B 1 112 ? -4.285 -17.531 -14.445 1 98.56 112 LYS B CA 1
ATOM 2992 C C . LYS B 1 112 ? -3.246 -16.453 -14.758 1 98.56 112 LYS B C 1
ATOM 2994 O O . LYS B 1 112 ? -2.34 -16.672 -15.562 1 98.56 112 LYS B O 1
ATOM 2999 N N . THR B 1 113 ? -3.439 -15.32 -14.164 1 98.88 113 THR B N 1
ATOM 3000 C CA . THR B 1 113 ? -2.494 -14.219 -14.336 1 98.88 113 THR B CA 1
ATOM 3001 C C . THR B 1 113 ? -1.843 -13.859 -13 1 98.88 113 THR B C 1
ATOM 3003 O O . THR B 1 113 ? -2.533 -13.664 -12 1 98.88 113 THR B O 1
ATOM 3006 N N . TYR B 1 114 ? -0.542 -13.812 -13.047 1 98.88 114 TYR B N 1
ATOM 3007 C CA . TYR B 1 114 ? 0.226 -13.367 -11.891 1 98.88 114 TYR B CA 1
ATOM 3008 C C . TYR B 1 114 ? 0.961 -12.07 -12.195 1 98.88 114 TYR B C 1
ATOM 3010 O O . TYR B 1 114 ? 1.395 -11.844 -13.328 1 98.88 114 TYR B O 1
ATOM 3018 N N . HIS B 1 115 ? 1.039 -11.211 -11.211 1 98.88 115 HIS B N 1
ATOM 3019 C CA . HIS B 1 115 ? 1.884 -10.023 -11.227 1 98.88 115 HIS B CA 1
ATOM 3020 C C . HIS B 1 115 ? 3.016 -10.141 -10.211 1 98.88 115 HIS B C 1
ATOM 3022 O O . HIS B 1 115 ? 2.795 -10.57 -9.078 1 98.88 115 HIS B O 1
ATOM 3028 N N . TYR B 1 116 ? 4.18 -9.883 -10.617 1 98.94 116 TYR B N 1
ATOM 3029 C CA . TYR B 1 116 ? 5.309 -9.695 -9.711 1 98.94 116 TYR B CA 1
ATOM 3030 C C . TYR B 1 116 ? 5.836 -8.266 -9.797 1 98.94 116 TYR B C 1
ATOM 3032 O O . TYR B 1 116 ? 6.156 -7.777 -10.883 1 98.94 116 TYR B O 1
ATOM 3040 N N . TYR B 1 117 ? 6.008 -7.613 -8.641 1 98.56 117 TYR B N 1
ATOM 3041 C CA . TYR B 1 117 ? 6.422 -6.215 -8.648 1 98.56 117 TYR B CA 1
ATOM 3042 C C . TYR B 1 117 ? 7.879 -6.07 -8.219 1 98.56 117 TYR B C 1
ATOM 3044 O O . TYR B 1 117 ? 8.297 -6.637 -7.207 1 98.56 117 TYR B O 1
ATOM 3052 N N . LEU B 1 118 ? 8.625 -5.309 -9.055 1 98.12 118 LEU B N 1
ATOM 3053 C CA . LEU B 1 118 ? 10 -4.934 -8.773 1 98.12 118 LEU B CA 1
ATOM 3054 C C . LEU B 1 118 ? 10.117 -3.426 -8.562 1 98.12 118 LEU B C 1
ATOM 3056 O O . LEU B 1 118 ? 9.633 -2.641 -9.383 1 98.12 118 LEU B O 1
ATOM 3060 N N . ASP B 1 119 ? 10.656 -3.025 -7.453 1 97.06 119 ASP B N 1
ATOM 3061 C CA . ASP B 1 119 ? 11.008 -1.632 -7.199 1 97.06 119 ASP B CA 1
ATOM 3062 C C . ASP B 1 119 ? 12.469 -1.362 -7.543 1 97.06 119 ASP B C 1
ATOM 3064 O O . ASP B 1 119 ? 13.367 -1.77 -6.805 1 97.06 119 ASP B O 1
ATOM 3068 N N . THR B 1 120 ? 12.719 -0.658 -8.656 1 96.56 120 THR B N 1
ATOM 3069 C CA . THR B 1 120 ? 14.078 -0.488 -9.156 1 96.56 120 THR B CA 1
ATOM 3070 C C . THR B 1 120 ? 14.648 0.867 -8.742 1 96.56 120 THR B C 1
ATOM 3072 O O . THR B 1 120 ? 15.75 1.238 -9.148 1 96.56 120 THR B O 1
ATOM 3075 N N . ARG B 1 121 ? 13.969 1.637 -7.98 1 95.12 121 ARG B N 1
ATOM 3076 C CA . ARG B 1 121 ? 14.453 2.926 -7.496 1 95.12 121 ARG B CA 1
ATOM 3077 C C . ARG B 1 121 ? 15.602 2.74 -6.512 1 95.12 121 ARG B C 1
ATOM 3079 O O . ARG B 1 121 ? 15.664 1.737 -5.797 1 95.12 121 ARG B O 1
ATOM 3086 N N . LEU B 1 122 ? 16.469 3.691 -6.516 1 93.19 122 LEU B N 1
ATOM 3087 C CA . LEU B 1 122 ? 17.641 3.6 -5.637 1 93.19 122 LEU B CA 1
ATOM 3088 C C . LEU B 1 122 ? 17.203 3.529 -4.176 1 93.19 122 LEU B C 1
ATOM 3090 O O . LEU B 1 122 ? 17.734 2.715 -3.41 1 93.19 122 LEU B O 1
ATOM 3094 N N . THR B 1 123 ? 16.312 4.391 -3.789 1 95.44 123 THR B N 1
ATOM 3095 C CA . THR B 1 123 ? 15.758 4.363 -2.441 1 95.44 123 THR B CA 1
ATOM 3096 C C . THR B 1 123 ? 14.406 3.652 -2.43 1 95.44 123 THR B C 1
ATOM 3098 O O . THR B 1 123 ? 13.492 4.031 -3.164 1 95.44 123 THR B O 1
ATOM 3101 N N . MET B 1 124 ? 14.312 2.621 -1.605 1 95.88 124 MET B N 1
ATOM 3102 C CA . MET B 1 124 ? 13.086 1.844 -1.485 1 95.88 124 MET B CA 1
ATOM 3103 C C . MET B 1 124 ? 11.93 2.725 -1.036 1 95.88 124 MET B C 1
ATOM 3105 O O . MET B 1 124 ? 12.086 3.57 -0.153 1 95.88 124 MET B O 1
ATOM 3109 N N . ASP B 1 125 ? 10.781 2.604 -1.593 1 95.31 125 ASP B N 1
ATOM 3110 C CA . ASP B 1 125 ? 9.555 3.191 -1.08 1 95.31 125 ASP B CA 1
ATOM 3111 C C . ASP B 1 125 ? 9.039 2.424 0.137 1 95.31 125 ASP B C 1
ATOM 3113 O O . ASP B 1 125 ? 8.695 1.245 0.032 1 95.31 125 ASP B O 1
ATOM 3117 N N . PRO B 1 126 ? 9.016 3.076 1.273 1 97.44 126 PRO B N 1
ATOM 3118 C CA . PRO B 1 126 ? 8.594 2.328 2.461 1 97.44 126 PRO B CA 1
ATOM 3119 C C . PRO B 1 126 ? 7.16 1.807 2.352 1 97.44 126 PRO B C 1
ATOM 3121 O O . PRO B 1 126 ? 6.781 0.879 3.07 1 97.44 126 PRO B O 1
ATOM 3124 N N . PHE B 1 127 ? 6.324 2.328 1.469 1 97.06 127 PHE B N 1
ATOM 3125 C CA . PHE B 1 127 ? 4.93 1.929 1.326 1 97.06 127 PHE B CA 1
ATOM 3126 C C . PHE B 1 127 ? 4.801 0.743 0.379 1 97.06 127 PHE B C 1
ATOM 3128 O O . PHE B 1 127 ? 3.734 0.129 0.286 1 97.06 127 PHE B O 1
ATOM 3135 N N . LEU B 1 128 ? 5.84 0.4 -0.333 1 96.25 128 LEU B N 1
ATOM 3136 C CA . LEU B 1 128 ? 5.828 -0.729 -1.258 1 96.25 128 LEU B CA 1
ATOM 3137 C C . LEU B 1 128 ? 6.637 -1.896 -0.702 1 96.25 128 LEU B C 1
ATOM 3139 O O . LEU B 1 128 ? 6.664 -2.977 -1.295 1 96.25 128 LEU B O 1
ATOM 3143 N N . ARG B 1 129 ? 7.176 -1.734 0.459 1 96.94 129 ARG B N 1
ATOM 3144 C CA . ARG B 1 129 ? 8.188 -2.629 1.013 1 96.94 129 ARG B CA 1
ATOM 3145 C C . ARG B 1 129 ? 7.629 -4.035 1.196 1 96.94 129 ARG B C 1
ATOM 3147 O O . ARG B 1 129 ? 8.383 -5.012 1.207 1 96.94 129 ARG B O 1
ATOM 3154 N N . ARG B 1 130 ? 6.355 -4.168 1.248 1 97.5 130 ARG B N 1
ATOM 3155 C CA . ARG B 1 130 ? 5.75 -5.465 1.529 1 97.5 130 ARG B CA 1
ATOM 3156 C C . ARG B 1 130 ? 5.137 -6.066 0.27 1 97.5 130 ARG B C 1
ATOM 3158 O O . ARG B 1 130 ? 4.652 -7.203 0.289 1 97.5 130 ARG B O 1
ATOM 3165 N N . HIS B 1 131 ? 5.18 -5.316 -0.832 1 98.25 131 HIS B N 1
ATOM 3166 C CA . HIS B 1 131 ? 4.406 -5.738 -1.996 1 98.25 131 HIS B CA 1
ATOM 3167 C C . HIS B 1 131 ? 5.238 -5.641 -3.271 1 98.25 131 HIS B C 1
ATOM 3169 O O . HIS B 1 131 ? 4.727 -5.887 -4.367 1 98.25 131 HIS B O 1
ATOM 3175 N N . ALA B 1 132 ? 6.48 -5.262 -3.137 1 98.12 132 ALA B N 1
ATOM 3176 C CA . ALA B 1 132 ? 7.43 -5.195 -4.246 1 98.12 132 ALA B CA 1
ATOM 3177 C C . ALA B 1 132 ? 8.836 -5.555 -3.781 1 98.12 132 ALA B C 1
ATOM 3179 O O . ALA B 1 132 ? 9.258 -5.172 -2.686 1 98.12 132 ALA B O 1
ATOM 3180 N N . LEU B 1 133 ? 9.508 -6.281 -4.586 1 98.44 133 LEU B N 1
ATOM 3181 C CA . LEU B 1 133 ? 10.906 -6.566 -4.297 1 98.44 133 LEU B CA 1
ATOM 3182 C C . LEU B 1 133 ? 11.789 -5.383 -4.676 1 98.44 133 LEU B C 1
ATOM 3184 O O . LEU B 1 133 ? 11.836 -4.984 -5.844 1 98.44 133 LEU B O 1
ATOM 3188 N N . HIS B 1 134 ? 12.461 -4.793 -3.732 1 97.62 134 HIS B N 1
ATOM 3189 C CA . HIS B 1 134 ? 13.383 -3.697 -3.998 1 97.62 134 HIS B CA 1
ATOM 3190 C C . HIS B 1 134 ? 14.703 -4.219 -4.57 1 97.62 134 HIS B C 1
ATOM 3192 O O . HIS B 1 134 ? 15.352 -5.074 -3.965 1 97.62 134 HIS B O 1
ATOM 3198 N N . VAL B 1 135 ? 15.055 -3.734 -5.758 1 96.69 135 VAL B N 1
ATOM 3199 C CA . VAL B 1 135 ? 16.266 -4.191 -6.43 1 96.69 135 VAL B CA 1
ATOM 3200 C C . VAL B 1 135 ? 17.078 -2.986 -6.902 1 96.69 135 VAL B C 1
ATOM 3202 O O . VAL B 1 135 ? 17.781 -3.061 -7.914 1 96.69 135 VAL B O 1
ATOM 3205 N N . GLY B 1 136 ? 17 -1.861 -6.234 1 92.25 136 GLY B N 1
ATOM 3206 C CA . GLY B 1 136 ? 17.594 -0.598 -6.66 1 92.25 136 GLY B CA 1
ATOM 3207 C C . GLY B 1 136 ? 19.109 -0.591 -6.605 1 92.25 136 GLY B C 1
ATOM 3208 O O . GLY B 1 136 ? 19.75 0.138 -7.359 1 92.25 136 GLY B O 1
ATOM 3209 N N . TRP B 1 137 ? 19.734 -1.34 -5.793 1 89.81 137 TRP B N 1
ATOM 3210 C CA . TRP B 1 137 ? 21.188 -1.373 -5.648 1 89.81 137 TRP B CA 1
ATOM 3211 C C . TRP B 1 137 ? 21.844 -1.995 -6.875 1 89.81 137 TRP B C 1
ATOM 3213 O O . TRP B 1 137 ? 23 -1.709 -7.176 1 89.81 137 TRP B O 1
ATOM 3223 N N . ASN B 1 138 ? 21.078 -2.832 -7.555 1 92.88 138 ASN B N 1
ATOM 3224 C CA . ASN B 1 138 ? 21.469 -3.457 -8.812 1 92.88 138 ASN B CA 1
ATOM 3225 C C . ASN B 1 138 ? 20.281 -3.623 -9.75 1 92.88 138 ASN B C 1
ATOM 3227 O O . ASN B 1 138 ? 19.781 -4.734 -9.938 1 92.88 138 ASN B O 1
ATOM 3231 N N . PRO B 1 139 ? 19.938 -2.498 -10.336 1 93.69 139 PRO B N 1
ATOM 3232 C CA . PRO B 1 139 ? 18.719 -2.549 -11.148 1 93.69 139 PRO B CA 1
ATOM 3233 C C . PRO B 1 139 ? 18.875 -3.416 -12.391 1 93.69 139 PRO B C 1
ATOM 3235 O O . PRO B 1 139 ? 19.906 -3.367 -13.055 1 93.69 139 PRO B O 1
ATOM 3238 N N . PRO B 1 140 ? 17.859 -4.164 -12.664 1 96.69 140 PRO B N 1
ATOM 3239 C CA . PRO B 1 140 ? 17.938 -5.027 -13.844 1 96.69 140 PRO B CA 1
ATOM 3240 C C . PRO B 1 140 ? 17.812 -4.25 -15.156 1 96.69 140 PRO B C 1
ATOM 3242 O O . PRO B 1 140 ? 17.125 -3.223 -15.203 1 96.69 140 PRO B O 1
ATOM 3245 N N . ASP B 1 141 ? 18.516 -4.762 -16.203 1 96.75 141 ASP B N 1
ATOM 3246 C CA . ASP B 1 141 ? 18.297 -4.293 -17.562 1 96.75 141 ASP B CA 1
ATOM 3247 C C . ASP B 1 141 ? 16.906 -4.699 -18.062 1 96.75 141 ASP B C 1
ATOM 3249 O O . ASP B 1 141 ? 16.609 -5.891 -18.188 1 96.75 141 ASP B O 1
ATOM 3253 N N . VAL B 1 142 ? 16.109 -3.752 -18.328 1 96.81 142 VAL B N 1
ATOM 3254 C CA . VAL B 1 142 ? 14.703 -4.004 -18.641 1 96.81 142 VAL B CA 1
ATOM 3255 C C . VAL B 1 142 ? 14.602 -4.84 -19.906 1 96.81 142 VAL B C 1
ATOM 3257 O O . VAL B 1 142 ? 13.734 -5.711 -20.016 1 96.81 142 VAL B O 1
ATOM 3260 N N . GLU B 1 143 ? 15.445 -4.551 -20.875 1 97.5 143 GLU B N 1
ATOM 3261 C CA . GLU B 1 143 ? 15.43 -5.32 -22.125 1 97.5 143 GLU B CA 1
ATOM 3262 C C . GLU B 1 143 ? 15.812 -6.777 -21.875 1 97.5 143 GLU B C 1
ATOM 3264 O O . GLU B 1 143 ? 15.258 -7.688 -22.484 1 97.5 143 GLU B O 1
ATOM 3269 N N . LYS B 1 144 ? 16.766 -7.027 -21.031 1 98 144 LYS B N 1
ATOM 3270 C CA . LYS B 1 144 ? 17.125 -8.398 -20.672 1 98 144 LYS B CA 1
ATOM 3271 C C . LYS B 1 144 ? 15.977 -9.102 -19.953 1 98 144 LYS B C 1
ATOM 3273 O O . LYS B 1 144 ? 15.742 -10.289 -20.156 1 98 144 LYS B O 1
ATOM 3278 N N . LEU B 1 145 ? 15.273 -8.344 -19.094 1 98.5 145 LEU B N 1
ATOM 3279 C CA . LEU B 1 145 ? 14.086 -8.898 -18.469 1 98.5 145 LEU B CA 1
ATOM 3280 C C . LEU B 1 145 ? 13.078 -9.352 -19.516 1 98.5 145 LEU B C 1
ATOM 3282 O O . LEU B 1 145 ? 12.531 -10.461 -19.422 1 98.5 145 LEU B O 1
ATOM 3286 N N . ARG B 1 146 ? 12.867 -8.484 -20.5 1 98.69 146 ARG B N 1
ATOM 3287 C CA . ARG B 1 146 ? 11.906 -8.781 -21.562 1 98.69 146 ARG B CA 1
ATOM 3288 C C . ARG B 1 146 ? 12.32 -10.023 -22.344 1 98.69 146 ARG B C 1
ATOM 3290 O O . ARG B 1 146 ? 11.492 -10.883 -22.641 1 98.69 146 ARG B O 1
ATOM 3297 N N . ARG B 1 147 ? 13.539 -10.117 -22.656 1 98.44 147 ARG B N 1
ATOM 3298 C CA . ARG B 1 147 ? 14.055 -11.281 -23.391 1 98.44 147 ARG B CA 1
ATOM 3299 C C . ARG B 1 147 ? 13.93 -12.547 -22.562 1 98.44 147 ARG B C 1
ATOM 3301 O O . ARG B 1 147 ? 13.594 -13.609 -23.078 1 98.44 147 ARG B O 1
ATOM 3308 N N . GLY B 1 148 ? 14.266 -12.438 -21.25 1 98.44 148 GLY B N 1
ATOM 3309 C CA . GLY B 1 148 ? 14.062 -13.578 -20.359 1 98.44 148 GLY B CA 1
ATOM 3310 C C . GLY B 1 148 ? 12.625 -14.047 -20.297 1 98.44 148 GLY B C 1
ATOM 3311 O O . GLY B 1 148 ? 12.352 -15.25 -20.344 1 98.44 148 GLY B O 1
ATOM 3312 N N . ALA B 1 149 ? 11.719 -13.094 -20.188 1 98.75 149 ALA B N 1
ATOM 3313 C CA . ALA B 1 149 ? 10.289 -13.398 -20.156 1 98.75 149 ALA B CA 1
ATOM 3314 C C . ALA B 1 149 ? 9.859 -14.133 -21.422 1 98.75 149 ALA B C 1
ATOM 3316 O O . ALA B 1 149 ? 9.102 -15.109 -21.359 1 98.75 149 ALA B O 1
ATOM 3317 N N . GLU B 1 150 ? 10.328 -13.711 -22.547 1 98.38 150 GLU B N 1
ATOM 3318 C CA . GLU B 1 150 ? 9.969 -14.273 -23.844 1 98.38 150 GLU B CA 1
ATOM 3319 C C . GLU B 1 150 ? 10.375 -15.742 -23.953 1 98.38 150 GLU B C 1
ATOM 3321 O O . GLU B 1 150 ? 9.703 -16.531 -24.594 1 98.38 150 GLU B O 1
ATOM 3326 N N . CYS B 1 151 ? 11.414 -16.109 -23.312 1 98.12 151 CYS B N 1
ATOM 3327 C CA . CYS B 1 151 ? 11.906 -17.484 -23.344 1 98.12 151 CYS B CA 1
ATOM 3328 C C . CYS B 1 151 ? 10.859 -18.453 -22.797 1 98.12 151 CYS B C 1
ATOM 3330 O O . CYS B 1 151 ? 10.836 -19.625 -23.172 1 98.12 151 CYS B O 1
ATOM 3332 N N . PHE B 1 152 ? 10.016 -17.953 -21.938 1 98.5 152 PHE B N 1
ATOM 3333 C CA . PHE B 1 152 ? 9.094 -18.828 -21.234 1 98.5 152 PHE B CA 1
ATOM 3334 C C . PHE B 1 152 ? 7.789 -18.984 -22 1 98.5 152 PHE B C 1
ATOM 3336 O O . PHE B 1 152 ? 6.992 -19.875 -21.703 1 98.5 152 PHE B O 1
ATOM 3343 N N . VAL B 1 153 ? 7.52 -18.141 -22.922 1 98.69 153 VAL B N 1
ATOM 3344 C CA . VAL B 1 153 ? 6.227 -18.109 -23.594 1 98.69 153 VAL B CA 1
ATOM 3345 C C . VAL B 1 153 ? 6.078 -19.344 -24.484 1 98.69 153 VAL B C 1
ATOM 3347 O O . VAL B 1 153 ? 7.004 -19.719 -25.203 1 98.69 153 VAL B O 1
ATOM 3350 N N . GLY B 1 154 ? 4.922 -19.984 -24.469 1 98.25 154 GLY B N 1
ATOM 3351 C CA . GLY B 1 154 ? 4.621 -21.188 -25.219 1 98.25 154 GLY B CA 1
ATOM 3352 C C . GLY B 1 154 ? 4.402 -22.406 -24.328 1 98.25 154 GLY B C 1
ATOM 3353 O O . GLY B 1 154 ? 4.301 -22.281 -23.109 1 98.25 154 GLY B O 1
ATOM 3354 N N . THR B 1 155 ? 4.16 -23.547 -24.938 1 98.12 155 THR B N 1
ATOM 3355 C CA . THR B 1 155 ? 3.992 -24.812 -24.219 1 98.12 155 THR B CA 1
ATOM 3356 C C . THR B 1 155 ? 5.34 -25.484 -23.984 1 98.12 155 THR B C 1
ATOM 3358 O O . THR B 1 155 ? 6.043 -25.844 -24.938 1 98.12 155 THR B O 1
ATOM 3361 N N . ARG B 1 156 ? 5.688 -25.594 -22.703 1 96.56 156 ARG B N 1
ATOM 3362 C CA . ARG B 1 156 ? 7.012 -26.094 -22.344 1 96.56 156 ARG B CA 1
ATOM 3363 C C . ARG B 1 156 ? 6.938 -26.984 -21.109 1 96.56 156 ARG B C 1
ATOM 3365 O O . ARG B 1 156 ? 5.914 -27.031 -20.422 1 96.56 156 ARG B O 1
ATOM 3372 N N . ASP B 1 157 ? 7.965 -27.844 -21 1 96.69 157 ASP B N 1
ATOM 3373 C CA . ASP B 1 157 ? 8.211 -28.531 -19.75 1 96.69 157 ASP B CA 1
ATOM 3374 C C . ASP B 1 157 ? 8.883 -27.609 -18.734 1 96.69 157 ASP B C 1
ATOM 3376 O O . ASP B 1 157 ? 10 -27.141 -18.969 1 96.69 157 ASP B O 1
ATOM 3380 N N . PHE B 1 158 ? 8.25 -27.359 -17.578 1 97.19 158 PHE B N 1
ATOM 3381 C CA . PHE B 1 158 ? 8.758 -26.375 -16.641 1 97.19 158 PHE B CA 1
ATOM 3382 C C . PHE B 1 158 ? 9.398 -27.047 -15.43 1 97.19 158 PHE B C 1
ATOM 3384 O O . PHE B 1 158 ? 9.508 -26.453 -14.359 1 97.19 158 PHE B O 1
ATOM 3391 N N . SER B 1 159 ? 9.875 -28.281 -15.555 1 95.56 159 SER B N 1
ATOM 3392 C CA . SER B 1 159 ? 10.531 -29.016 -14.492 1 95.56 159 SER B CA 1
ATOM 3393 C C . SER B 1 159 ? 11.711 -28.234 -13.922 1 95.56 159 SER B C 1
ATOM 3395 O O . SER B 1 159 ? 11.938 -28.234 -12.703 1 95.56 159 SER B O 1
ATOM 3397 N N . ALA B 1 160 ? 12.43 -27.547 -14.773 1 96.5 160 ALA B N 1
ATOM 3398 C CA . ALA B 1 160 ? 13.609 -26.797 -14.344 1 96.5 160 ALA B CA 1
ATOM 3399 C C . ALA B 1 160 ? 13.219 -25.594 -13.484 1 96.5 160 ALA B C 1
ATOM 3401 O O . ALA B 1 160 ? 14.055 -25.016 -12.789 1 96.5 160 ALA B O 1
ATOM 3402 N N . PHE B 1 161 ? 11.953 -25.219 -13.539 1 97.38 161 PHE B N 1
ATOM 3403 C CA . PHE B 1 161 ? 11.523 -24.016 -12.844 1 97.38 161 PHE B CA 1
ATOM 3404 C C . PHE B 1 161 ? 10.391 -24.328 -11.875 1 97.38 161 PHE B C 1
ATOM 3406 O O . PHE B 1 161 ? 9.539 -23.469 -11.609 1 97.38 161 PHE B O 1
ATOM 3413 N N . SER B 1 162 ? 10.344 -25.5 -11.414 1 95.25 162 SER B N 1
ATOM 3414 C CA . SER B 1 162 ? 9.367 -25.891 -10.398 1 95.25 162 SER B CA 1
ATOM 3415 C C . SER B 1 162 ? 10.016 -26.688 -9.281 1 95.25 162 SER B C 1
ATOM 3417 O O . SER B 1 162 ? 11.039 -27.344 -9.492 1 95.25 162 SER B O 1
ATOM 3419 N N . ASN B 1 163 ? 9.477 -26.562 -8.102 1 91.56 163 ASN B N 1
ATOM 3420 C CA . ASN B 1 163 ? 9.914 -27.375 -6.98 1 91.56 163 ASN B CA 1
ATOM 3421 C C . ASN B 1 163 ? 9.078 -28.641 -6.848 1 91.56 163 ASN B C 1
ATOM 3423 O O . ASN B 1 163 ? 7.969 -28.719 -7.383 1 91.56 163 ASN B O 1
ATOM 3427 N N . LYS B 1 164 ? 9.664 -29.625 -6.277 1 83.5 164 LYS B N 1
ATOM 3428 C CA . LYS B 1 164 ? 8.906 -30.844 -5.996 1 83.5 164 LYS B CA 1
ATOM 3429 C C . LYS B 1 164 ? 7.91 -30.625 -4.859 1 83.5 164 LYS B C 1
ATOM 3431 O O . LYS B 1 164 ? 8.266 -30.062 -3.82 1 83.5 164 LYS B O 1
ATOM 3436 N N . PRO B 1 165 ? 6.645 -30.906 -5.188 1 73.88 165 PRO B N 1
ATOM 3437 C CA . PRO B 1 165 ? 5.66 -30.75 -4.109 1 73.88 165 PRO B CA 1
ATOM 3438 C C . PRO B 1 165 ? 5.93 -31.672 -2.924 1 73.88 165 PRO B C 1
ATOM 3440 O O . PRO B 1 165 ? 6.598 -32.719 -3.076 1 73.88 165 PRO B O 1
ATOM 3443 N N . ARG B 1 166 ? 5.598 -31.297 -1.79 1 66.06 166 ARG B N 1
ATOM 3444 C CA . ARG B 1 166 ? 5.805 -32.062 -0.57 1 66.06 166 ARG B CA 1
ATOM 3445 C C . ARG B 1 166 ? 5.133 -33.438 -0.668 1 66.06 166 ARG B C 1
ATOM 3447 O O . ARG B 1 166 ? 5.645 -34.438 -0.141 1 66.06 166 ARG B O 1
ATOM 3454 N N . ASP B 1 167 ? 3.961 -33.312 -1.254 1 62.12 167 ASP B N 1
ATOM 3455 C CA . ASP B 1 167 ? 3.279 -34.562 -1.484 1 62.12 167 ASP B CA 1
ATOM 3456 C C . ASP B 1 167 ? 3.812 -35.25 -2.738 1 62.12 167 ASP B C 1
ATOM 3458 O O . ASP B 1 167 ? 3.422 -34.938 -3.855 1 62.12 167 ASP B O 1
ATOM 3462 N N . LYS B 1 168 ? 4.766 -36.219 -2.527 1 61.03 168 LYS B N 1
ATOM 3463 C CA . LYS B 1 168 ? 5.539 -36.875 -3.568 1 61.03 168 LYS B CA 1
ATOM 3464 C C . LYS B 1 168 ? 4.645 -37.75 -4.457 1 61.03 168 LYS B C 1
ATOM 3466 O O . LYS B 1 168 ? 5.055 -38.156 -5.539 1 61.03 168 LYS B O 1
ATOM 3471 N N . THR B 1 169 ? 3.52 -38.062 -3.955 1 56.81 169 THR B N 1
ATOM 3472 C CA . THR B 1 169 ? 2.641 -38.938 -4.719 1 56.81 169 THR B CA 1
ATOM 3473 C C . THR B 1 169 ? 1.995 -38.188 -5.879 1 56.81 169 THR B C 1
ATOM 3475 O O . THR B 1 169 ? 1.453 -38.781 -6.801 1 56.81 169 THR B O 1
ATOM 3478 N N . LEU B 1 170 ? 2.053 -36.875 -5.812 1 58.47 170 LEU B N 1
ATOM 3479 C CA . LEU B 1 170 ? 1.401 -36.094 -6.84 1 58.47 170 LEU B CA 1
ATOM 3480 C C . LEU B 1 170 ? 2.344 -35.812 -8.008 1 58.47 170 LEU B C 1
ATOM 3482 O O . LEU B 1 170 ? 3.326 -35.094 -7.875 1 58.47 170 LEU B O 1
ATOM 3486 N N . VAL B 1 171 ? 2.51 -36.938 -8.883 1 59.41 171 VAL B N 1
ATOM 3487 C CA . VAL B 1 171 ? 3.256 -36.656 -10.102 1 59.41 171 VAL B CA 1
ATOM 3488 C C . VAL B 1 171 ? 2.439 -35.75 -11.016 1 59.41 171 VAL B C 1
ATOM 3490 O O . VAL B 1 171 ? 1.343 -36.125 -11.445 1 59.41 171 VAL B O 1
ATOM 3493 N N . ARG B 1 172 ? 2.795 -34.469 -11.078 1 73.88 172 ARG B N 1
ATOM 3494 C CA . ARG B 1 172 ? 2.068 -33.594 -11.977 1 73.88 172 ARG B CA 1
ATOM 3495 C C . ARG B 1 172 ? 2.828 -33.375 -13.281 1 73.88 172 ARG B C 1
ATOM 3497 O O . ARG B 1 172 ? 4.062 -33.375 -13.297 1 73.88 172 ARG B O 1
ATOM 3504 N N . ASP B 1 173 ? 2.102 -33.469 -14.289 1 86.88 173 ASP B N 1
ATOM 3505 C CA . ASP B 1 173 ? 2.607 -33.094 -15.609 1 86.88 173 ASP B CA 1
ATOM 3506 C C . ASP B 1 173 ? 3.273 -31.734 -15.578 1 86.88 173 ASP B C 1
ATOM 3508 O O . ASP B 1 173 ? 2.629 -30.734 -15.25 1 86.88 173 ASP B O 1
ATOM 3512 N N . PRO B 1 174 ? 4.539 -31.703 -15.852 1 93.5 174 PRO B N 1
ATOM 3513 C CA . PRO B 1 174 ? 5.262 -30.438 -15.742 1 93.5 174 PRO B CA 1
ATOM 3514 C C . PRO B 1 174 ? 5.07 -29.547 -16.969 1 93.5 174 PRO B C 1
ATOM 3516 O O . PRO B 1 174 ? 5.641 -28.453 -17.031 1 93.5 174 PRO B O 1
ATOM 3519 N N . VAL B 1 175 ? 4.297 -30.031 -17.938 1 96.31 175 VAL B N 1
ATOM 3520 C CA . VAL B 1 175 ? 4.07 -29.234 -19.141 1 96.31 175 VAL B CA 1
ATOM 3521 C C . VAL B 1 175 ? 2.979 -28.203 -18.891 1 96.31 175 VAL B C 1
ATOM 3523 O O . VAL B 1 175 ? 1.891 -28.547 -18.422 1 96.31 175 VAL B O 1
ATOM 3526 N N . ARG B 1 176 ? 3.283 -26.984 -19.141 1 97.12 176 ARG B N 1
ATOM 3527 C CA . ARG B 1 176 ? 2.357 -25.859 -19.047 1 97.12 176 ARG B CA 1
ATOM 3528 C C . ARG B 1 176 ? 2.461 -24.953 -20.266 1 97.12 176 ARG B C 1
ATOM 3530 O O . ARG B 1 176 ? 3.434 -25.047 -21.031 1 97.12 176 ARG B O 1
ATOM 3537 N N . THR B 1 177 ? 1.435 -24.188 -20.453 1 98.44 177 THR B N 1
ATOM 3538 C CA . THR B 1 177 ? 1.449 -23.172 -21.484 1 98.44 177 THR B CA 1
ATOM 3539 C C . THR B 1 177 ? 1.435 -21.766 -20.875 1 98.44 177 THR B C 1
ATOM 3541 O O . THR B 1 177 ? 0.54 -21.438 -20.094 1 98.44 177 THR B O 1
ATOM 3544 N N . ILE B 1 178 ? 2.391 -21 -21.172 1 98.75 178 ILE B N 1
ATOM 3545 C CA . ILE B 1 178 ? 2.398 -19.562 -20.875 1 98.75 178 ILE B CA 1
ATOM 3546 C C . ILE B 1 178 ? 1.938 -18.781 -22.094 1 98.75 178 ILE B C 1
ATOM 3548 O O . ILE B 1 178 ? 2.59 -18.812 -23.141 1 98.75 178 ILE B O 1
ATOM 3552 N N . TYR B 1 179 ? 0.851 -18.109 -21.984 1 98.81 179 TYR B N 1
ATOM 3553 C CA . TYR B 1 179 ? 0.259 -17.359 -23.094 1 98.81 179 TYR B CA 1
ATOM 3554 C C . TYR B 1 179 ? 0.979 -16.047 -23.312 1 98.81 179 TYR B C 1
ATOM 3556 O O . TYR B 1 179 ? 1.151 -15.602 -24.438 1 98.81 179 TYR B O 1
ATOM 3564 N N . ARG B 1 180 ? 1.34 -15.414 -22.281 1 98.69 180 ARG B N 1
ATOM 3565 C CA . ARG B 1 180 ? 2.047 -14.141 -22.344 1 98.69 180 ARG B CA 1
ATOM 3566 C C . ARG B 1 180 ? 2.863 -13.906 -21.078 1 98.69 180 ARG B C 1
ATOM 3568 O O . ARG B 1 180 ? 2.498 -14.383 -20 1 98.69 180 ARG B O 1
ATOM 3575 N N . PHE B 1 181 ? 3.934 -13.25 -21.188 1 98.81 181 PHE B N 1
ATOM 3576 C CA . PHE B 1 181 ? 4.797 -12.812 -20.109 1 98.81 181 PHE B CA 1
ATOM 3577 C C . PHE B 1 181 ? 5.379 -11.43 -20.391 1 98.81 181 PHE B C 1
ATOM 3579 O O . PHE B 1 181 ? 6.371 -11.312 -21.109 1 98.81 181 PHE B O 1
ATOM 3586 N N . ASP B 1 182 ? 4.816 -10.375 -19.781 1 98.75 182 ASP B N 1
ATOM 3587 C CA . ASP B 1 182 ? 5.129 -8.992 -20.125 1 98.75 182 ASP B CA 1
ATOM 3588 C C . ASP B 1 182 ? 5.887 -8.305 -19 1 98.75 182 ASP B C 1
ATOM 3590 O O . ASP B 1 182 ? 5.688 -8.625 -17.828 1 98.75 182 ASP B O 1
ATOM 3594 N N . VAL B 1 183 ? 6.766 -7.465 -19.375 1 98.31 183 VAL B N 1
ATOM 3595 C CA . VAL B 1 183 ? 7.438 -6.555 -18.453 1 98.31 183 VAL B CA 1
ATOM 3596 C C . VAL B 1 183 ? 6.918 -5.133 -18.656 1 98.31 183 VAL B C 1
ATOM 3598 O O . VAL B 1 183 ? 7.23 -4.488 -19.656 1 98.31 183 VAL B O 1
ATOM 3601 N N . ASN B 1 184 ? 6.172 -4.656 -17.703 1 97.75 184 ASN B N 1
ATOM 3602 C CA . ASN B 1 184 ? 5.527 -3.354 -17.812 1 97.75 184 ASN B CA 1
ATOM 3603 C C . ASN B 1 184 ? 6.16 -2.328 -16.875 1 97.75 184 ASN B C 1
ATOM 3605 O O . ASN B 1 184 ? 6.281 -2.57 -15.68 1 97.75 184 ASN B O 1
ATOM 3609 N N . GLU B 1 185 ? 6.535 -1.221 -17.438 1 96 185 GLU B N 1
ATOM 3610 C CA . GLU B 1 185 ? 6.957 -0.089 -16.625 1 96 185 GLU B CA 1
ATOM 3611 C C . GLU B 1 185 ? 5.762 0.732 -16.156 1 96 185 GLU B C 1
ATOM 3613 O O . GLU B 1 185 ? 5.031 1.298 -16.969 1 96 185 GLU B O 1
ATOM 3618 N N . LEU B 1 186 ? 5.5 0.727 -14.883 1 92.94 186 LEU B N 1
ATOM 3619 C CA . LEU B 1 186 ? 4.336 1.425 -14.352 1 92.94 186 LEU B CA 1
ATOM 3620 C C . LEU B 1 186 ? 4.582 2.928 -14.289 1 92.94 186 LEU B C 1
ATOM 3622 O O . LEU B 1 186 ? 5.734 3.369 -14.211 1 92.94 186 LEU B O 1
ATOM 3626 N N . LYS B 1 187 ? 3.354 3.674 -14.367 1 74.12 187 LYS B N 1
ATOM 3627 C CA . LYS B 1 187 ? 3.443 5.129 -14.289 1 74.12 187 LYS B CA 1
ATOM 3628 C C . LYS B 1 187 ? 4.086 5.57 -12.977 1 74.12 187 LYS B C 1
ATOM 3630 O O . LYS B 1 187 ? 3.779 5.02 -11.914 1 74.12 187 LYS B O 1
ATOM 3635 N N . GLY B 1 188 ? 5.152 6.09 -12.82 1 65.62 188 GLY B N 1
ATOM 3636 C CA . GLY B 1 188 ? 6.023 6.539 -11.75 1 65.62 188 GLY B CA 1
ATOM 3637 C C . GLY B 1 188 ? 7.414 5.941 -11.82 1 65.62 188 GLY B C 1
ATOM 3638 O O . GLY B 1 188 ? 7.59 4.82 -12.305 1 65.62 188 GLY B O 1
ATOM 3639 N N . ASP B 1 189 ? 8.367 6.496 -11.852 1 71.44 189 ASP B N 1
ATOM 3640 C CA . ASP B 1 189 ? 9.773 6.262 -12.148 1 71.44 189 ASP B CA 1
ATOM 3641 C C . ASP B 1 189 ? 10.352 5.172 -11.25 1 71.44 189 ASP B C 1
ATOM 3643 O O . ASP B 1 189 ? 10.5 5.367 -10.047 1 71.44 189 ASP B O 1
ATOM 3647 N N . GLY B 1 190 ? 10.328 3.758 -11.859 1 90.69 190 GLY B N 1
ATOM 3648 C CA . GLY B 1 190 ? 11.211 2.787 -11.234 1 90.69 190 GLY B CA 1
ATOM 3649 C C . GLY B 1 190 ? 10.492 1.539 -10.766 1 90.69 190 GLY B C 1
ATOM 3650 O O . GLY B 1 190 ? 11.117 0.628 -10.211 1 90.69 190 GLY B O 1
ATOM 3651 N N . LEU B 1 191 ? 9.125 1.537 -10.992 1 96.06 191 LEU B N 1
ATOM 3652 C CA . LEU B 1 191 ? 8.383 0.33 -10.641 1 96.06 191 LEU B CA 1
ATOM 3653 C C . LEU B 1 191 ? 8.086 -0.503 -11.883 1 96.06 191 LEU B C 1
ATOM 3655 O O . LEU B 1 191 ? 7.598 0.022 -12.891 1 96.06 191 LEU B O 1
ATOM 3659 N N . LEU B 1 192 ? 8.445 -1.77 -11.797 1 97.88 192 LEU B N 1
ATOM 3660 C CA . LEU B 1 192 ? 8.148 -2.711 -12.867 1 97.88 192 LEU B CA 1
ATOM 3661 C C . LEU B 1 192 ? 7.109 -3.736 -12.422 1 97.88 192 LEU B C 1
ATOM 3663 O O . LEU B 1 192 ? 7.105 -4.156 -11.266 1 97.88 192 LEU B O 1
ATOM 3667 N N . ARG B 1 193 ? 6.262 -4.07 -13.289 1 98.56 193 ARG B N 1
ATOM 3668 C CA . ARG B 1 193 ? 5.324 -5.168 -13.102 1 98.56 193 ARG B CA 1
ATOM 3669 C C . ARG B 1 193 ? 5.566 -6.281 -14.117 1 98.56 193 ARG B C 1
ATOM 3671 O O . ARG B 1 193 ? 5.402 -6.07 -15.32 1 98.56 193 ARG B O 1
ATOM 3678 N N . LEU B 1 194 ? 6.055 -7.375 -13.664 1 98.81 194 LEU B N 1
ATOM 3679 C CA . LEU B 1 194 ? 6.125 -8.586 -14.477 1 98.81 194 LEU B CA 1
ATOM 3680 C C . LEU B 1 194 ? 4.789 -9.32 -14.469 1 98.81 194 LEU B C 1
ATOM 3682 O O . LEU B 1 194 ? 4.281 -9.68 -13.406 1 98.81 194 LEU B O 1
ATOM 3686 N N . GLU B 1 195 ? 4.223 -9.453 -15.602 1 98.88 195 GLU B N 1
ATOM 3687 C CA . GLU B 1 195 ? 2.879 -10.008 -15.734 1 98.88 195 GLU B CA 1
ATOM 3688 C C . GLU B 1 195 ? 2.891 -11.281 -16.578 1 98.88 195 GLU B C 1
ATOM 3690 O O . GLU B 1 195 ? 3.193 -11.242 -17.766 1 98.88 195 GLU B O 1
ATOM 3695 N N . VAL B 1 196 ? 2.527 -12.422 -15.938 1 98.94 196 VAL B N 1
ATOM 3696 C CA . VAL B 1 196 ? 2.547 -13.703 -16.641 1 98.94 196 VAL B CA 1
ATOM 3697 C C . VAL B 1 196 ? 1.152 -14.328 -16.625 1 98.94 196 VAL B C 1
ATOM 3699 O O . VAL B 1 196 ? 0.468 -14.297 -15.594 1 98.94 196 VAL B O 1
ATOM 3702 N N . GLU B 1 197 ? 0.741 -14.719 -17.734 1 98.88 197 GLU B N 1
ATOM 3703 C CA . GLU B 1 197 ? -0.532 -15.414 -17.922 1 98.88 197 GLU B CA 1
ATOM 3704 C C . GLU B 1 197 ? -0.324 -16.812 -18.5 1 98.88 197 GLU B C 1
ATOM 3706 O O . GLU B 1 197 ? 0.393 -16.984 -19.484 1 98.88 197 GLU B O 1
ATOM 3711 N N . GLY B 1 198 ? -0.904 -17.781 -17.891 1 98.56 198 GLY B N 1
ATOM 3712 C CA . GLY B 1 198 ? -0.8 -19.156 -18.359 1 98.56 198 GLY B CA 1
ATOM 3713 C C . GLY B 1 198 ? -1.994 -20 -17.969 1 98.56 198 GLY B C 1
ATOM 3714 O O . GLY B 1 198 ? -2.928 -19.516 -17.328 1 98.56 198 GLY B O 1
ATOM 3715 N N . ASN B 1 199 ? -1.983 -21.266 -18.391 1 97.44 199 ASN B N 1
ATOM 3716 C CA . ASN B 1 199 ? -3.094 -22.172 -18.109 1 97.44 199 ASN B CA 1
ATOM 3717 C C . ASN B 1 199 ? -2.973 -22.797 -16.719 1 97.44 199 ASN B C 1
ATOM 3719 O O . ASN B 1 199 ? -3.871 -23.516 -16.281 1 97.44 199 ASN B O 1
ATOM 3723 N N . GLY B 1 200 ? -1.947 -22.547 -16.047 1 96.06 200 GLY B N 1
ATOM 3724 C CA . GLY B 1 200 ? -1.612 -23.047 -14.734 1 96.06 200 GLY B CA 1
ATOM 3725 C C . GLY B 1 200 ? -0.123 -23.016 -14.438 1 96.06 200 GLY B C 1
ATOM 3726 O O . GLY B 1 200 ? 0.689 -22.859 -15.352 1 96.06 200 GLY B O 1
ATOM 3727 N N . PHE B 1 201 ? 0.178 -23.125 -13.227 1 96.69 201 PHE B N 1
ATOM 3728 C CA . PHE B 1 201 ? 1.58 -23.047 -12.836 1 96.69 201 PHE B CA 1
ATOM 3729 C C . PHE B 1 201 ? 1.912 -24.125 -11.812 1 96.69 201 PHE B C 1
ATOM 3731 O O . PHE B 1 201 ? 1.088 -24.453 -10.953 1 96.69 201 PHE B O 1
ATOM 3738 N N . MET 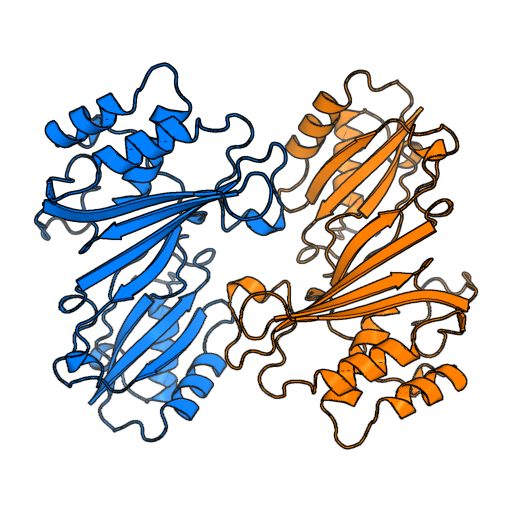B 1 202 ? 3.094 -24.594 -11.898 1 95.06 202 MET B N 1
ATOM 3739 C CA . MET B 1 202 ? 3.602 -25.547 -10.922 1 95.06 202 MET B CA 1
ATOM 3740 C C . MET B 1 202 ? 4.004 -24.859 -9.625 1 95.06 202 MET B C 1
ATOM 3742 O O . MET B 1 202 ? 3.998 -23.625 -9.555 1 95.06 202 MET B O 1
ATOM 3746 N N . TYR B 1 203 ? 4.312 -25.797 -8.648 1 95.06 203 TYR B N 1
ATOM 3747 C CA . TYR B 1 203 ? 4.727 -25.297 -7.34 1 95.06 203 TYR B CA 1
ATOM 3748 C C . TYR B 1 203 ? 5.949 -24.391 -7.465 1 95.06 203 TYR B C 1
ATOM 3750 O O . TYR B 1 203 ? 6.992 -24.812 -7.973 1 95.06 203 TYR B O 1
ATOM 3758 N N . LYS B 1 204 ? 5.828 -23.109 -7.043 1 97.06 204 LYS B N 1
ATOM 3759 C CA . LYS B 1 204 ? 6.859 -22.078 -6.98 1 97.06 204 LYS B CA 1
ATOM 3760 C C . LYS B 1 204 ? 7.328 -21.688 -8.375 1 97.06 204 LYS B C 1
ATOM 3762 O O . LYS B 1 204 ? 8.305 -20.953 -8.523 1 97.06 204 LYS B O 1
ATOM 3767 N N . GLN B 1 205 ? 6.645 -22.047 -9.383 1 97.88 205 GLN B N 1
ATOM 3768 C CA . GLN B 1 205 ? 7.09 -21.859 -10.758 1 97.88 205 GLN B CA 1
ATOM 3769 C C . GLN B 1 205 ? 7.293 -20.391 -11.078 1 97.88 205 GLN B C 1
ATOM 3771 O O . GLN B 1 205 ? 8.344 -20 -11.586 1 97.88 205 GLN B O 1
ATOM 3776 N N . VAL B 1 206 ? 6.305 -19.516 -10.781 1 98.75 206 VAL B N 1
ATOM 3777 C CA . VAL B 1 206 ? 6.383 -18.109 -11.141 1 98.75 206 VAL B CA 1
ATOM 3778 C C . VAL B 1 206 ? 7.574 -17.453 -10.438 1 98.75 206 VAL B C 1
ATOM 3780 O O . VAL B 1 206 ? 8.336 -16.719 -11.062 1 98.75 206 VAL B O 1
ATOM 3783 N N . ARG B 1 207 ? 7.738 -17.75 -9.195 1 98.81 207 ARG B N 1
ATOM 3784 C CA . ARG B 1 207 ? 8.844 -17.172 -8.422 1 98.81 207 ARG B CA 1
ATOM 3785 C C . ARG B 1 207 ? 10.188 -17.625 -8.984 1 98.81 207 ARG B C 1
ATOM 3787 O O . ARG B 1 207 ? 11.141 -16.844 -9.039 1 98.81 207 ARG B O 1
ATOM 3794 N N . ASN B 1 208 ? 10.25 -18.891 -9.359 1 98.56 208 ASN B N 1
ATOM 3795 C CA . ASN B 1 208 ? 11.484 -19.406 -9.945 1 98.56 208 ASN B CA 1
ATOM 3796 C C . ASN B 1 208 ? 11.781 -18.75 -11.297 1 98.56 208 ASN B C 1
ATOM 3798 O O . ASN B 1 208 ? 12.93 -18.406 -11.586 1 98.56 208 ASN B O 1
ATOM 3802 N N . MET B 1 209 ? 10.766 -18.609 -12.07 1 98.75 209 MET B N 1
ATOM 3803 C CA . MET B 1 209 ? 10.938 -17.922 -13.352 1 98.75 209 MET B CA 1
ATOM 3804 C C . MET B 1 209 ? 11.422 -16.484 -13.148 1 98.75 209 MET B C 1
ATOM 3806 O O . MET B 1 209 ? 12.391 -16.062 -13.773 1 98.75 209 MET B O 1
ATOM 3810 N N . VAL B 1 210 ? 10.812 -15.789 -12.219 1 98.88 210 VAL B N 1
ATOM 3811 C CA . VAL B 1 210 ? 11.164 -14.398 -11.953 1 98.88 210 VAL B CA 1
ATOM 3812 C C . VAL B 1 210 ? 12.594 -14.32 -11.414 1 98.88 210 VAL B C 1
ATOM 3814 O O . VAL B 1 210 ? 13.359 -13.438 -11.789 1 98.88 210 VAL B O 1
ATOM 3817 N N . GLY B 1 211 ? 12.922 -15.25 -10.523 1 98.56 211 GLY B N 1
ATOM 3818 C CA . GLY B 1 211 ? 14.289 -15.305 -10.031 1 98.56 211 GLY B CA 1
ATOM 3819 C C . GLY B 1 211 ? 15.32 -15.43 -11.133 1 98.56 211 GLY B C 1
ATOM 3820 O O . GLY B 1 211 ? 16.328 -14.734 -11.125 1 98.56 211 GLY B O 1
ATOM 3821 N N . ALA B 1 212 ? 15.078 -16.312 -12.078 1 98.5 212 ALA B N 1
ATOM 3822 C CA . ALA B 1 212 ? 15.977 -16.5 -13.203 1 98.5 212 ALA B CA 1
ATOM 3823 C C . ALA B 1 212 ? 16.062 -15.25 -14.07 1 98.5 212 ALA B C 1
ATOM 3825 O O . ALA B 1 212 ? 17.141 -14.859 -14.508 1 98.5 212 ALA B O 1
ATOM 3826 N N . MET B 1 213 ? 14.953 -14.641 -14.305 1 98.62 213 MET B N 1
ATOM 3827 C CA . MET B 1 213 ? 14.906 -13.414 -15.094 1 98.62 213 MET B CA 1
ATOM 3828 C C . MET B 1 213 ? 15.758 -12.32 -14.445 1 98.62 213 MET B C 1
ATOM 3830 O O . MET B 1 213 ? 16.547 -11.664 -15.125 1 98.62 213 MET B O 1
ATOM 3834 N N . ILE B 1 214 ? 15.57 -12.133 -13.148 1 98.44 214 ILE B N 1
ATOM 3835 C CA . ILE B 1 214 ? 16.312 -11.102 -12.43 1 98.44 214 ILE B CA 1
ATOM 3836 C C . ILE B 1 214 ? 17.812 -11.398 -12.5 1 98.44 214 ILE B C 1
ATOM 3838 O O . ILE B 1 214 ? 18.609 -10.508 -12.773 1 98.44 214 ILE B O 1
ATOM 3842 N N . THR B 1 215 ? 18.172 -12.633 -12.297 1 98.12 215 THR B N 1
ATOM 3843 C CA . THR B 1 215 ? 19.562 -13.031 -12.352 1 98.12 215 THR B CA 1
ATOM 3844 C C . THR B 1 215 ? 20.172 -12.734 -13.719 1 98.12 215 THR B C 1
ATOM 3846 O O . THR B 1 215 ? 21.25 -12.133 -13.812 1 98.12 215 THR B O 1
ATOM 3849 N N . ALA B 1 216 ? 19.484 -13.094 -14.766 1 97.88 216 ALA B N 1
ATOM 3850 C CA . ALA B 1 216 ? 19.969 -12.875 -16.125 1 97.88 216 ALA B CA 1
ATOM 3851 C C . ALA B 1 216 ? 20.062 -11.383 -16.438 1 97.88 216 ALA B C 1
ATOM 3853 O O . ALA B 1 216 ? 20.922 -10.953 -17.219 1 97.88 216 ALA B O 1
ATOM 3854 N N . ALA B 1 217 ? 19.219 -10.617 -15.812 1 98.19 217 ALA B N 1
ATOM 3855 C CA . ALA B 1 217 ? 19.125 -9.195 -16.141 1 98.19 217 ALA B CA 1
ATOM 3856 C C . ALA B 1 217 ? 20.094 -8.375 -15.297 1 98.19 217 ALA B C 1
ATOM 3858 O O . ALA B 1 217 ? 20.281 -7.18 -15.547 1 98.19 217 ALA B O 1
ATOM 3859 N N . THR B 1 218 ? 20.703 -8.938 -14.273 1 96.62 218 THR B N 1
ATOM 3860 C CA . THR B 1 218 ? 21.562 -8.172 -13.375 1 96.62 218 THR B CA 1
ATOM 3861 C C . THR B 1 218 ? 22.969 -8.742 -13.352 1 96.62 218 THR B C 1
ATOM 3863 O O . THR B 1 218 ? 23.906 -8.086 -12.875 1 96.62 218 THR B O 1
ATOM 3866 N N . SER B 1 219 ? 23.125 -9.969 -13.781 1 92.75 219 SER B N 1
ATOM 3867 C CA . SER B 1 219 ? 24.422 -10.641 -13.711 1 92.75 219 SER B CA 1
ATOM 3868 C C . SER B 1 219 ? 25.172 -10.531 -15.039 1 92.75 219 SER B C 1
ATOM 3870 O O . SER B 1 219 ? 24.547 -10.414 -16.094 1 92.75 219 SER B O 1
ATOM 3872 N N . LYS B 1 220 ? 26.469 -10.656 -14.906 1 90.88 220 LYS B N 1
ATOM 3873 C CA . LYS B 1 220 ? 27.312 -10.727 -16.094 1 90.88 220 LYS B CA 1
ATOM 3874 C C . LYS B 1 220 ? 27.516 -12.172 -16.531 1 90.88 220 LYS B C 1
ATOM 3876 O O . LYS B 1 220 ? 27.891 -12.438 -17.688 1 90.88 220 LYS B O 1
ATOM 3881 N N . LYS B 1 221 ? 27.156 -13.07 -15.695 1 93.31 221 LYS B N 1
ATOM 3882 C CA . LYS B 1 221 ? 27.484 -14.469 -15.93 1 93.31 221 LYS B CA 1
ATOM 3883 C C . LYS B 1 221 ? 26.312 -15.203 -16.578 1 93.31 221 LYS B C 1
ATOM 3885 O O . LYS B 1 221 ? 26.469 -16.312 -17.109 1 93.31 221 LYS B O 1
ATOM 3890 N N . MET B 1 222 ? 25.188 -14.664 -16.484 1 95.81 222 MET B N 1
ATOM 3891 C CA . MET B 1 222 ? 24 -15.305 -17.031 1 95.81 222 MET B CA 1
ATOM 3892 C C . MET B 1 222 ? 23.266 -14.375 -18 1 95.81 222 MET B C 1
ATOM 3894 O O . MET B 1 222 ? 23.047 -13.203 -17.688 1 95.81 222 MET B O 1
ATOM 3898 N N . GLN B 1 223 ? 22.938 -14.945 -19.156 1 96.5 223 GLN B N 1
ATOM 3899 C CA . GLN B 1 223 ? 22.188 -14.219 -20.188 1 96.5 223 GLN B CA 1
ATOM 3900 C C . GLN B 1 223 ? 20.812 -14.844 -20.391 1 96.5 223 GLN B C 1
ATOM 3902 O O . GLN B 1 223 ? 20.578 -15.992 -20.016 1 96.5 223 GLN B O 1
ATOM 3907 N N . PRO B 1 224 ? 19.891 -14.031 -20.953 1 96.44 224 PRO B N 1
ATOM 3908 C CA . PRO B 1 224 ? 18.562 -14.57 -21.219 1 96.44 224 PRO B CA 1
ATOM 3909 C C . PRO B 1 224 ? 18.594 -15.883 -21.984 1 96.44 224 PRO B C 1
ATOM 3911 O O . PRO B 1 224 ? 17.766 -16.781 -21.734 1 96.44 224 PRO B O 1
ATOM 3914 N N . ALA B 1 225 ? 19.547 -16.062 -22.859 1 96 225 ALA B N 1
ATOM 3915 C CA . ALA B 1 225 ? 19.672 -17.297 -23.641 1 96 225 ALA B CA 1
ATOM 3916 C C . ALA B 1 225 ? 19.906 -18.5 -22.719 1 96 225 ALA B C 1
ATOM 3918 O O . ALA B 1 225 ? 19.5 -19.625 -23.062 1 96 225 ALA B O 1
ATOM 3919 N N . ASP B 1 226 ? 20.5 -18.25 -21.625 1 97.06 226 ASP B N 1
ATOM 3920 C CA . ASP B 1 226 ? 20.75 -19.328 -20.656 1 97.06 226 ASP B CA 1
ATOM 3921 C C . ASP B 1 226 ? 19.438 -19.844 -20.078 1 97.06 226 ASP B C 1
ATOM 3923 O O . ASP B 1 226 ? 19.344 -21.016 -19.688 1 97.06 226 ASP B O 1
ATOM 3927 N N . ILE B 1 227 ? 18.438 -19 -19.953 1 97.31 227 ILE B N 1
ATOM 3928 C CA . ILE B 1 227 ? 17.125 -19.406 -19.453 1 97.31 227 ILE B CA 1
ATOM 3929 C C . ILE B 1 227 ? 16.516 -20.453 -20.375 1 97.31 227 ILE B C 1
ATOM 3931 O O . ILE B 1 227 ? 15.992 -21.469 -19.922 1 97.31 227 ILE B O 1
ATOM 3935 N N . ALA B 1 228 ? 16.609 -20.219 -21.672 1 96 228 ALA B N 1
ATOM 3936 C CA . ALA B 1 228 ? 16.125 -21.172 -22.656 1 96 228 ALA B CA 1
ATOM 3937 C C . ALA B 1 228 ? 16.828 -22.531 -22.531 1 96 228 ALA B C 1
ATOM 3939 O O . ALA B 1 228 ? 16.188 -23.578 -22.609 1 96 228 ALA B O 1
ATOM 3940 N N . ALA B 1 229 ? 18.094 -22.422 -22.312 1 96.25 229 ALA B N 1
ATOM 3941 C CA . ALA B 1 229 ? 18.875 -23.641 -22.156 1 96.25 229 ALA B CA 1
ATOM 3942 C C . ALA B 1 229 ? 18.438 -24.406 -20.906 1 96.25 229 ALA B C 1
ATOM 3944 O O . ALA B 1 229 ? 18.375 -25.625 -20.906 1 96.25 229 ALA B O 1
ATOM 3945 N N . MET B 1 230 ? 18.203 -23.703 -19.844 1 96.31 230 MET B N 1
ATOM 3946 C CA . MET B 1 230 ? 17.734 -24.312 -18.609 1 96.31 230 MET B CA 1
ATOM 3947 C C . MET B 1 230 ? 16.391 -25.016 -18.812 1 96.31 230 MET B C 1
ATOM 3949 O O . MET B 1 230 ? 16.172 -26.109 -18.312 1 96.31 230 MET B O 1
ATOM 3953 N N . LEU B 1 231 ? 15.516 -24.344 -19.531 1 95.44 231 LEU B N 1
ATOM 3954 C CA . LEU B 1 231 ? 14.211 -24.906 -19.844 1 95.44 231 LEU B CA 1
ATOM 3955 C C . LEU B 1 231 ? 14.359 -26.234 -20.578 1 95.44 231 LEU B C 1
ATOM 3957 O O . LEU B 1 231 ? 13.68 -27.219 -20.266 1 95.44 231 LEU B O 1
ATOM 3961 N N . GLU B 1 232 ? 15.258 -26.297 -21.5 1 94.5 232 GLU B N 1
ATOM 3962 C CA . GLU B 1 232 ? 15.5 -27.5 -22.281 1 94.5 232 GLU B CA 1
ATOM 3963 C C . GLU B 1 232 ? 16.109 -28.609 -21.422 1 94.5 232 GLU B C 1
ATOM 3965 O O . GLU B 1 232 ? 15.812 -29.781 -21.625 1 94.5 232 GLU B O 1
ATOM 3970 N N . GLY B 1 233 ? 16.859 -28.219 -20.531 1 93.88 233 GLY B N 1
ATOM 3971 C CA . GLY B 1 233 ? 17.562 -29.172 -19.688 1 93.88 233 GLY B CA 1
ATOM 3972 C C . GLY B 1 233 ? 16.672 -29.859 -18.672 1 93.88 233 GLY B C 1
ATOM 3973 O O . GLY B 1 233 ? 17 -30.938 -18.156 1 93.88 233 GLY B O 1
ATOM 3974 N N . LYS B 1 234 ? 15.633 -29.172 -18.203 1 93.94 234 LYS B N 1
ATOM 3975 C CA . LYS B 1 234 ? 14.594 -29.719 -17.344 1 93.94 234 LYS B CA 1
ATOM 3976 C C . LYS B 1 234 ? 15.164 -30.094 -15.977 1 93.94 234 LYS B C 1
ATOM 3978 O O . LYS B 1 234 ? 14.672 -31.016 -15.32 1 93.94 234 LYS B O 1
ATOM 3983 N N . ASP B 1 235 ? 16.25 -29.391 -15.609 1 93.38 235 ASP B N 1
ATOM 3984 C CA . ASP B 1 235 ? 16.906 -29.656 -14.328 1 93.38 235 ASP B CA 1
ATOM 3985 C C . ASP B 1 235 ? 16.781 -28.469 -13.391 1 93.38 235 ASP B C 1
ATOM 3987 O O . ASP B 1 235 ? 17.391 -27.422 -13.625 1 93.38 235 ASP B O 1
ATOM 3991 N N . ARG B 1 236 ? 16.078 -28.656 -12.289 1 93.75 236 ARG B N 1
ATOM 3992 C CA . ARG B 1 236 ? 15.844 -27.594 -11.32 1 93.75 236 ARG B CA 1
ATOM 3993 C C . ARG B 1 236 ? 17.141 -27.172 -10.633 1 93.75 236 ARG B C 1
ATOM 3995 O O . ARG B 1 236 ? 17.312 -26.016 -10.258 1 93.75 236 ARG B O 1
ATOM 4002 N N . GLY B 1 237 ? 18.062 -28.047 -10.547 1 93.38 237 GLY B N 1
ATOM 4003 C CA . GLY B 1 237 ? 19.297 -27.844 -9.82 1 93.38 237 GLY B CA 1
ATOM 4004 C C . GLY B 1 237 ? 20.188 -26.797 -10.469 1 93.38 237 GLY B C 1
ATOM 4005 O O . GLY B 1 237 ? 21.078 -26.25 -9.812 1 93.38 237 GLY B O 1
ATOM 4006 N N . VAL B 1 238 ? 19.953 -26.469 -11.711 1 92.31 238 VAL B N 1
ATOM 4007 C CA . VAL B 1 238 ? 20.828 -25.547 -12.43 1 92.31 238 VAL B CA 1
ATOM 4008 C C . VAL B 1 238 ? 20.203 -24.156 -12.461 1 92.31 238 VAL B C 1
ATOM 4010 O O . VAL B 1 238 ? 20.875 -23.172 -12.781 1 92.31 238 VAL B O 1
ATOM 4013 N N . ALA B 1 239 ? 18.922 -24.031 -12.195 1 93.19 239 ALA B N 1
ATOM 4014 C CA . ALA B 1 239 ? 18.203 -22.766 -12.25 1 93.19 239 ALA B CA 1
ATOM 4015 C C . ALA B 1 239 ? 18.469 -21.938 -10.992 1 93.19 239 ALA B C 1
ATOM 4017 O O . ALA B 1 239 ? 18.688 -22.484 -9.914 1 93.19 239 ALA B O 1
ATOM 4018 N N . PRO B 1 240 ? 18.5 -20.609 -11.086 1 95.69 240 PRO B N 1
ATOM 4019 C CA . PRO B 1 240 ? 18.703 -19.719 -9.93 1 95.69 240 PRO B CA 1
ATOM 4020 C C . PRO B 1 240 ? 17.594 -19.844 -8.883 1 95.69 240 PRO B C 1
ATOM 4022 O O . PRO B 1 240 ? 16.562 -20.453 -9.148 1 95.69 240 PRO B O 1
ATOM 4025 N N . MET B 1 241 ? 17.906 -19.281 -7.703 1 95.62 241 MET B N 1
ATOM 4026 C CA . MET B 1 241 ? 16.922 -19.25 -6.629 1 95.62 241 MET B CA 1
ATOM 4027 C C . MET B 1 241 ? 15.68 -18.469 -7.055 1 95.62 241 MET B C 1
ATOM 4029 O O . MET B 1 241 ? 15.781 -17.5 -7.809 1 95.62 241 MET B O 1
ATOM 4033 N N . GLY B 1 242 ? 14.547 -18.859 -6.566 1 97.94 242 GLY B N 1
ATOM 4034 C CA . GLY B 1 242 ? 13.297 -18.172 -6.84 1 97.94 242 GLY B CA 1
ATOM 4035 C C . GLY B 1 242 ? 13.219 -16.797 -6.195 1 97.94 242 GLY B C 1
ATOM 4036 O O . GLY B 1 242 ? 13.844 -16.547 -5.16 1 97.94 242 GLY B O 1
ATOM 4037 N N . ALA B 1 243 ? 12.414 -15.938 -6.805 1 98.62 243 ALA B N 1
ATOM 4038 C CA . ALA B 1 243 ? 12.227 -14.594 -6.266 1 98.62 243 ALA B CA 1
ATOM 4039 C C . ALA B 1 243 ? 11.422 -14.641 -4.965 1 98.62 243 ALA B C 1
ATOM 4041 O O . ALA B 1 243 ? 10.609 -15.539 -4.762 1 98.62 243 ALA B O 1
ATOM 4042 N N . PRO B 1 244 ? 11.672 -13.672 -4.082 1 98.56 244 PRO B N 1
ATOM 4043 C CA . PRO B 1 244 ? 10.922 -13.602 -2.824 1 98.56 244 PRO B CA 1
ATOM 4044 C C . PRO B 1 244 ? 9.414 -13.555 -3.039 1 98.56 244 PRO B C 1
ATOM 4046 O O . PRO B 1 244 ? 8.945 -13.016 -4.043 1 98.56 244 PRO B O 1
ATOM 4049 N N . ALA B 1 245 ? 8.656 -14.023 -2.064 1 98.69 245 ALA B N 1
ATOM 4050 C CA . ALA B 1 245 ? 7.215 -14.234 -2.186 1 98.69 245 ALA B CA 1
ATOM 4051 C C . ALA B 1 245 ? 6.465 -12.906 -2.178 1 98.69 245 ALA B C 1
ATOM 4053 O O . ALA B 1 245 ? 5.457 -12.75 -2.867 1 98.69 245 ALA B O 1
ATOM 4054 N N . HIS B 1 246 ? 6.965 -11.914 -1.419 1 98.62 246 HIS B N 1
ATOM 4055 C CA . HIS B 1 246 ? 6.164 -10.742 -1.086 1 98.62 246 HIS B CA 1
ATOM 4056 C C . HIS B 1 246 ? 5.926 -9.875 -2.314 1 98.62 246 HIS B C 1
ATOM 4058 O O . HIS B 1 246 ? 5.086 -8.969 -2.287 1 98.62 246 HIS B O 1
ATOM 4064 N N . GLY B 1 247 ? 6.613 -10.094 -3.385 1 98.75 247 GLY B N 1
ATOM 4065 C CA . GLY B 1 247 ? 6.371 -9.352 -4.609 1 98.75 247 GLY B CA 1
ATOM 4066 C C . GLY B 1 247 ? 5.32 -9.984 -5.5 1 98.75 247 GLY B C 1
ATOM 4067 O O . GLY B 1 247 ? 4.902 -9.391 -6.496 1 98.75 247 GLY B O 1
ATOM 4068 N N . LEU B 1 248 ? 4.84 -11.141 -5.211 1 98.94 248 LEU B N 1
ATOM 4069 C CA . LEU B 1 248 ? 4.004 -11.93 -6.109 1 98.94 248 LEU B CA 1
ATOM 4070 C C . LEU B 1 248 ? 2.533 -11.82 -5.727 1 98.94 248 LEU B C 1
ATOM 4072 O O . LEU B 1 248 ? 2.188 -11.898 -4.547 1 98.94 248 LEU B O 1
ATOM 4076 N N . PHE B 1 249 ? 1.648 -11.594 -6.746 1 98.94 249 PHE B N 1
ATOM 4077 C CA . PHE B 1 249 ? 0.2 -11.516 -6.605 1 98.94 249 PHE B CA 1
ATOM 4078 C C . PHE B 1 249 ? -0.493 -12.445 -7.594 1 98.94 249 PHE B C 1
ATOM 4080 O O . PHE B 1 249 ? -0.242 -12.375 -8.797 1 98.94 249 PHE B O 1
ATOM 4087 N N . LEU B 1 250 ? -1.351 -13.336 -7.098 1 98.88 250 LEU B N 1
ATOM 4088 C CA . LEU B 1 250 ? -2.354 -13.883 -8 1 98.88 250 LEU B CA 1
ATOM 4089 C C . LEU B 1 250 ? -3.385 -12.828 -8.375 1 98.88 250 LEU B C 1
ATOM 4091 O O . LEU B 1 250 ? -4.195 -12.422 -7.539 1 98.88 250 LEU B O 1
ATOM 4095 N N . HIS B 1 251 ? -3.41 -12.469 -9.602 1 98.75 251 HIS B N 1
ATOM 4096 C CA . HIS B 1 251 ? -4.148 -11.273 -9.984 1 98.75 251 HIS B CA 1
ATOM 4097 C C . HIS B 1 251 ? -5.527 -11.625 -10.523 1 98.75 251 HIS B C 1
ATOM 4099 O O . HIS B 1 251 ? -6.504 -10.914 -10.266 1 98.75 251 HIS B O 1
ATOM 4105 N N . ASP B 1 252 ? -5.539 -12.656 -11.297 1 98.56 252 ASP B N 1
ATOM 4106 C CA . ASP B 1 252 ? -6.801 -12.961 -11.961 1 98.56 252 ASP B CA 1
ATOM 4107 C C . ASP B 1 252 ? -6.871 -14.43 -12.359 1 98.56 252 ASP B C 1
ATOM 4109 O O . ASP B 1 252 ? -5.848 -15.055 -12.648 1 98.56 252 ASP B O 1
ATOM 4113 N N . VAL B 1 253 ? -8.039 -14.945 -12.336 1 98.75 253 VAL B N 1
ATOM 4114 C CA . VAL B 1 253 ? -8.336 -16.297 -12.82 1 98.75 253 VAL B CA 1
ATOM 4115 C C . VAL B 1 253 ? -9.555 -16.25 -13.742 1 98.75 253 VAL B C 1
ATOM 4117 O O . VAL B 1 253 ? -10.578 -15.656 -13.406 1 98.75 253 VAL B O 1
ATOM 4120 N N . VAL B 1 254 ? -9.453 -16.906 -14.867 1 98.62 254 VAL B N 1
ATOM 4121 C CA . VAL B 1 254 ? -10.508 -16.859 -15.875 1 98.62 254 VAL B CA 1
ATOM 4122 C C . VAL B 1 254 ? -11.156 -18.234 -16 1 98.62 254 VAL B C 1
ATOM 4124 O O . VAL B 1 254 ? -10.469 -19.25 -15.992 1 98.62 254 VAL B O 1
ATOM 4127 N N . TYR B 1 255 ? -12.422 -18.234 -16.188 1 98.44 255 TYR B N 1
ATOM 4128 C CA . TYR B 1 255 ? -13.227 -19.438 -16.391 1 98.44 255 TYR B CA 1
ATOM 4129 C C . TYR B 1 255 ? -14.102 -19.312 -17.625 1 98.44 255 TYR B C 1
ATOM 4131 O O . TYR B 1 255 ? -14.375 -18.203 -18.078 1 98.44 255 TYR B O 1
ATOM 4139 N N . PRO B 1 256 ? -14.539 -20.5 -18.156 1 97.62 256 PRO B N 1
ATOM 4140 C CA . PRO B 1 256 ? -15.562 -20.406 -19.203 1 97.62 256 PRO B CA 1
ATOM 4141 C C . PRO B 1 256 ? -16.828 -19.703 -18.719 1 97.62 256 PRO B C 1
ATOM 4143 O O . PRO B 1 256 ? -17.344 -20.016 -17.641 1 97.62 256 PRO B O 1
ATOM 4146 N N . ARG B 1 257 ? -17.328 -18.828 -19.5 1 96.25 257 ARG B N 1
ATOM 4147 C CA . ARG B 1 257 ? -18.469 -18.016 -19.125 1 96.25 257 ARG B CA 1
ATOM 4148 C C . ARG B 1 257 ? -19.672 -18.875 -18.766 1 96.25 257 ARG B C 1
ATOM 4150 O O . ARG B 1 257 ? -20.438 -18.531 -17.859 1 96.25 257 ARG B O 1
ATOM 4157 N N . GLU B 1 258 ? -19.844 -19.984 -19.406 1 95.88 258 GLU B N 1
ATOM 4158 C CA . GLU B 1 258 ? -21 -20.859 -19.219 1 95.88 258 GLU B CA 1
ATOM 4159 C C . GLU B 1 258 ? -21.016 -21.438 -17.812 1 95.88 258 GLU B C 1
ATOM 4161 O O . GLU B 1 258 ? -22.078 -21.859 -17.328 1 95.88 258 GLU B O 1
ATOM 4166 N N . LEU B 1 259 ? -19.844 -21.391 -17.172 1 96.69 259 LEU B N 1
ATOM 4167 C CA . LEU B 1 259 ? -19.781 -21.984 -15.844 1 96.69 259 LEU B CA 1
ATOM 4168 C C . LEU B 1 259 ? -20.016 -20.922 -14.766 1 96.69 259 LEU B C 1
ATOM 4170 O O . LEU B 1 259 ? -20.25 -21.266 -13.602 1 96.69 259 LEU B O 1
ATOM 4174 N N . LEU B 1 260 ? -19.984 -19.641 -15.117 1 94.31 260 LEU B N 1
ATOM 4175 C CA . LEU B 1 260 ? -20.125 -18.562 -14.156 1 94.31 260 LEU B CA 1
ATOM 4176 C C . LEU B 1 260 ? -21.578 -18.109 -14.047 1 94.31 260 LEU B C 1
ATOM 4178 O O . LEU B 1 260 ? -21.938 -17.359 -13.133 1 94.31 260 LEU B O 1
ATOM 4182 N N . GLU B 1 261 ? -22.484 -18.344 -14.992 1 83.31 261 GLU B N 1
ATOM 4183 C CA . GLU B 1 261 ? -23.891 -17.953 -15.039 1 83.31 261 GLU B CA 1
ATOM 4184 C C . GLU B 1 261 ? -24.797 -19.172 -15.195 1 83.31 261 GLU B C 1
ATOM 4186 O O . GLU B 1 261 ? -24.422 -20.156 -15.836 1 83.31 261 GLU B O 1
#

InterPro domains:
  IPR001406 Pseudouridine synthase I, TruA [MF_00171] (1-255)
  IPR001406 Pseudouridine synthase I, TruA [PIRSF001430] (2-257)
  IPR001406 Pseudouridine synthase I, TruA [PTHR11142] (3-255)
  IPR001406 Pseudouridine synthase I, TruA [TIGR00071] (4-250)
  IPR001406 Pseudouridine synthase I, TruA [cd02570] (5-255)
  IPR020094 Pseudouridine synthase TruA/RsuA/RluB/E/F, N-terminal [G3DSA:3.30.70.580] (1-109)
  IPR020095 Pseudouridine synthase I, TruA, C-terminal [G3DSA:3.30.70.660] (110-253)
  IPR020097 Pseudouridine synthase I, TruA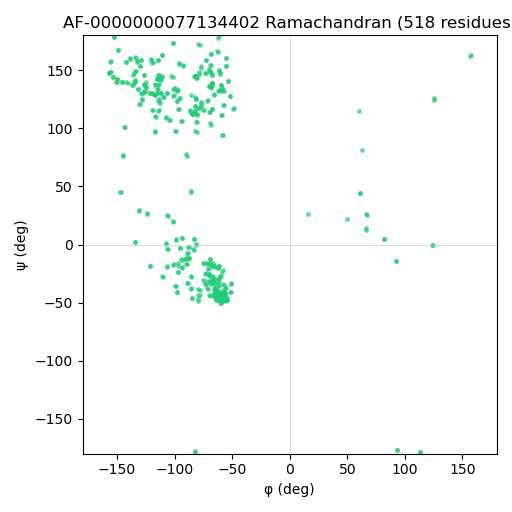, alpha/beta domain [PF01416] (8-107)
  IPR020097 Pseudouridine synthase I, TruA, alpha/beta domain [PF01416] (150-256)
  IPR020103 Pseudouridine synthase, catalytic domain superfamily [SSF55120] (2-257)

Organism: Micromonas pusilla (strain CCMP1545) (NCBI:txid564608)

Radius of gyration: 26.23 Å; Cα contacts (8 Å, |Δi|>4): 1224; chains: 2; bounding box: 63×72×53 Å